Protein AF-A0A950XZN1-F1 (afdb_monomer)

Sequence (669 aa):
MFNRFGFISGFVAISMAGAAWADTTGNATIAAGSQFTFSSGKTSSSGGDILFNGNSITMQGSATNFNEGQIGQTGYNVLSQSTLSPLVALVFNQVPISGGSLVVGDVFAVSTNDGNLAKALITSLSSTSLGIEYTVFGASSGSGGSGGSGGSGGSGGPTITTVLNNYGLIPPGFPNSGIAQGSLFIIKGSGLADPNAQAVLQDSSKGLPTTLNGASVKIVDSSGKTVTPVLYYAIAAQLALVLPSNTATGPAQVTASYNSQNSNAFQVQVVQTAMGFDSYYGAGTGLAAATDNKSGALFNYSNSVPQGGEAVLWGSGEGADPQRDTTFVGAAFPINNLAHVYTGGVEATIEYQGASGYPGLNQVVIRLSPNAPTGCNVPLVGITASGMPTNFLTLPIGNGACTDSVFGISGNQLQALAGQTTVKTGVVALEHFIMPATTGGGTQVIDTAFADFQSETGASYGTSGAFFTPGSCIVDQFGTGSSAGTGTFTGLQAGTITMSSPSGSSPVTLQEPEVGSYSAQLSAGFVPVGGGIFPVHGAGGSNVGAFDTTVNFSDPPTWTNQATAANVNRAAGLPITWSFATPAPASALIFVTGTSSASGSQVEGSFTCIFQASALQGTVPGYVTAALPAGTGSLSLFEYSDLKTFSASGIDIGFSEAFWGDEINATYQ

Mean predicted aligned error: 13.11 Å

Radius of gyration: 27.1 Å; Cα contacts (8 Å, |Δi|>4): 1958; chains: 1; bounding box: 61×71×79 Å

Secondary structure (DSSP, 8-state):
-----SS--SS----PPP-PPPPEEEEEEEETTEEEETTTTEEESSS-SEEE-SSEEEE-TT-EEEEEES-HHHHHHH--HHHHGGGTTTT-B---EEGGGSSTT-EEEEE-TTS-EEEEEEEEE-SSEEEEEEEEES--------------------EEEEEEETTT-PPBTBTT-SEETT-EEEEEEESSS-TT---PPP-GGG---SEETTEEEEEE-TTS-EE--EEEEEETTEEEEE--TTPPSEEEEEEEEETTEEPPPEEEEEES---EE-BTTSSSSSBB-EE-TTT-PEEBTTBBBPTT-EEEEEEE-S---TTTSSS---S-EE---EEEEEETTEEEEEEEEEE-SSTT-EEEEEE--TTPPPEEEEEEEEEETTS-B---EEEEESSBS-EETTTTEEHHHHHHHHTSS-EEEEEEEEEEEEEE-SSSSSEEEEEEEEEEEEEE-HHHHHH--SS--TTEEEEEEEETT--S-SS--EE-----EEE--TTSPPPEEPEEEETTEEEEEPPTTSS-TT-EEEEEEE---SSS--EEEEEEE-PPEEESSHHHHTEE-TTS-EEEEEEESSPPPTT-EEEEEEEEE-TT-SEEEEEEEEEEGGGSEEEE-HHHHHHSPSEEEEEEEEEEEEEEEE--TT-SEEEEEEEEEEEEEEEE-

pLDDT: mean 83.68, std 17.34, range [20.95, 98.56]

Structure (mmCIF, N/CA/C/O backbone):
data_AF-A0A950XZN1-F1
#
_entry.id   AF-A0A950XZN1-F1
#
loop_
_atom_site.group_PDB
_atom_site.id
_atom_site.type_symbol
_atom_site.label_atom_id
_atom_site.label_alt_id
_atom_site.label_comp_id
_atom_site.label_asym_id
_atom_site.label_entity_id
_atom_site.label_seq_id
_atom_site.pdbx_PDB_ins_code
_atom_site.Cartn_x
_atom_site.Cartn_y
_atom_site.Cartn_z
_atom_site.occupancy
_atom_site.B_iso_or_equiv
_atom_site.auth_seq_id
_atom_site.auth_comp_id
_atom_site.auth_asym_id
_atom_site.auth_atom_id
_atom_site.pdbx_PDB_model_num
ATOM 1 N N . MET A 1 1 ? -18.160 -33.199 8.832 1.00 24.73 1 MET A N 1
ATOM 2 C CA . MET A 1 1 ? -16.700 -33.165 9.073 1.00 24.73 1 MET A CA 1
ATOM 3 C C . MET A 1 1 ? -16.324 -31.942 9.924 1.00 24.73 1 MET A C 1
ATOM 5 O O . MET A 1 1 ? -15.298 -31.326 9.700 1.00 24.73 1 MET A O 1
ATOM 9 N N . PHE A 1 2 ? -17.155 -31.602 10.918 1.00 25.42 2 PHE A N 1
ATOM 10 C CA . PHE A 1 2 ? -17.084 -30.362 11.696 1.00 25.42 2 PHE A CA 1
ATOM 11 C C . PHE A 1 2 ? -17.037 -30.724 13.182 1.00 25.42 2 PHE A C 1
ATOM 13 O O . PHE A 1 2 ? -18.089 -30.892 13.787 1.00 25.42 2 PHE A O 1
ATOM 20 N N . ASN A 1 3 ? -15.841 -30.964 13.737 1.00 21.00 3 ASN A N 1
ATOM 21 C CA . ASN A 1 3 ? -15.636 -30.971 15.194 1.00 21.00 3 ASN A CA 1
ATOM 22 C C . ASN A 1 3 ? -14.147 -30.938 15.608 1.00 21.00 3 ASN A C 1
ATOM 24 O O . ASN A 1 3 ? -13.684 -31.792 16.363 1.00 21.00 3 ASN A O 1
ATOM 28 N N . ARG A 1 4 ? -13.361 -29.984 15.088 1.00 23.53 4 ARG A N 1
ATOM 29 C CA . ARG A 1 4 ? -11.976 -29.741 15.542 1.00 23.53 4 ARG A CA 1
ATOM 30 C C . ARG A 1 4 ? -11.618 -28.248 15.512 1.00 23.53 4 ARG A C 1
ATOM 32 O O . ARG A 1 4 ? -10.733 -27.845 14.779 1.00 23.53 4 ARG A O 1
ATOM 39 N N . PHE A 1 5 ? -12.292 -27.443 16.332 1.00 25.56 5 PHE A N 1
ATOM 40 C CA . PHE A 1 5 ? -11.929 -26.035 16.593 1.00 25.56 5 PHE A CA 1
ATOM 41 C C . PHE A 1 5 ? -11.127 -25.846 17.902 1.00 25.56 5 PHE A C 1
ATOM 43 O O . PHE A 1 5 ? -10.958 -24.735 18.383 1.00 25.56 5 PHE A O 1
ATOM 50 N N . GLY A 1 6 ? -10.625 -26.931 18.507 1.00 22.78 6 GLY A N 1
ATOM 51 C CA . GLY A 1 6 ? -10.040 -26.911 19.856 1.00 22.78 6 GLY A CA 1
ATOM 52 C C . GLY A 1 6 ? -8.511 -26.859 19.962 1.00 22.78 6 GLY A C 1
ATOM 53 O O . GLY A 1 6 ? -8.013 -27.068 21.060 1.00 22.78 6 GLY A O 1
ATOM 54 N N . PHE A 1 7 ? -7.754 -26.659 18.873 1.00 20.95 7 PHE A N 1
ATOM 55 C CA . PHE A 1 7 ? -6.280 -26.775 18.908 1.00 20.95 7 PHE A CA 1
ATOM 56 C C . PHE A 1 7 ? -5.507 -25.769 18.028 1.00 20.95 7 PHE A C 1
ATOM 58 O O . PHE A 1 7 ? -4.383 -26.049 17.623 1.00 20.95 7 PHE A O 1
ATOM 65 N N . ILE A 1 8 ? -6.060 -24.579 17.766 1.00 25.78 8 ILE A N 1
ATOM 66 C CA . ILE A 1 8 ? -5.345 -23.481 17.077 1.00 25.78 8 ILE A CA 1
ATOM 67 C C . ILE A 1 8 ? -5.379 -22.225 17.964 1.00 25.78 8 ILE A C 1
ATOM 69 O O . ILE A 1 8 ? -5.940 -21.199 17.608 1.00 25.78 8 ILE A O 1
ATOM 73 N N . SER A 1 9 ? -4.833 -22.318 19.179 1.00 23.73 9 SER A N 1
ATOM 74 C CA . SER A 1 9 ? -4.845 -21.220 20.169 1.00 23.73 9 SER A CA 1
ATOM 75 C C . SER A 1 9 ? -3.468 -20.578 20.384 1.00 23.73 9 SER A C 1
ATOM 77 O O . SER A 1 9 ? -3.186 -20.101 21.476 1.00 23.73 9 SER A O 1
ATOM 79 N N . GLY A 1 10 ? -2.591 -20.580 19.373 1.00 23.14 10 GLY A N 1
ATOM 80 C CA . GLY A 1 10 ? -1.207 -20.109 19.542 1.00 23.14 10 GLY A CA 1
ATOM 81 C C . GLY A 1 10 ? -0.615 -19.213 18.453 1.00 23.14 10 GLY A C 1
ATOM 82 O O . GLY A 1 10 ? 0.482 -18.719 18.671 1.00 23.14 10 GLY A O 1
ATOM 83 N N . PHE A 1 11 ? -1.281 -18.995 17.310 1.00 26.17 11 PHE A N 1
ATOM 84 C CA . PHE A 1 11 ? -0.645 -18.312 16.164 1.00 26.17 11 PHE A CA 1
ATOM 85 C C . PHE A 1 11 ? -1.500 -17.285 15.403 1.00 26.17 11 PHE A C 1
ATOM 87 O O . PHE A 1 11 ? -0.996 -16.681 14.463 1.00 26.17 11 PHE A O 1
ATOM 94 N N . VAL A 1 12 ? -2.746 -17.011 15.806 1.00 29.47 12 VAL A N 1
ATOM 95 C CA . VAL A 1 12 ? -3.555 -15.957 15.162 1.00 29.47 12 VAL A CA 1
ATOM 96 C C . VAL A 1 12 ? -3.315 -14.644 15.903 1.00 29.47 12 VAL A C 1
ATOM 98 O O . VAL A 1 12 ? -4.045 -14.286 16.826 1.00 29.47 12 VAL A O 1
ATOM 101 N N . ALA A 1 13 ? -2.222 -13.962 15.560 1.00 30.08 13 ALA A N 1
ATOM 102 C CA . ALA A 1 13 ? -2.058 -12.569 15.942 1.00 30.08 13 ALA A CA 1
ATOM 103 C C . ALA A 1 13 ? -3.146 -11.771 15.217 1.00 30.08 13 ALA A C 1
ATOM 105 O O . ALA A 1 13 ? -3.254 -11.835 13.998 1.00 30.08 13 ALA A O 1
ATOM 106 N N . ILE A 1 14 ? -3.951 -11.016 15.961 1.00 38.25 14 ILE A N 1
ATOM 107 C CA . ILE A 1 14 ? -4.641 -9.867 15.381 1.00 38.25 14 ILE A CA 1
ATOM 108 C C . ILE A 1 14 ? -3.511 -8.915 14.970 1.00 38.25 14 ILE A C 1
ATOM 110 O O . ILE A 1 14 ? -2.983 -8.193 15.818 1.00 38.25 14 ILE A O 1
ATOM 114 N N . SER A 1 15 ? -3.063 -8.984 13.715 1.00 34.47 15 SER A N 1
ATOM 115 C CA . SER A 1 15 ? -2.077 -8.065 13.140 1.00 34.47 15 SER A CA 1
ATOM 116 C C . SER A 1 15 ? -2.721 -6.686 13.068 1.00 34.47 15 SER A C 1
ATOM 118 O O . SER A 1 15 ? -3.375 -6.320 12.105 1.00 34.47 15 SER A O 1
ATOM 120 N N . MET A 1 16 ? -2.640 -5.913 14.143 1.00 41.16 16 MET A N 1
ATOM 121 C CA . MET A 1 16 ? -3.031 -4.507 14.095 1.00 41.16 16 MET A CA 1
ATOM 122 C C . MET A 1 16 ? -1.878 -3.728 13.470 1.00 41.16 16 MET A C 1
ATOM 124 O O . MET A 1 16 ? -0.721 -3.989 13.809 1.00 41.16 16 MET A O 1
ATOM 128 N N . ALA A 1 17 ? -2.187 -2.810 12.546 1.00 37.56 17 ALA A N 1
ATOM 129 C CA . ALA A 1 17 ? -1.186 -1.985 11.875 1.00 37.56 17 ALA A CA 1
ATOM 130 C C . ALA A 1 17 ? -0.210 -1.409 12.914 1.00 37.56 17 ALA A C 1
ATOM 132 O O . ALA A 1 17 ? -0.635 -0.796 13.902 1.00 37.56 17 ALA A O 1
ATOM 133 N N . GLY A 1 18 ? 1.087 -1.674 12.717 1.00 31.34 18 GLY A N 1
ATOM 134 C CA . GLY A 1 18 ? 2.133 -1.376 13.692 1.00 31.34 18 GLY A CA 1
ATOM 135 C C . GLY A 1 18 ? 2.048 0.062 14.205 1.00 31.34 18 GLY A C 1
ATOM 136 O O . GLY A 1 18 ? 1.796 1.000 13.448 1.00 31.34 18 GLY A O 1
ATOM 137 N N . ALA A 1 19 ? 2.230 0.239 15.513 1.00 30.14 19 ALA A N 1
ATOM 138 C CA . ALA A 1 19 ? 2.309 1.556 16.124 1.00 30.14 19 ALA A CA 1
ATOM 139 C C . ALA A 1 19 ? 3.539 2.304 15.584 1.00 30.14 19 ALA A C 1
ATOM 141 O O . ALA A 1 19 ? 4.665 2.042 16.003 1.00 30.14 19 ALA A O 1
ATOM 142 N N . ALA A 1 20 ? 3.326 3.247 14.668 1.00 31.64 20 ALA A N 1
ATOM 143 C CA . ALA A 1 20 ? 4.289 4.313 14.440 1.00 31.64 20 ALA A CA 1
ATOM 144 C C . ALA A 1 20 ? 4.206 5.271 15.639 1.00 31.64 20 ALA A C 1
ATOM 146 O O . ALA A 1 20 ? 3.121 5.741 15.995 1.00 31.64 20 ALA A O 1
ATOM 147 N N . TRP A 1 21 ? 5.332 5.502 16.308 1.00 35.28 21 TRP A N 1
ATOM 148 C CA . TRP A 1 21 ? 5.419 6.422 17.440 1.00 35.28 21 TRP A CA 1
ATOM 149 C C . TRP A 1 21 ? 5.269 7.849 16.902 1.00 35.28 21 TRP A C 1
ATOM 151 O O . TRP A 1 21 ? 5.939 8.208 15.940 1.00 35.28 21 TRP A O 1
ATOM 161 N N . ALA A 1 22 ? 4.347 8.635 17.462 1.00 37.28 22 ALA A N 1
ATOM 162 C CA . ALA A 1 22 ? 4.048 9.971 16.953 1.00 37.28 22 ALA A CA 1
ATOM 163 C C . ALA A 1 22 ? 5.159 10.973 17.294 1.00 37.28 22 ALA A C 1
ATOM 165 O O . ALA A 1 22 ? 5.709 10.963 18.397 1.00 37.28 22 ALA A O 1
ATOM 166 N N . ASP A 1 23 ? 5.422 11.882 16.363 1.00 50.16 23 ASP A N 1
ATOM 167 C CA . ASP A 1 23 ? 6.332 13.001 16.565 1.00 50.16 23 ASP A CA 1
ATOM 168 C C . ASP A 1 23 ? 5.727 14.034 17.530 1.00 50.16 23 ASP A C 1
ATOM 170 O O . ASP A 1 23 ? 4.528 14.321 17.504 1.00 50.16 23 ASP A O 1
ATOM 174 N N . THR A 1 24 ? 6.557 14.628 18.386 1.00 58.25 24 THR A N 1
ATOM 175 C CA . THR A 1 24 ? 6.163 15.686 19.326 1.00 58.25 24 THR A CA 1
ATOM 176 C C . THR A 1 24 ? 6.693 17.032 18.849 1.00 58.25 24 THR A C 1
ATOM 178 O O . THR A 1 24 ? 7.901 17.240 18.832 1.00 58.25 24 THR A O 1
ATOM 181 N N . THR A 1 25 ? 5.812 17.968 18.495 1.00 71.81 25 THR A N 1
ATOM 182 C CA . THR A 1 25 ? 6.189 19.314 18.025 1.00 71.81 25 THR A CA 1
ATOM 183 C C . THR A 1 25 ? 5.943 20.391 19.082 1.00 71.81 25 THR A C 1
ATOM 185 O O . THR A 1 25 ? 4.955 20.314 19.813 1.00 71.81 25 THR A O 1
ATOM 188 N N . GLY A 1 26 ? 6.762 21.442 19.127 1.00 77.06 26 GLY A N 1
ATOM 189 C CA . GLY A 1 26 ? 6.552 22.572 20.032 1.00 77.06 26 GLY A CA 1
ATOM 190 C C . GLY A 1 26 ? 7.369 23.815 19.687 1.00 77.06 26 GLY A C 1
ATOM 191 O O . GLY A 1 26 ? 8.150 23.838 18.741 1.00 77.06 26 GLY A O 1
ATOM 192 N N . ASN A 1 27 ? 7.193 24.866 20.486 1.00 85.44 27 ASN A N 1
ATOM 193 C CA . ASN A 1 27 ? 7.953 26.112 20.401 1.00 85.44 27 ASN A CA 1
ATOM 194 C C . ASN A 1 27 ? 8.627 26.366 21.752 1.00 85.44 27 ASN A C 1
ATOM 196 O O . ASN A 1 27 ? 8.036 26.086 22.797 1.00 85.44 27 ASN A O 1
ATOM 200 N N . ALA A 1 28 ? 9.838 26.916 21.755 1.00 86.06 28 ALA A N 1
ATOM 201 C CA . ALA A 1 28 ? 10.539 27.259 22.987 1.00 86.06 28 ALA A CA 1
ATOM 202 C C . ALA A 1 28 ? 11.318 28.567 22.857 1.00 86.06 28 ALA A C 1
ATOM 204 O O . ALA A 1 28 ? 11.861 28.881 21.800 1.00 86.06 28 ALA A O 1
ATOM 205 N N . THR A 1 29 ? 11.411 29.294 23.971 1.00 92.62 29 THR A N 1
ATOM 206 C CA . THR A 1 29 ? 12.260 30.479 24.117 1.00 92.62 29 THR A CA 1
ATOM 207 C C . THR A 1 29 ? 13.305 30.195 25.187 1.00 92.62 29 THR A C 1
ATOM 209 O O . THR A 1 29 ? 12.977 30.042 26.362 1.00 92.62 29 THR A O 1
ATOM 212 N N . ILE A 1 30 ? 14.569 30.124 24.784 1.00 93.25 30 ILE A N 1
ATOM 213 C CA . ILE A 1 30 ? 15.706 29.754 25.625 1.00 93.25 30 ILE A CA 1
ATOM 214 C C . ILE A 1 30 ? 16.471 31.029 25.979 1.00 93.25 30 ILE A C 1
ATOM 216 O O . ILE A 1 30 ? 16.948 31.745 25.098 1.00 93.25 30 ILE A O 1
ATOM 220 N N . ALA A 1 31 ? 16.576 31.347 27.268 1.00 92.31 31 ALA A N 1
ATOM 221 C CA . ALA A 1 31 ? 17.383 32.473 27.730 1.00 92.31 31 ALA A CA 1
ATOM 222 C C . ALA A 1 31 ? 18.881 32.139 27.658 1.00 92.31 31 ALA A C 1
ATOM 224 O O . ALA A 1 31 ? 19.281 30.995 27.889 1.00 92.31 31 ALA A O 1
ATOM 225 N N . ALA A 1 32 ? 19.724 33.138 27.388 1.00 93.75 32 ALA A N 1
ATOM 226 C CA . ALA A 1 32 ? 21.173 32.961 27.422 1.00 93.75 32 ALA A CA 1
ATOM 227 C C . ALA A 1 32 ? 21.628 32.436 28.800 1.00 93.75 32 ALA A C 1
ATOM 229 O O . ALA A 1 32 ? 21.223 32.944 29.845 1.00 93.75 32 ALA A O 1
ATOM 230 N N . GLY A 1 33 ? 22.461 31.397 28.791 1.00 89.12 33 GLY A N 1
ATOM 231 C CA . GLY A 1 33 ? 22.901 30.653 29.970 1.00 89.12 33 GLY A CA 1
ATOM 232 C C . GLY A 1 33 ? 21.982 29.498 30.389 1.00 89.12 33 GLY A C 1
ATOM 233 O O . GLY A 1 33 ? 22.296 28.835 31.373 1.00 89.12 33 GLY A O 1
ATOM 234 N N . SER A 1 34 ? 20.879 29.237 29.674 1.00 90.12 34 SER A N 1
ATOM 235 C CA . SER A 1 34 ? 19.934 28.149 29.987 1.00 90.12 34 SER A CA 1
ATOM 236 C C . SER A 1 34 ? 20.083 26.958 29.043 1.00 90.12 34 SER A C 1
ATOM 238 O O . SER A 1 34 ? 20.331 27.127 27.845 1.00 90.12 34 SER A O 1
ATOM 240 N N . GLN A 1 35 ? 19.898 25.755 29.584 1.00 92.25 35 GLN A N 1
ATOM 241 C CA . GLN A 1 35 ? 19.829 24.518 28.813 1.00 92.25 35 GLN A CA 1
ATOM 242 C C . GLN A 1 35 ? 18.386 24.213 28.408 1.00 92.25 35 GLN A C 1
ATOM 244 O O . GLN A 1 35 ? 17.460 24.646 29.088 1.00 92.25 35 GLN A O 1
ATOM 249 N N . PHE A 1 36 ? 18.187 23.469 27.324 1.00 93.62 36 PHE A N 1
ATOM 250 C CA . PHE A 1 36 ? 16.884 23.038 26.826 1.00 93.62 36 PHE A CA 1
ATOM 251 C C . PHE A 1 36 ? 16.889 21.540 26.536 1.00 93.62 36 PHE A C 1
ATOM 253 O O . PHE A 1 36 ? 17.827 21.037 25.918 1.00 93.62 36 PHE A O 1
ATOM 260 N N . THR A 1 37 ? 15.841 20.845 26.973 1.00 88.12 37 THR A N 1
ATOM 261 C CA . THR A 1 37 ? 15.630 19.414 26.732 1.00 88.12 37 THR A CA 1
ATOM 262 C C . THR A 1 37 ? 14.489 19.233 25.736 1.00 88.12 37 THR A C 1
ATOM 264 O O . THR A 1 37 ? 13.353 19.611 26.028 1.00 88.12 37 THR A O 1
ATOM 267 N N . PHE A 1 38 ? 14.762 18.607 24.596 1.00 82.62 38 PHE A N 1
ATOM 268 C CA . PHE A 1 38 ? 13.787 18.389 23.527 1.00 82.62 38 PHE A CA 1
ATOM 269 C C . PHE A 1 38 ? 12.678 17.427 23.949 1.00 82.62 38 PHE A C 1
ATOM 271 O O . PHE A 1 38 ? 11.505 17.716 23.730 1.00 82.62 38 PHE A O 1
ATOM 278 N N . SER A 1 39 ? 13.028 16.328 24.624 1.00 67.06 39 SER A N 1
ATOM 279 C CA . SER A 1 39 ? 12.072 15.296 25.055 1.00 67.06 39 SER A CA 1
ATOM 280 C C . SER A 1 39 ? 11.018 15.810 26.047 1.00 67.06 39 SER A C 1
ATOM 282 O O . SER A 1 39 ? 9.912 15.275 26.105 1.00 67.06 39 SER A O 1
ATOM 284 N N . SER A 1 40 ? 11.326 16.869 26.807 1.00 72.44 40 SER A N 1
ATOM 285 C CA . SER A 1 40 ? 10.394 17.478 27.771 1.00 72.44 40 SER A CA 1
ATOM 286 C C . SER A 1 40 ? 9.898 18.873 27.383 1.00 72.44 40 SER A C 1
ATOM 288 O O . SER A 1 40 ? 8.975 19.382 28.022 1.00 72.44 40 SER A O 1
ATOM 290 N N . GLY A 1 41 ? 10.508 19.505 26.377 1.00 76.50 41 GLY A N 1
ATOM 291 C CA . GLY A 1 41 ? 10.194 20.864 25.943 1.00 76.50 41 GLY A CA 1
ATOM 292 C C . GLY A 1 41 ? 10.520 21.957 26.964 1.00 76.50 41 GLY A C 1
ATOM 293 O O . GLY A 1 41 ? 9.937 23.041 26.902 1.00 76.50 41 GLY A O 1
ATOM 294 N N . LYS A 1 42 ? 11.397 21.690 27.941 1.00 78.19 42 LYS A N 1
ATOM 295 C CA . LYS A 1 42 ? 11.668 22.592 29.074 1.00 78.19 42 LYS A CA 1
ATOM 296 C C . LYS A 1 42 ? 13.072 23.170 29.043 1.00 78.19 42 LYS A C 1
ATOM 298 O O . LYS A 1 42 ? 14.017 22.526 28.598 1.00 78.19 42 LYS A O 1
ATOM 303 N N . THR A 1 43 ? 13.203 24.366 29.617 1.00 83.31 43 THR A N 1
ATOM 304 C CA . THR A 1 43 ? 14.493 24.983 29.931 1.00 83.31 43 THR A CA 1
ATOM 305 C C . THR A 1 43 ? 14.889 24.740 31.386 1.00 83.31 43 THR A C 1
ATOM 307 O O . THR A 1 43 ? 14.063 24.909 32.286 1.00 83.31 43 THR A O 1
ATOM 310 N N . SER A 1 44 ? 16.152 24.412 31.635 1.00 78.62 44 SER A N 1
ATOM 311 C CA . SER A 1 44 ? 16.724 24.194 32.968 1.00 78.62 44 SER A CA 1
ATOM 312 C C . SER A 1 44 ? 18.120 24.820 33.079 1.00 78.62 44 SER A C 1
ATOM 314 O O . SER A 1 44 ? 18.687 25.310 32.103 1.00 78.62 44 SER A O 1
ATOM 316 N N . SER A 1 45 ? 18.699 24.818 34.282 1.00 75.50 45 SER A N 1
ATOM 317 C CA . SER A 1 45 ? 20.098 25.213 34.498 1.00 75.50 45 SER A CA 1
ATOM 318 C C . SER A 1 45 ? 21.102 24.072 34.264 1.00 75.50 45 SER A C 1
ATOM 320 O O . SER A 1 45 ? 22.303 24.331 34.213 1.00 75.50 45 SER A O 1
ATOM 322 N N . SER A 1 46 ? 20.638 22.824 34.129 1.00 77.50 46 SER A N 1
ATOM 323 C CA . SER A 1 46 ? 21.462 21.639 33.855 1.00 77.50 46 SER A CA 1
ATOM 324 C C . SER A 1 46 ? 20.629 20.458 33.332 1.00 77.50 46 SER A C 1
ATOM 326 O O . SER A 1 46 ? 19.420 20.388 33.569 1.00 77.50 46 SER A O 1
ATOM 328 N N . GLY A 1 47 ? 21.280 19.509 32.651 1.00 71.12 47 GLY A N 1
ATOM 329 C CA . GLY A 1 47 ? 20.660 18.267 32.169 1.00 71.12 47 GLY A CA 1
ATOM 330 C C . GLY A 1 47 ? 19.844 18.401 30.878 1.00 71.12 47 GLY A C 1
ATOM 331 O O . GLY A 1 47 ? 19.022 17.533 30.600 1.00 71.12 47 GLY A O 1
ATOM 332 N N . GLY A 1 48 ? 20.029 19.484 30.118 1.00 84.62 48 GLY A N 1
ATOM 333 C CA . GLY A 1 48 ? 19.428 19.652 28.794 1.00 84.62 48 GLY A CA 1
ATOM 334 C C . GLY A 1 48 ? 20.223 18.988 27.676 1.00 84.62 48 GLY A C 1
ATOM 335 O O . GLY A 1 48 ? 21.315 18.475 27.901 1.00 84.62 48 GLY A O 1
ATOM 336 N N . ASP A 1 49 ? 19.672 19.025 26.465 1.00 90.12 49 ASP A N 1
ATOM 337 C CA . ASP A 1 49 ? 20.317 18.572 25.226 1.00 90.12 49 ASP A CA 1
ATOM 338 C C . ASP A 1 49 ? 21.167 19.677 24.597 1.00 90.12 49 ASP A C 1
ATOM 340 O O . ASP A 1 49 ? 22.236 19.413 24.049 1.00 90.12 49 ASP A O 1
ATOM 344 N N . ILE A 1 50 ? 20.719 20.930 24.708 1.00 96.06 50 ILE A N 1
ATOM 345 C CA . ILE A 1 50 ? 21.429 22.102 24.184 1.00 96.06 50 ILE A CA 1
ATOM 346 C C . ILE A 1 50 ? 21.545 23.199 25.238 1.00 96.06 50 ILE A C 1
ATOM 348 O O . ILE A 1 50 ? 20.666 23.341 26.079 1.00 96.06 50 ILE A O 1
ATOM 352 N N . LEU A 1 51 ? 22.606 24.003 25.179 1.00 96.31 51 LEU A N 1
ATOM 353 C CA . LEU A 1 51 ? 22.809 25.228 25.956 1.00 96.31 51 LEU A CA 1
ATOM 354 C C . LEU A 1 51 ? 22.944 26.402 24.989 1.00 96.31 51 LEU A C 1
ATOM 356 O O . LEU A 1 51 ? 23.807 26.385 24.114 1.00 96.31 51 LEU A O 1
ATOM 360 N N . PHE A 1 52 ? 22.149 27.449 25.187 1.00 96.25 52 PHE A N 1
ATOM 361 C CA . PHE A 1 52 ? 22.337 28.711 24.475 1.00 96.25 52 PHE A CA 1
ATOM 362 C C . PHE A 1 52 ? 23.130 29.686 25.348 1.00 96.25 52 PHE A C 1
ATOM 364 O O . PHE A 1 52 ? 22.696 30.000 26.451 1.00 96.25 52 PHE A O 1
ATOM 371 N N . ASN A 1 53 ? 24.277 30.195 24.890 1.00 90.31 53 ASN A N 1
ATOM 372 C CA . ASN A 1 53 ? 25.134 31.109 25.673 1.00 90.31 53 ASN A CA 1
ATOM 373 C C . ASN A 1 53 ? 25.082 32.580 25.204 1.00 90.31 53 ASN A C 1
ATOM 375 O O . ASN A 1 53 ? 25.927 33.382 25.598 1.00 90.31 53 ASN A O 1
ATOM 379 N N . GLY A 1 54 ? 24.109 32.932 24.359 1.00 90.38 54 GLY A N 1
ATOM 380 C CA . GLY A 1 54 ? 23.948 34.275 23.793 1.00 90.38 54 GLY A CA 1
ATOM 381 C C . GLY A 1 54 ? 24.597 34.465 22.418 1.00 90.38 54 GLY A C 1
ATOM 382 O O . GLY A 1 54 ? 24.195 35.359 21.681 1.00 90.38 54 GLY A O 1
ATOM 383 N N . ASN A 1 55 ? 25.572 33.635 22.036 1.00 91.81 55 ASN A N 1
ATOM 384 C CA . ASN A 1 55 ? 26.219 33.708 20.715 1.00 91.81 55 ASN A CA 1
ATOM 385 C C . ASN A 1 55 ? 26.527 32.341 20.075 1.00 91.81 55 ASN A C 1
ATOM 387 O O . ASN A 1 55 ? 27.092 32.285 18.982 1.00 91.81 55 ASN A O 1
ATOM 391 N N . SER A 1 56 ? 26.157 31.248 20.740 1.00 95.25 56 SER A N 1
ATOM 392 C CA . SER A 1 56 ? 26.282 29.879 20.253 1.00 95.25 56 SER A CA 1
ATOM 393 C C . SER A 1 56 ? 25.262 28.951 20.916 1.00 95.25 56 SER A C 1
ATOM 395 O O . SER A 1 56 ? 24.808 29.206 22.038 1.00 95.25 56 SER A O 1
ATOM 397 N N . ILE A 1 57 ? 24.935 27.864 20.222 1.00 97.25 57 ILE A N 1
ATOM 398 C CA . ILE A 1 57 ? 24.242 26.696 20.766 1.00 97.25 57 ILE A CA 1
ATOM 399 C C . ILE A 1 57 ? 25.284 25.589 20.921 1.00 97.25 57 ILE A C 1
ATOM 401 O O . ILE A 1 57 ? 25.918 25.187 19.945 1.00 97.25 57 ILE A O 1
ATOM 405 N N . THR A 1 58 ? 25.478 25.098 22.141 1.00 96.12 58 THR A N 1
ATOM 406 C CA . THR A 1 58 ? 26.391 23.987 22.433 1.00 96.12 58 THR A CA 1
ATOM 407 C C . THR A 1 58 ? 25.606 22.757 22.863 1.00 96.12 58 THR A C 1
ATOM 409 O O . THR A 1 58 ? 24.678 22.856 23.666 1.00 96.12 58 THR A O 1
ATOM 412 N N . MET A 1 59 ? 25.984 21.586 22.352 1.00 96.00 59 MET A N 1
ATOM 413 C CA . MET A 1 59 ? 25.386 20.319 22.781 1.00 96.00 59 MET A CA 1
ATOM 414 C C . MET A 1 59 ? 25.814 19.980 24.211 1.00 96.00 59 MET A C 1
ATOM 416 O O . MET A 1 59 ? 26.931 20.296 24.624 1.00 96.00 59 MET A O 1
ATOM 420 N N . GLN A 1 60 ? 24.917 19.371 24.979 1.00 95.00 60 GLN A N 1
ATOM 421 C CA . GLN A 1 60 ? 25.106 19.032 26.388 1.00 95.00 60 GLN A CA 1
ATOM 422 C C . GLN A 1 60 ? 24.987 17.516 26.590 1.00 95.00 60 GLN A C 1
ATOM 424 O O . GLN A 1 60 ? 24.186 16.860 25.934 1.00 95.00 60 GLN A O 1
ATOM 429 N N . GLY A 1 61 ? 25.773 16.955 27.513 1.00 90.12 61 GLY A N 1
ATOM 430 C CA . GLY A 1 61 ? 25.762 15.514 27.788 1.00 90.12 61 GLY A CA 1
ATOM 431 C C . GLY A 1 61 ? 26.273 14.674 26.610 1.00 90.12 61 GLY A C 1
ATOM 432 O O . GLY A 1 61 ? 27.339 14.958 26.062 1.00 90.12 61 GLY A O 1
ATOM 433 N N . SER A 1 62 ? 25.531 13.624 26.255 1.00 84.94 62 SER A N 1
ATOM 434 C CA . SER A 1 62 ? 25.752 12.784 25.072 1.00 84.94 62 SER A CA 1
ATOM 435 C C . SER A 1 62 ? 25.037 13.303 23.824 1.00 84.94 62 SER A C 1
ATOM 437 O O . SER A 1 62 ? 25.181 12.693 22.763 1.00 84.94 62 SER A O 1
ATOM 439 N N . ALA A 1 63 ? 24.290 14.408 23.919 1.00 86.81 63 ALA A N 1
ATOM 440 C CA . ALA A 1 63 ? 23.616 14.972 22.764 1.00 86.81 63 ALA A CA 1
ATOM 441 C C . ALA A 1 63 ? 24.622 15.379 21.676 1.00 86.81 63 ALA A C 1
ATOM 443 O O . ALA A 1 63 ? 25.739 15.832 21.955 1.00 86.81 63 ALA A O 1
ATOM 444 N N . THR A 1 64 ? 24.218 15.210 20.422 1.00 88.56 64 THR A N 1
ATOM 445 C CA . THR A 1 64 ? 24.988 15.585 19.229 1.00 88.56 64 THR A CA 1
ATOM 446 C C . THR A 1 64 ? 24.069 16.269 18.225 1.00 88.56 64 THR A C 1
ATOM 448 O O . THR A 1 64 ? 22.851 16.122 18.300 1.00 88.56 64 THR A O 1
ATOM 451 N N . ASN A 1 65 ? 24.633 17.029 17.289 1.00 95.06 65 ASN A N 1
ATOM 452 C CA . ASN A 1 65 ? 23.876 17.754 16.277 1.00 95.06 65 ASN A CA 1
ATOM 453 C C . ASN A 1 65 ? 24.471 17.655 14.887 1.00 95.06 65 ASN A C 1
ATOM 455 O O . ASN A 1 65 ? 25.675 17.449 14.729 1.00 95.06 65 ASN A O 1
ATOM 459 N N . PHE A 1 66 ? 23.606 17.915 13.919 1.00 90.00 66 PHE A N 1
ATOM 460 C CA . PHE A 1 66 ? 23.946 18.220 12.544 1.00 90.00 66 PHE A CA 1
ATOM 461 C C . PHE A 1 66 ? 23.216 19.505 12.143 1.00 90.00 66 PHE A C 1
ATOM 463 O O . PHE A 1 66 ? 21.994 19.584 12.268 1.00 90.00 66 PHE A O 1
ATOM 470 N N . ASN A 1 67 ? 23.963 20.529 11.727 1.00 92.12 67 ASN A N 1
ATOM 471 C CA . ASN A 1 67 ? 23.386 21.786 11.262 1.00 92.12 67 ASN A CA 1
ATOM 472 C C . ASN A 1 67 ? 23.195 21.730 9.737 1.00 92.12 67 ASN A C 1
ATOM 474 O O . ASN A 1 67 ? 24.169 21.573 9.003 1.00 92.12 67 ASN A O 1
ATOM 478 N N . GLU A 1 68 ? 21.945 21.869 9.297 1.00 81.06 68 GLU A N 1
ATOM 479 C CA . GLU A 1 68 ? 21.509 21.813 7.895 1.00 81.06 68 GLU A CA 1
ATOM 480 C C . GLU A 1 68 ? 21.631 23.177 7.192 1.00 81.06 68 GLU A C 1
ATOM 482 O O . GLU A 1 68 ? 21.533 23.282 5.970 1.00 81.06 68 GLU A O 1
ATOM 487 N N . GLY A 1 69 ? 21.860 24.247 7.954 1.00 85.62 69 GLY A N 1
ATOM 488 C CA . GLY A 1 69 ? 21.977 25.608 7.461 1.00 85.62 69 GLY A CA 1
ATOM 489 C C . GLY A 1 69 ? 20.632 26.328 7.344 1.00 85.62 69 GLY A C 1
ATOM 490 O O . GLY A 1 69 ? 19.585 25.888 7.828 1.00 85.62 69 GLY A O 1
ATOM 491 N N . GLN A 1 70 ? 20.652 27.471 6.654 1.00 89.12 70 GLN A N 1
ATOM 492 C CA . GLN A 1 70 ? 19.507 28.375 6.511 1.00 89.12 70 GLN A CA 1
ATOM 493 C C . GLN A 1 70 ? 18.483 27.896 5.464 1.00 89.12 70 GLN A C 1
ATOM 495 O O . GLN A 1 70 ? 18.192 28.590 4.491 1.00 89.12 70 GLN A O 1
ATOM 500 N N . ILE A 1 71 ? 17.928 26.701 5.662 1.00 72.56 71 ILE A N 1
ATOM 501 C CA . ILE A 1 71 ? 16.931 26.083 4.769 1.00 72.56 71 ILE A CA 1
ATOM 502 C C . ILE A 1 71 ? 15.483 26.525 5.067 1.00 72.56 71 ILE A C 1
ATOM 504 O O . ILE A 1 71 ? 14.560 26.217 4.308 1.00 72.56 71 ILE A O 1
ATOM 508 N N . GLY A 1 72 ? 15.271 27.279 6.153 1.00 80.06 72 GLY A N 1
ATOM 509 C CA . GLY A 1 72 ? 13.991 27.892 6.508 1.00 80.06 72 GLY A CA 1
ATOM 510 C C . GLY A 1 72 ? 12.865 26.896 6.807 1.00 80.06 72 GLY A C 1
ATOM 511 O O . GLY A 1 72 ? 13.084 25.699 6.981 1.00 80.06 72 GLY A O 1
ATOM 512 N N . GLN A 1 73 ? 11.625 27.397 6.862 1.00 73.50 73 GLN A N 1
ATOM 513 C CA . GLN A 1 73 ? 10.448 26.585 7.210 1.00 73.50 73 GLN A CA 1
ATOM 514 C C . GLN A 1 73 ? 10.198 25.444 6.213 1.00 73.50 73 GLN A C 1
ATOM 516 O O . GLN A 1 73 ? 9.822 24.350 6.617 1.00 73.50 73 GLN A O 1
ATOM 521 N N . THR A 1 74 ? 10.411 25.679 4.914 1.00 56.31 74 THR A N 1
ATOM 522 C CA . THR A 1 74 ? 10.214 24.651 3.882 1.00 56.31 74 THR A CA 1
ATOM 523 C C . THR A 1 74 ? 11.180 23.488 4.084 1.00 56.31 74 THR A C 1
ATOM 525 O O . THR A 1 74 ? 10.738 22.344 4.112 1.00 56.31 74 THR A O 1
ATOM 528 N N . GLY A 1 75 ? 12.467 23.779 4.311 1.00 52.47 75 GLY A N 1
ATOM 529 C CA . GLY A 1 75 ? 13.472 22.771 4.642 1.00 52.47 75 GLY A CA 1
ATOM 530 C C . GLY A 1 75 ? 13.174 22.058 5.963 1.00 52.47 75 GLY A C 1
ATOM 531 O O . GLY A 1 75 ? 13.198 20.834 6.039 1.00 52.47 75 GLY A O 1
ATOM 532 N N . TYR A 1 76 ? 12.782 22.809 6.994 1.00 62.22 76 TYR A N 1
ATOM 533 C CA . TYR A 1 76 ? 12.357 22.239 8.272 1.00 62.22 76 TYR A CA 1
ATOM 534 C C . TYR A 1 76 ? 11.182 21.262 8.120 1.00 62.22 76 TYR A C 1
ATOM 536 O O . TYR A 1 76 ? 11.186 20.204 8.747 1.00 62.22 76 TYR A O 1
ATOM 544 N N . ASN A 1 77 ? 10.188 21.572 7.285 1.00 60.94 77 ASN A N 1
ATOM 545 C CA . ASN A 1 77 ? 9.003 20.731 7.102 1.00 60.94 77 ASN A CA 1
ATOM 546 C C . ASN A 1 77 ? 9.319 19.398 6.406 1.00 60.94 77 ASN A C 1
ATOM 548 O O . ASN A 1 77 ? 8.678 18.403 6.734 1.00 60.94 77 ASN A O 1
ATOM 552 N N . VAL A 1 78 ? 10.304 19.364 5.500 1.00 52.50 78 VAL A N 1
ATOM 553 C CA . VAL A 1 78 ? 10.677 18.143 4.760 1.00 52.50 78 VAL A CA 1
ATOM 554 C C . VAL A 1 78 ? 11.630 17.222 5.530 1.00 52.50 78 VAL A C 1
ATOM 556 O O . VAL A 1 78 ? 11.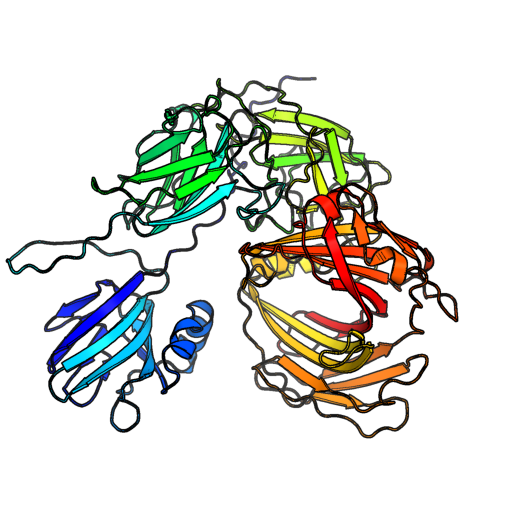694 16.033 5.233 1.00 52.50 78 VAL A O 1
ATOM 559 N N . LEU A 1 79 ? 12.336 17.725 6.552 1.00 49.22 79 LEU A N 1
ATOM 560 C CA . LEU A 1 79 ? 13.173 16.884 7.414 1.00 49.22 79 LEU A CA 1
ATOM 561 C C . LEU A 1 79 ? 12.317 15.936 8.258 1.00 49.22 79 LEU A C 1
ATOM 563 O O . LEU A 1 79 ? 11.441 16.369 9.011 1.00 49.22 79 LEU A O 1
ATOM 567 N N . SER A 1 80 ? 12.616 14.644 8.193 1.00 60.78 80 SER A N 1
ATOM 568 C CA . SER A 1 80 ? 11.912 13.595 8.934 1.00 60.78 80 SER A CA 1
ATOM 569 C C . SER A 1 80 ? 12.886 12.735 9.745 1.00 60.78 80 SER A C 1
ATOM 571 O O . SER A 1 80 ? 14.099 12.776 9.518 1.00 60.78 80 SER A O 1
ATOM 573 N N . GLN A 1 81 ? 12.371 11.922 10.678 1.00 53.22 81 GLN A N 1
ATOM 574 C CA . GLN A 1 81 ? 13.198 10.969 11.431 1.00 53.22 81 GLN A CA 1
ATOM 575 C C . GLN A 1 81 ? 14.010 10.076 10.502 1.00 53.22 81 GLN A C 1
ATOM 577 O O . GLN A 1 81 ? 15.169 9.772 10.768 1.00 53.22 81 GLN A O 1
ATOM 582 N N . SER A 1 82 ? 13.382 9.641 9.419 1.00 40.28 82 SER A N 1
ATOM 583 C CA . SER A 1 82 ? 13.951 8.677 8.501 1.00 40.28 82 SER A CA 1
ATOM 584 C C . SER A 1 82 ? 15.003 9.303 7.583 1.00 40.28 82 SER A C 1
ATOM 586 O O . SER A 1 82 ? 15.946 8.616 7.206 1.00 40.28 82 SER A O 1
ATOM 588 N N . THR A 1 83 ? 14.937 10.616 7.336 1.00 47.31 83 THR A N 1
ATOM 589 C CA . THR A 1 83 ? 16.025 11.381 6.702 1.00 47.31 83 THR A CA 1
ATOM 590 C C . THR A 1 83 ? 17.215 11.579 7.651 1.00 47.31 83 THR A C 1
ATOM 592 O O . THR A 1 83 ? 18.366 11.499 7.235 1.00 47.31 83 THR A O 1
ATOM 595 N N . LEU A 1 84 ? 16.956 11.819 8.942 1.00 49.59 84 LEU A N 1
ATOM 596 C CA . LEU A 1 84 ? 17.992 12.190 9.917 1.00 49.59 84 LEU A CA 1
ATOM 597 C C . LEU A 1 84 ? 18.670 10.992 10.597 1.00 49.59 84 LEU A C 1
ATOM 599 O O . LEU A 1 84 ? 19.839 11.074 10.966 1.00 49.59 84 LEU A O 1
ATOM 603 N N . SER A 1 85 ? 17.975 9.865 10.763 1.00 48.16 85 SER A N 1
ATOM 604 C CA . SER A 1 85 ? 18.499 8.699 11.486 1.00 48.16 85 SER A CA 1
ATOM 605 C C . SER A 1 85 ? 19.750 8.068 10.868 1.00 48.16 85 SER A C 1
ATOM 607 O O . SER A 1 85 ? 20.647 7.710 11.636 1.00 48.16 85 SER A O 1
ATOM 609 N N . PRO A 1 86 ? 19.876 7.935 9.533 1.00 41.97 86 PRO A N 1
ATOM 610 C CA . PRO A 1 86 ? 21.100 7.419 8.918 1.00 41.97 86 PRO A CA 1
ATOM 611 C C . PRO A 1 86 ? 22.306 8.349 9.119 1.00 41.97 86 PRO A C 1
ATOM 613 O O . PRO A 1 86 ? 23.451 7.901 9.144 1.00 41.97 86 PRO A O 1
ATOM 616 N N . LEU A 1 87 ? 22.051 9.648 9.295 1.00 49.62 87 LEU A N 1
ATOM 617 C CA . LEU A 1 87 ? 23.073 10.686 9.404 1.00 49.62 87 LEU A CA 1
ATOM 618 C C . LEU A 1 87 ? 23.720 10.748 10.794 1.00 49.62 87 LEU A C 1
ATOM 620 O O . LEU A 1 87 ? 24.834 11.258 10.929 1.00 49.62 87 LEU A O 1
ATOM 624 N N . VAL A 1 88 ? 23.078 10.184 11.822 1.00 54.69 88 VAL A N 1
ATOM 625 C CA . VAL A 1 88 ? 23.547 10.248 13.218 1.00 54.69 88 VAL A CA 1
ATOM 626 C C . VAL A 1 88 ? 24.962 9.699 13.378 1.00 54.69 88 VAL A C 1
ATOM 628 O O . VAL A 1 88 ? 25.811 10.335 13.990 1.00 54.69 88 VAL A O 1
ATOM 631 N N . ALA A 1 89 ? 25.256 8.541 12.790 1.00 53.59 89 ALA A N 1
ATOM 632 C CA . ALA A 1 89 ? 26.583 7.937 12.898 1.00 53.59 89 ALA A CA 1
ATOM 633 C C . ALA A 1 89 ? 27.639 8.603 11.994 1.00 53.59 89 ALA A C 1
ATOM 635 O O . ALA A 1 89 ? 28.829 8.332 12.152 1.00 53.59 89 ALA A O 1
ATOM 636 N N . LEU A 1 90 ? 27.217 9.434 11.033 1.00 45.62 90 LEU A N 1
ATOM 637 C CA . LEU A 1 90 ? 28.070 9.957 9.964 1.00 45.62 90 LEU A CA 1
ATOM 638 C C . LEU A 1 90 ? 28.474 11.414 10.184 1.00 45.62 90 LEU A C 1
ATOM 640 O O . LEU A 1 90 ? 29.636 11.765 9.986 1.00 45.62 90 LEU A O 1
ATOM 644 N N . VAL A 1 91 ? 27.515 12.263 10.559 1.00 65.62 91 VAL A N 1
ATOM 645 C CA . VAL A 1 91 ? 27.697 13.723 10.568 1.00 65.62 91 VAL A CA 1
ATOM 646 C C . VAL A 1 91 ? 27.316 14.381 11.890 1.00 65.62 91 VAL A C 1
ATOM 648 O O . VAL A 1 91 ? 27.770 15.500 12.140 1.00 65.62 91 VAL A O 1
ATOM 651 N N . PHE A 1 92 ? 26.557 13.712 12.767 1.00 83.19 92 PHE A N 1
ATOM 652 C CA . PHE A 1 92 ? 26.209 14.297 14.061 1.00 83.19 92 PHE A CA 1
ATOM 653 C C . PHE A 1 92 ? 27.433 14.355 14.975 1.00 83.19 92 PHE A C 1
ATOM 655 O O . PHE A 1 92 ? 28.176 13.389 15.139 1.00 83.19 92 PHE A O 1
ATOM 662 N N . ASN A 1 93 ? 27.652 15.512 15.589 1.00 86.81 93 ASN A N 1
ATOM 663 C CA . ASN A 1 93 ? 28.801 15.759 16.452 1.00 86.81 93 ASN A CA 1
ATOM 664 C C . ASN A 1 93 ? 28.478 16.826 17.518 1.00 86.81 93 ASN A C 1
ATOM 666 O O . ASN A 1 93 ? 27.366 17.345 17.591 1.00 86.81 93 ASN A O 1
ATOM 670 N N . GLN A 1 94 ? 29.433 17.152 18.389 1.00 93.00 94 GLN A N 1
ATOM 671 C CA . GLN A 1 94 ? 29.250 18.167 19.442 1.00 93.00 94 GLN A CA 1
ATOM 672 C C . GLN A 1 94 ? 29.783 19.558 19.059 1.00 93.00 94 GLN A C 1
ATOM 674 O O . GLN A 1 94 ? 29.970 20.405 19.934 1.00 93.00 94 GLN A O 1
ATOM 679 N N . VAL A 1 95 ? 30.053 19.814 17.772 1.00 89.44 95 VAL A N 1
ATOM 680 C CA . VAL A 1 95 ? 30.531 21.125 17.313 1.00 89.44 95 VAL A CA 1
ATOM 681 C C . VAL A 1 95 ? 29.446 22.178 17.586 1.00 89.44 95 VAL A C 1
ATOM 683 O O . VAL A 1 95 ? 28.290 21.968 17.210 1.00 89.44 95 VAL A O 1
ATOM 686 N N . PRO A 1 96 ? 29.787 23.302 18.247 1.00 93.88 96 PRO A N 1
ATOM 687 C CA . PRO A 1 96 ? 28.836 24.375 18.517 1.00 93.88 96 PRO A CA 1
ATOM 688 C C . PRO A 1 96 ? 28.301 25.044 17.249 1.00 93.88 96 PRO A C 1
ATOM 690 O O . PRO A 1 96 ? 29.073 25.400 16.357 1.00 93.88 96 PRO A O 1
ATOM 693 N N . ILE A 1 97 ? 27.004 25.345 17.232 1.00 94.56 97 ILE A N 1
ATOM 694 C CA . ILE A 1 97 ? 26.392 26.203 16.212 1.00 94.56 97 ILE A CA 1
ATOM 695 C C . ILE A 1 97 ? 26.638 27.658 16.620 1.00 94.56 97 ILE A C 1
ATOM 697 O O . ILE A 1 97 ? 26.150 28.104 17.657 1.00 94.56 97 ILE A O 1
ATOM 701 N N . SER A 1 98 ? 27.438 28.398 15.851 1.00 93.31 98 SER A N 1
ATOM 702 C CA . SER A 1 98 ? 27.847 29.772 16.179 1.00 93.31 98 SER A CA 1
ATOM 703 C C . SER A 1 98 ? 28.176 30.586 14.923 1.00 93.31 98 SER A C 1
ATOM 705 O O . SER A 1 98 ? 28.284 30.041 13.824 1.00 93.31 98 SER A O 1
ATOM 707 N N . GLY A 1 99 ? 28.353 31.901 15.074 1.00 86.44 99 GLY A N 1
ATOM 708 C CA . GLY A 1 99 ? 28.758 32.774 13.969 1.00 86.44 99 GLY A CA 1
ATOM 709 C C . GLY A 1 99 ? 27.732 32.803 12.831 1.00 86.44 99 GLY A C 1
ATOM 710 O O . GLY A 1 99 ? 26.549 33.015 13.074 1.00 86.44 99 GLY A O 1
ATOM 711 N N . GLY A 1 100 ? 28.187 32.601 11.589 1.00 77.06 100 GLY A N 1
ATOM 712 C CA . GLY A 1 100 ? 27.329 32.639 10.395 1.00 77.06 100 GLY A CA 1
ATOM 713 C C . GLY A 1 100 ? 26.286 31.520 10.314 1.00 77.06 100 GLY A C 1
ATOM 714 O O . GLY A 1 100 ? 25.328 31.661 9.565 1.00 77.06 100 GLY A O 1
ATOM 715 N N . SER A 1 101 ? 26.446 30.456 11.105 1.00 78.56 101 SER A N 1
ATOM 716 C CA . SER A 1 101 ? 25.492 29.346 11.190 1.00 78.56 101 SER A CA 1
ATOM 717 C C . SER A 1 101 ? 24.486 29.511 12.330 1.00 78.56 101 SER A C 1
ATOM 719 O O . SER A 1 101 ? 23.708 28.610 12.574 1.00 78.56 101 SER A O 1
ATOM 721 N N . LEU A 1 102 ? 24.504 30.618 13.080 1.00 92.44 102 LEU A N 1
ATOM 722 C CA . LEU A 1 102 ? 23.508 30.900 14.114 1.00 92.44 102 LEU A CA 1
ATOM 723 C C . LEU A 1 102 ? 22.684 32.116 13.687 1.00 92.44 102 LEU A C 1
ATOM 725 O O . LEU A 1 102 ? 22.974 33.247 14.077 1.00 92.44 102 LEU A O 1
ATOM 729 N N . VAL A 1 103 ? 21.675 31.883 12.850 1.00 92.44 103 VAL A N 1
ATOM 730 C CA . VAL A 1 103 ? 20.824 32.931 12.267 1.00 92.44 103 VAL A CA 1
ATOM 731 C C . VAL A 1 103 ? 19.358 32.497 12.232 1.00 92.44 103 VAL A C 1
ATOM 733 O O . VAL A 1 103 ? 19.041 31.316 12.305 1.00 92.44 103 VAL A O 1
ATOM 736 N N . VAL A 1 104 ? 18.433 33.454 12.121 1.00 94.38 104 VAL A N 1
ATOM 737 C CA . VAL A 1 104 ? 17.006 33.135 11.942 1.00 94.38 104 VAL A CA 1
ATOM 738 C C . VAL A 1 104 ? 16.794 32.441 10.593 1.00 94.38 104 VAL A C 1
ATOM 740 O O . VAL A 1 104 ? 17.301 32.902 9.568 1.00 94.38 104 VAL A O 1
ATOM 743 N N . GLY A 1 105 ? 16.032 31.347 10.594 1.00 85.19 105 GLY A N 1
ATOM 744 C CA . GLY A 1 105 ? 15.838 30.480 9.430 1.00 85.19 105 GLY A CA 1
ATOM 745 C C . GLY A 1 105 ? 16.814 29.302 9.348 1.00 85.19 105 GLY A C 1
ATOM 746 O O . GLY A 1 105 ? 16.664 28.479 8.449 1.00 85.19 105 GLY A O 1
ATOM 747 N N . ASP A 1 106 ? 17.791 29.224 10.254 1.00 91.94 106 ASP A N 1
ATOM 748 C CA . ASP A 1 106 ? 18.696 28.080 10.381 1.00 91.94 106 ASP A CA 1
ATOM 749 C C . ASP A 1 106 ? 17.972 26.868 10.974 1.00 91.94 106 ASP A C 1
ATOM 751 O O . ASP A 1 106 ? 17.174 27.014 11.908 1.00 91.94 106 ASP A O 1
ATOM 755 N N . VAL A 1 107 ? 18.238 25.685 10.423 1.00 91.94 107 VAL A N 1
ATOM 756 C CA . VAL A 1 107 ? 17.655 24.420 10.872 1.00 91.94 107 VAL A CA 1
ATOM 757 C C . VAL A 1 107 ? 18.762 23.472 11.290 1.00 91.94 107 VAL A C 1
ATOM 759 O O . VAL A 1 107 ? 19.736 23.270 10.573 1.00 91.94 107 VAL A O 1
ATOM 762 N N . PHE A 1 108 ? 18.597 22.844 12.447 1.00 93.56 108 PHE A N 1
ATOM 763 C CA . PHE A 1 108 ? 19.532 21.841 12.931 1.00 93.56 108 PHE A CA 1
ATOM 764 C C . PHE A 1 108 ? 18.795 20.644 13.515 1.00 93.56 108 PHE A C 1
ATOM 766 O O . PHE A 1 108 ? 17.722 20.768 14.111 1.00 93.56 108 PHE A O 1
ATOM 773 N N . ALA A 1 109 ? 19.389 19.471 13.352 1.00 91.25 109 ALA A N 1
ATOM 774 C CA . ALA A 1 109 ? 18.929 18.235 13.948 1.00 91.25 109 ALA A CA 1
ATOM 775 C C . ALA A 1 109 ? 19.745 17.896 15.196 1.00 91.25 109 ALA A C 1
ATOM 777 O O . ALA A 1 109 ? 20.929 18.218 15.288 1.00 91.25 109 ALA A O 1
ATOM 778 N N . VAL A 1 110 ? 19.110 17.237 16.163 1.00 92.69 110 VAL A N 1
ATOM 779 C CA . VAL A 1 110 ? 19.701 16.859 17.448 1.00 92.69 110 VAL A CA 1
ATOM 780 C C . VAL A 1 110 ? 19.412 15.390 17.725 1.00 92.69 110 VAL A C 1
ATOM 782 O O . VAL A 1 110 ? 18.261 14.967 17.721 1.00 92.69 110 VAL A O 1
ATOM 785 N N . SER A 1 111 ? 20.454 14.611 18.000 1.00 86.06 111 SER A N 1
ATOM 786 C CA . SER A 1 111 ? 20.316 13.333 18.694 1.00 86.06 111 SER A CA 1
ATOM 787 C C . SER A 1 111 ? 20.370 13.654 20.178 1.00 86.06 111 SER A C 1
ATOM 789 O O . SER A 1 111 ? 21.407 14.090 20.677 1.00 86.06 111 SER A O 1
ATOM 791 N N . THR A 1 112 ? 19.240 13.507 20.859 1.00 84.81 112 THR A N 1
ATOM 792 C CA . THR A 1 112 ? 19.060 13.897 22.265 1.00 84.81 112 THR A CA 1
ATOM 793 C C . THR A 1 112 ? 19.807 12.962 23.214 1.00 84.81 112 THR A C 1
ATOM 795 O O . THR A 1 112 ? 20.192 11.850 22.840 1.00 84.81 112 THR A O 1
ATOM 798 N N . ASN A 1 113 ? 19.989 13.387 24.466 1.00 72.75 113 ASN A N 1
ATOM 799 C CA . ASN A 1 113 ? 20.596 12.549 25.506 1.00 72.75 113 ASN A CA 1
ATOM 800 C C . ASN A 1 113 ? 19.825 11.240 25.740 1.00 72.75 113 ASN A C 1
ATOM 802 O O . ASN A 1 113 ? 20.429 10.221 26.069 1.00 72.75 113 ASN A O 1
ATOM 806 N N . ASP A 1 114 ? 18.510 11.268 25.517 1.00 64.38 114 ASP A N 1
ATOM 807 C CA . ASP A 1 114 ? 17.603 10.133 25.704 1.00 64.38 114 ASP A CA 1
ATOM 808 C C . ASP A 1 114 ? 17.527 9.216 24.464 1.00 64.38 114 ASP A C 1
ATOM 810 O O . ASP A 1 114 ? 16.727 8.284 24.431 1.00 64.38 114 ASP A O 1
ATOM 814 N N . GLY A 1 115 ? 18.335 9.476 23.428 1.00 61.03 115 GLY A N 1
ATOM 815 C CA . GLY A 1 115 ? 18.411 8.657 22.212 1.00 61.03 115 GLY A CA 1
ATOM 816 C C . GLY A 1 115 ? 17.328 8.935 21.164 1.00 61.03 115 GLY A C 1
ATOM 817 O O . GLY A 1 115 ? 17.303 8.270 20.131 1.00 61.03 115 GLY A O 1
ATOM 818 N N . ASN A 1 116 ? 16.461 9.926 21.390 1.00 68.56 116 ASN A N 1
ATOM 819 C CA . ASN A 1 116 ? 15.485 10.379 20.395 1.00 68.56 116 ASN A CA 1
ATOM 820 C C . ASN A 1 116 ? 16.130 11.345 19.398 1.00 68.56 116 ASN A C 1
ATOM 822 O O . ASN A 1 116 ? 17.032 12.105 19.767 1.00 68.56 116 ASN A O 1
ATOM 826 N N . LEU A 1 117 ? 15.612 11.380 18.172 1.00 76.69 117 LEU A N 1
ATOM 827 C CA . LEU A 1 117 ? 15.975 12.404 17.195 1.00 76.69 117 LEU A CA 1
ATOM 828 C C . LEU A 1 117 ? 15.041 13.595 17.292 1.00 76.69 117 LEU A C 1
ATOM 830 O O . LEU A 1 117 ? 13.849 13.438 17.517 1.00 76.69 117 LEU A O 1
ATOM 834 N N . ALA A 1 118 ? 15.570 14.787 17.071 1.00 86.88 118 ALA A N 1
ATOM 835 C CA . ALA A 1 118 ? 14.797 16.008 16.979 1.00 86.88 118 ALA A CA 1
ATOM 836 C C . ALA A 1 118 ? 15.297 16.891 15.832 1.00 86.88 118 ALA A C 1
ATOM 838 O O . ALA A 1 118 ? 16.456 16.806 15.437 1.00 86.88 118 ALA A O 1
ATOM 839 N N . LYS A 1 119 ? 14.431 17.767 15.326 1.00 87.62 119 LYS A N 1
ATOM 840 C CA . LYS A 1 119 ? 14.781 18.905 14.465 1.00 87.62 119 LYS A CA 1
ATOM 841 C C . LYS A 1 119 ? 14.350 20.203 15.135 1.00 87.62 119 LYS A C 1
ATOM 843 O O . LYS A 1 119 ? 13.335 20.221 15.830 1.00 87.62 119 LYS A O 1
ATOM 848 N N . ALA A 1 120 ? 15.092 21.278 14.907 1.00 94.50 120 ALA A N 1
ATOM 849 C CA . ALA A 1 120 ? 14.782 22.618 15.382 1.00 94.50 120 ALA A CA 1
ATOM 850 C C . ALA A 1 120 ? 15.016 23.662 14.289 1.00 94.50 120 ALA A C 1
ATOM 852 O O . ALA A 1 120 ? 16.042 23.635 13.619 1.00 94.50 120 ALA A O 1
ATOM 853 N N . LEU A 1 121 ? 14.087 24.603 14.160 1.00 95.06 121 LEU A N 1
ATOM 854 C CA . LEU A 1 121 ? 14.192 25.807 13.344 1.00 95.06 121 LEU A CA 1
ATOM 855 C C . LEU A 1 121 ? 14.374 27.019 14.257 1.00 95.06 121 LEU A C 1
ATOM 857 O O . LEU A 1 121 ? 13.567 27.243 15.161 1.00 95.06 121 LEU A O 1
ATOM 861 N N . ILE A 1 122 ? 15.387 27.843 13.994 1.00 96.88 122 ILE A N 1
ATOM 862 C CA . ILE A 1 122 ? 15.586 29.113 14.696 1.00 96.88 122 ILE A CA 1
ATOM 863 C C . ILE A 1 122 ? 14.583 30.146 14.175 1.00 96.88 122 ILE A C 1
ATOM 865 O O . ILE A 1 122 ? 14.672 30.611 13.038 1.00 96.88 122 ILE A O 1
ATOM 869 N N . THR A 1 123 ? 13.653 30.555 15.035 1.00 94.25 123 THR A N 1
ATOM 870 C CA . THR A 1 123 ? 12.578 31.507 14.708 1.00 94.25 123 THR A CA 1
ATOM 871 C C . THR A 1 123 ? 12.869 32.926 15.197 1.00 94.25 123 THR A C 1
ATOM 873 O O . THR A 1 123 ? 12.338 33.892 14.650 1.00 94.25 123 THR A O 1
ATOM 876 N N . SER A 1 124 ? 13.736 33.088 16.202 1.00 92.69 124 SER A N 1
ATOM 877 C CA . SER A 1 124 ? 14.233 34.394 16.659 1.00 92.69 124 SER A CA 1
ATOM 878 C C . SER A 1 124 ? 15.583 34.264 17.367 1.00 92.69 124 SER A C 1
ATOM 880 O O . SER A 1 124 ? 15.869 33.236 17.978 1.00 92.69 124 SER A O 1
ATOM 882 N N . LEU A 1 125 ? 16.421 35.302 17.298 1.00 95.38 125 LEU A N 1
ATOM 883 C CA . LEU A 1 125 ? 17.754 35.298 17.905 1.00 95.38 125 LEU A CA 1
ATOM 884 C C . LEU A 1 125 ? 18.158 36.696 18.397 1.00 95.38 125 LEU A C 1
ATOM 886 O O . LEU A 1 125 ? 18.086 37.673 17.653 1.00 95.38 125 LEU A O 1
ATOM 890 N N . SER A 1 126 ? 18.634 36.778 19.639 1.00 94.12 126 SER A N 1
ATOM 891 C CA . SER A 1 126 ? 19.311 37.937 20.228 1.00 94.12 126 SER A CA 1
ATOM 892 C C . SER A 1 126 ? 20.448 37.476 21.147 1.00 94.12 126 SER A C 1
ATOM 894 O O . SER A 1 126 ? 20.575 36.290 21.439 1.00 94.12 126 SER A O 1
ATOM 896 N N . SER A 1 127 ? 21.255 38.404 21.674 1.00 90.81 127 SER A N 1
ATOM 897 C CA . SER A 1 127 ? 22.318 38.052 22.629 1.00 90.81 127 SER A CA 1
ATOM 898 C C . SER A 1 127 ? 21.809 37.515 23.974 1.00 90.81 127 SER A C 1
ATOM 900 O O . SER A 1 127 ? 22.596 36.997 24.764 1.00 90.81 127 SER A O 1
ATOM 902 N N . THR A 1 128 ? 20.510 37.638 24.258 1.00 91.00 128 THR A N 1
ATOM 903 C CA . THR A 1 128 ? 19.897 37.233 25.531 1.00 91.00 128 THR A CA 1
ATOM 904 C C . THR A 1 128 ? 18.848 36.136 25.380 1.00 91.00 128 THR A C 1
ATOM 906 O O . THR A 1 128 ? 18.456 35.548 26.389 1.00 91.00 128 THR A O 1
ATOM 909 N N . SER A 1 129 ? 18.390 35.835 24.159 1.00 93.69 129 SER A N 1
ATOM 910 C CA . SER A 1 129 ? 17.319 34.867 23.919 1.00 93.69 129 SER A CA 1
ATOM 911 C C . SER A 1 129 ? 17.396 34.210 22.537 1.00 93.69 129 SER A C 1
ATOM 913 O O . SER A 1 129 ? 17.718 34.863 21.546 1.00 93.69 129 SER A O 1
ATOM 915 N N . LEU A 1 130 ? 17.053 32.925 22.486 1.00 96.31 130 LEU A N 1
ATOM 916 C CA . LEU A 1 130 ? 16.908 32.113 21.282 1.00 96.31 130 LEU A CA 1
ATOM 917 C C . LEU A 1 130 ? 15.487 31.539 21.232 1.00 96.31 130 LEU A C 1
ATOM 919 O O . LEU A 1 130 ? 15.080 30.843 22.160 1.00 96.31 130 LEU A O 1
ATOM 923 N N . GLY A 1 131 ? 14.743 31.806 20.162 1.00 94.88 131 GLY A N 1
ATOM 924 C CA . GLY A 1 131 ? 13.457 31.163 19.893 1.00 94.88 131 GLY A CA 1
ATOM 925 C C . GLY A 1 131 ? 13.607 30.034 18.879 1.00 94.88 131 GLY A C 1
ATOM 926 O O . GLY A 1 131 ? 14.231 30.232 17.835 1.00 94.88 131 GLY A O 1
ATOM 927 N N . ILE A 1 132 ? 13.012 28.878 19.174 1.00 95.75 132 ILE A N 1
ATOM 928 C CA . ILE A 1 132 ? 12.988 27.712 18.287 1.00 95.75 132 ILE A CA 1
ATOM 929 C C . ILE A 1 132 ? 11.572 27.162 18.103 1.00 95.75 132 ILE A C 1
ATOM 931 O O . ILE A 1 132 ? 10.761 27.169 19.029 1.00 95.75 132 ILE A O 1
ATOM 935 N N . GLU A 1 133 ? 11.293 26.657 16.908 1.00 91.69 133 GLU A N 1
ATOM 936 C CA . GLU A 1 133 ? 10.274 25.632 16.666 1.00 91.69 133 GLU A CA 1
ATOM 937 C C . GLU A 1 133 ? 10.987 24.279 16.614 1.00 91.69 133 GLU A C 1
ATOM 939 O O . GLU A 1 133 ? 12.076 24.205 16.052 1.00 91.69 133 GLU A O 1
ATOM 944 N N . TYR A 1 134 ? 10.436 23.224 17.212 1.00 91.88 134 TYR A N 1
ATOM 945 C CA . TYR A 1 134 ? 11.073 21.910 17.219 1.00 91.88 134 TYR A CA 1
ATOM 946 C C . TYR A 1 134 ? 10.091 20.756 17.039 1.00 91.88 134 TYR A C 1
ATOM 948 O O . TYR A 1 134 ? 8.909 20.871 17.352 1.00 91.88 134 TYR A O 1
ATOM 956 N N . THR A 1 135 ? 10.612 19.629 16.556 1.00 79.94 135 THR A N 1
ATOM 957 C CA . THR A 1 135 ? 9.931 18.332 16.454 1.00 79.94 135 THR A CA 1
ATOM 958 C C . THR A 1 135 ? 10.843 17.260 17.028 1.00 79.94 135 THR A C 1
ATOM 960 O O . THR A 1 135 ? 12.008 17.215 16.649 1.00 79.94 135 THR A O 1
ATOM 963 N N . VAL A 1 136 ? 10.341 16.398 17.909 1.00 77.25 136 VAL A N 1
ATOM 964 C CA . VAL A 1 136 ? 11.036 15.211 18.419 1.00 77.25 136 VAL A CA 1
ATOM 965 C C . VAL A 1 136 ? 10.376 13.981 17.835 1.00 77.25 136 VAL A C 1
ATOM 967 O O . VAL A 1 136 ? 9.186 13.756 18.038 1.00 77.25 136 VAL A O 1
ATOM 970 N N . PHE A 1 137 ? 11.155 13.187 17.129 1.00 65.88 137 PHE A N 1
ATOM 971 C CA . PHE A 1 137 ? 10.700 11.993 16.458 1.00 65.88 137 PHE A CA 1
ATOM 972 C C . PHE A 1 137 ? 10.634 10.807 17.423 1.00 65.88 137 PHE A C 1
ATOM 974 O O . PHE A 1 137 ? 11.598 10.529 18.140 1.00 65.88 137 PHE A O 1
ATOM 981 N N . GLY A 1 138 ? 9.493 10.119 17.446 1.00 55.34 138 GLY A N 1
ATOM 982 C CA . GLY A 1 138 ? 9.310 8.855 18.166 1.00 55.34 138 GLY A CA 1
ATOM 983 C C . GLY A 1 138 ? 9.378 8.888 19.705 1.00 55.34 138 GLY A C 1
ATOM 984 O O . GLY A 1 138 ? 9.427 7.823 20.319 1.00 55.34 138 GLY A O 1
ATOM 985 N N . ALA A 1 139 ? 9.369 10.057 20.354 1.00 40.03 139 ALA A N 1
ATOM 986 C CA . ALA A 1 139 ? 9.520 10.152 21.811 1.00 40.03 139 ALA A CA 1
ATOM 987 C C . ALA A 1 139 ? 8.205 9.923 22.591 1.00 40.03 139 ALA A C 1
ATOM 989 O O . ALA A 1 139 ? 7.187 10.565 22.333 1.00 40.03 139 ALA A O 1
ATOM 990 N N . SER A 1 140 ? 8.251 9.078 23.631 1.00 34.38 140 SER A N 1
ATOM 991 C CA . SER A 1 140 ? 7.258 9.055 24.717 1.00 34.38 140 SER A CA 1
ATOM 992 C C . SER A 1 140 ? 7.445 10.280 25.614 1.00 34.38 140 SER A C 1
ATOM 994 O O . SER A 1 140 ? 8.554 10.515 26.100 1.00 34.38 140 SER A O 1
ATOM 996 N N . SER A 1 141 ? 6.388 11.042 25.899 1.00 33.44 141 SER A N 1
ATOM 997 C CA . SER A 1 141 ? 6.478 12.154 26.851 1.00 33.44 141 SER A CA 1
ATOM 998 C C . SER A 1 141 ? 6.706 11.634 28.279 1.00 33.44 141 SER A C 1
ATOM 1000 O O . SER A 1 141 ? 5.788 11.197 28.972 1.00 33.44 141 SER A O 1
ATOM 1002 N N . GLY A 1 142 ? 7.963 11.676 28.727 1.00 30.61 142 GLY A N 1
ATOM 1003 C CA . GLY A 1 142 ? 8.366 11.324 30.087 1.00 30.61 142 GLY A CA 1
ATOM 1004 C C . GLY A 1 142 ? 7.771 12.281 31.128 1.00 30.61 142 GLY A C 1
ATOM 1005 O O . GLY A 1 142 ? 7.894 13.503 31.037 1.00 30.61 142 GLY A O 1
ATOM 1006 N N . SER A 1 143 ? 7.104 11.716 32.134 1.00 32.44 143 SER A N 1
ATOM 1007 C CA . SER A 1 143 ? 6.344 12.418 33.174 1.00 32.44 143 SER A CA 1
ATOM 1008 C C . SER A 1 143 ? 7.121 12.684 34.480 1.00 32.44 143 SER A C 1
ATOM 1010 O O . SER A 1 143 ? 7.828 11.799 34.952 1.00 32.44 143 SER A O 1
ATOM 1012 N N . GLY A 1 144 ? 6.824 13.816 35.148 1.00 32.47 144 GLY A N 1
ATOM 1013 C CA . GLY A 1 144 ? 6.879 14.008 36.623 1.00 32.47 144 GLY A CA 1
ATOM 1014 C C . GLY A 1 144 ? 7.939 15.006 37.140 1.00 32.47 144 GLY A C 1
ATOM 1015 O O . GLY A 1 144 ? 9.066 14.985 36.679 1.00 32.47 144 GLY A O 1
ATOM 1016 N N . GLY A 1 145 ? 7.710 15.928 38.090 1.00 27.72 145 GLY A N 1
ATOM 1017 C CA . GLY A 1 145 ? 6.536 16.308 38.882 1.00 27.72 145 GLY A CA 1
ATOM 1018 C C . GLY A 1 145 ? 6.824 17.538 39.787 1.00 27.72 145 GLY A C 1
ATOM 1019 O O . GLY A 1 145 ? 7.960 17.780 40.167 1.00 27.72 145 GLY A O 1
ATOM 1020 N N . SER A 1 146 ? 5.756 18.286 40.104 1.00 34.09 146 SER A N 1
ATOM 1021 C CA . SER A 1 146 ? 5.508 19.214 41.236 1.00 34.09 146 SER A CA 1
ATOM 1022 C C . SER A 1 146 ? 6.497 20.339 41.626 1.00 34.09 146 SER A C 1
ATOM 1024 O O . SER A 1 146 ? 7.505 20.098 42.281 1.00 34.09 146 SER A O 1
ATOM 1026 N N . GLY A 1 147 ? 6.039 21.595 41.460 1.00 28.33 147 GLY A N 1
ATOM 1027 C CA . GLY A 1 147 ? 6.319 22.701 42.395 1.00 28.33 147 GLY A CA 1
ATOM 1028 C C . GLY A 1 147 ? 6.497 24.096 41.771 1.00 28.33 147 GLY A C 1
ATOM 1029 O O . GLY A 1 147 ? 7.579 24.403 41.295 1.00 28.33 147 GLY A O 1
ATOM 1030 N N . GLY A 1 148 ? 5.483 24.974 41.874 1.00 28.28 148 GLY A N 1
ATOM 1031 C CA . GLY A 1 148 ? 5.687 26.439 41.901 1.00 28.28 148 GLY A CA 1
ATOM 1032 C C . GLY A 1 148 ? 5.228 27.283 40.697 1.00 28.28 148 GLY A C 1
ATOM 1033 O O . GLY A 1 148 ? 6.030 27.648 39.855 1.00 28.28 148 GLY A O 1
ATOM 1034 N N . SER A 1 149 ? 3.937 27.642 40.696 1.00 35.72 149 SER A N 1
ATOM 1035 C CA . SER A 1 149 ? 3.287 28.889 40.222 1.00 35.72 149 SER A CA 1
ATOM 1036 C C . SER A 1 149 ? 3.945 29.785 39.147 1.00 35.72 149 SER A C 1
ATOM 1038 O O . SER A 1 149 ? 4.917 30.483 39.418 1.00 35.72 149 SER A O 1
ATOM 1040 N N . GLY A 1 150 ? 3.233 29.964 38.025 1.00 29.47 150 GLY A N 1
ATOM 1041 C CA . GLY A 1 150 ? 3.347 31.132 37.135 1.00 29.47 150 GLY A CA 1
ATOM 1042 C C . GLY A 1 150 ? 2.738 30.870 35.754 1.00 29.47 150 GLY A C 1
ATOM 1043 O O . GLY A 1 150 ? 3.407 30.328 34.886 1.00 29.47 150 GLY A O 1
ATOM 1044 N N . GLY A 1 151 ? 1.452 31.178 35.568 1.00 31.02 151 GLY A N 1
ATOM 1045 C CA . GLY A 1 151 ? 0.673 30.761 34.397 1.00 31.02 151 GLY A CA 1
ATOM 1046 C C . GLY A 1 151 ? 0.992 31.475 33.077 1.00 31.02 151 GLY A C 1
ATOM 1047 O O . GLY A 1 151 ? 1.171 32.688 33.046 1.00 31.02 151 GLY A O 1
ATOM 1048 N N . SER A 1 152 ? 0.932 30.710 31.983 1.00 31.92 152 SER A N 1
ATOM 1049 C CA . SER A 1 152 ? 0.296 31.089 30.712 1.00 31.92 152 SER A CA 1
ATOM 1050 C C . SER A 1 152 ? -0.067 29.808 29.940 1.00 31.92 152 SER A C 1
ATOM 1052 O O . SER A 1 152 ? 0.707 28.854 29.931 1.00 31.92 152 SER A O 1
ATOM 1054 N N . GLY A 1 153 ? -1.293 29.735 29.418 1.00 31.70 153 GLY A N 1
ATOM 1055 C CA . GLY A 1 153 ? -1.983 28.505 29.020 1.00 31.70 153 GLY A CA 1
ATOM 1056 C C . GLY A 1 153 ? -1.676 27.969 27.618 1.00 31.70 153 GLY A C 1
ATOM 1057 O O . GLY A 1 153 ? -1.438 28.727 26.684 1.00 31.70 153 GLY A O 1
ATOM 1058 N N . GLY A 1 154 ? -1.772 26.640 27.501 1.00 32.22 154 GLY A N 1
ATOM 1059 C CA . GLY A 1 154 ? -1.697 25.877 26.252 1.00 32.22 154 GLY A CA 1
ATOM 1060 C C . GLY A 1 154 ? -1.711 24.356 26.468 1.00 32.22 154 GLY A C 1
ATOM 1061 O O . GLY A 1 154 ? -0.867 23.655 25.934 1.00 32.22 154 GLY A O 1
ATOM 1062 N N . SER A 1 155 ? -2.627 23.833 27.293 1.00 37.44 155 SER A N 1
ATOM 1063 C CA . SER A 1 155 ? -2.898 22.389 27.409 1.00 37.44 155 SER A CA 1
ATOM 1064 C C . SER A 1 155 ? -3.834 21.979 26.267 1.00 37.44 155 SER A C 1
ATOM 1066 O O . SER A 1 155 ? -5.054 22.057 26.423 1.00 37.44 155 SER A O 1
ATOM 1068 N N . GLY A 1 156 ? -3.294 21.588 25.114 1.00 56.69 156 GLY A N 1
ATOM 1069 C CA . GLY A 1 156 ? -4.103 20.952 24.071 1.00 56.69 156 GLY A CA 1
ATOM 1070 C C . GLY A 1 156 ? -4.581 19.580 24.552 1.00 56.69 156 GLY A C 1
ATOM 1071 O O . GLY A 1 156 ? -3.769 18.783 25.013 1.00 56.69 156 GLY A O 1
ATOM 1072 N N . GLY A 1 157 ? -5.890 19.315 24.498 1.00 73.25 157 GLY A N 1
ATOM 1073 C CA . GLY A 1 157 ? -6.434 17.963 24.677 1.00 73.25 157 GLY A CA 1
ATOM 1074 C C . GLY A 1 157 ? -5.930 16.989 23.597 1.00 73.25 157 GLY A C 1
ATOM 1075 O O . GLY A 1 157 ? -5.181 17.404 22.710 1.00 73.25 157 GLY A O 1
ATOM 1076 N N . PRO A 1 158 ? -6.331 15.704 23.641 1.00 89.38 158 PRO A N 1
ATOM 1077 C CA . PRO A 1 158 ? -5.972 14.738 22.599 1.00 89.38 158 PRO A CA 1
ATOM 1078 C C . PRO A 1 158 ? -6.282 15.282 21.198 1.00 89.38 158 PRO A C 1
ATOM 1080 O O . PRO A 1 158 ? -7.283 15.970 21.003 1.00 89.38 158 PRO A O 1
ATOM 1083 N N . THR A 1 159 ? -5.469 14.949 20.199 1.00 89.19 159 THR A N 1
ATOM 1084 C CA . THR A 1 159 ? -5.741 15.308 18.799 1.00 89.19 159 THR A CA 1
ATOM 1085 C C . THR A 1 159 ? -5.933 14.052 17.966 1.00 89.19 159 THR A C 1
ATOM 1087 O O . THR A 1 159 ? -5.225 13.070 18.159 1.00 89.19 159 THR A O 1
ATOM 1090 N N . ILE A 1 160 ? -6.910 14.072 17.058 1.00 87.12 160 ILE A N 1
ATOM 1091 C CA . ILE A 1 160 ? -7.145 12.999 16.087 1.00 87.12 160 ILE A CA 1
ATOM 1092 C C . ILE A 1 160 ? -6.673 13.505 14.729 1.00 87.12 160 ILE A C 1
ATOM 1094 O O . ILE A 1 160 ? -7.137 14.550 14.274 1.00 87.12 160 ILE A O 1
ATOM 1098 N N . THR A 1 161 ? -5.780 12.761 14.083 1.00 83.75 161 THR A N 1
ATOM 1099 C CA . THR A 1 161 ? -5.312 13.052 12.722 1.00 83.75 161 THR A CA 1
ATOM 1100 C C . THR A 1 161 ? -6.020 12.192 11.688 1.00 83.75 161 THR A C 1
ATOM 1102 O O . THR A 1 161 ? -6.208 12.625 10.554 1.00 83.75 161 THR A O 1
ATOM 1105 N N . THR A 1 162 ? -6.419 10.972 12.050 1.00 84.94 162 THR A N 1
ATOM 1106 C CA . THR A 1 162 ? -6.996 10.016 11.104 1.00 84.94 162 THR A CA 1
ATOM 1107 C C . THR A 1 162 ? -7.791 8.925 11.815 1.00 84.94 162 THR A C 1
ATOM 1109 O O . THR A 1 162 ? -7.430 8.487 12.908 1.00 84.94 162 THR A O 1
ATOM 1112 N N . VAL A 1 163 ? -8.862 8.463 11.164 1.00 92.06 163 VAL A N 1
ATOM 1113 C CA . VAL A 1 163 ? -9.666 7.308 11.579 1.00 92.06 163 VAL A CA 1
ATOM 1114 C C . VAL A 1 163 ? -9.877 6.402 10.367 1.00 92.06 163 VAL A C 1
ATOM 1116 O O . VAL A 1 163 ? -10.372 6.874 9.346 1.00 92.06 163 VAL A O 1
ATOM 1119 N N . LEU A 1 164 ? -9.492 5.126 10.463 1.00 89.38 164 LEU A N 1
ATOM 1120 C CA . LEU A 1 164 ? -9.475 4.184 9.331 1.00 89.38 164 LEU A CA 1
ATOM 1121 C C . LEU A 1 164 ? -9.999 2.808 9.734 1.00 89.38 164 LEU A C 1
ATOM 1123 O O . LEU A 1 164 ? -9.875 2.409 10.894 1.00 89.38 164 LEU A O 1
ATOM 1127 N N . ASN A 1 165 ? -10.493 2.049 8.754 1.00 92.44 16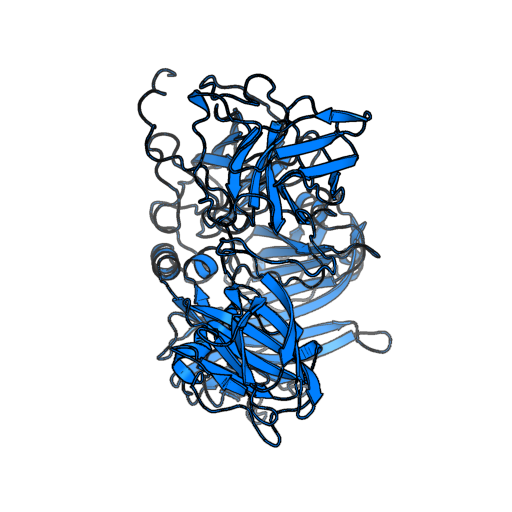5 ASN A N 1
ATOM 1128 C CA . ASN A 1 165 ? -10.571 0.594 8.876 1.00 92.44 165 ASN A CA 1
ATOM 1129 C C . ASN A 1 165 ? -9.172 0.052 9.225 1.00 92.44 165 ASN A C 1
ATOM 1131 O O . ASN A 1 165 ? -8.202 0.417 8.563 1.00 92.44 165 ASN A O 1
ATOM 1135 N N . ASN A 1 166 ? -9.071 -0.802 10.251 1.00 86.38 166 ASN A N 1
ATOM 1136 C CA . ASN A 1 166 ? -7.788 -1.276 10.791 1.00 86.38 166 ASN A CA 1
ATOM 1137 C C . ASN A 1 166 ? -6.896 -1.988 9.759 1.00 86.38 166 ASN A C 1
ATOM 1139 O O . ASN A 1 166 ? -5.678 -1.944 9.894 1.00 86.38 166 ASN A O 1
ATOM 1143 N N . TYR A 1 167 ? -7.496 -2.649 8.770 1.00 86.12 167 TYR A N 1
ATOM 1144 C CA . TYR A 1 167 ? -6.772 -3.467 7.800 1.00 86.12 167 TYR A CA 1
ATOM 1145 C C . TYR A 1 167 ? -6.681 -2.804 6.436 1.00 86.12 167 TYR A C 1
ATOM 1147 O O . TYR A 1 167 ? -5.593 -2.667 5.894 1.00 86.12 167 TYR A O 1
ATOM 1155 N N . GLY A 1 168 ? -7.814 -2.342 5.900 1.00 86.50 168 GLY A N 1
ATOM 1156 C CA . GLY A 1 168 ? -7.830 -1.764 4.557 1.00 86.50 168 GLY A CA 1
ATOM 1157 C C . GLY A 1 168 ? -7.039 -0.460 4.458 1.00 86.50 168 GLY A C 1
ATOM 1158 O O . GLY A 1 168 ? -6.498 -0.167 3.402 1.00 86.50 168 GLY A O 1
ATOM 1159 N N . LEU A 1 169 ? -6.987 0.324 5.546 1.00 86.75 169 LEU A N 1
ATOM 1160 C CA . LEU A 1 169 ? -6.290 1.617 5.641 1.00 86.75 169 LEU A CA 1
ATOM 1161 C C . LEU A 1 169 ? -6.645 2.646 4.547 1.00 86.75 169 LEU A C 1
ATOM 1163 O O . LEU A 1 169 ? -5.965 3.661 4.419 1.00 86.75 169 LEU A O 1
ATOM 1167 N N . ILE A 1 170 ? -7.745 2.434 3.819 1.00 88.81 170 ILE A N 1
ATOM 1168 C CA . ILE A 1 170 ? -8.208 3.316 2.745 1.00 88.81 170 ILE A CA 1
ATOM 1169 C C . ILE A 1 170 ? -8.632 4.667 3.345 1.00 88.81 170 ILE A C 1
ATOM 1171 O O . ILE A 1 170 ? -9.555 4.695 4.173 1.00 88.81 170 ILE A O 1
ATOM 1175 N N . PRO A 1 171 ? -8.005 5.789 2.940 1.00 85.25 171 PRO A N 1
ATOM 1176 C CA . PRO A 1 171 ? -8.330 7.108 3.469 1.00 85.25 171 PRO A CA 1
ATOM 1177 C C . PRO A 1 171 ? -9.787 7.527 3.212 1.00 85.25 171 PRO A C 1
ATOM 1179 O O . PRO A 1 171 ? -10.399 7.105 2.228 1.00 85.25 171 PRO A O 1
ATOM 1182 N N . PRO A 1 172 ? -10.372 8.402 4.047 1.00 85.06 172 PRO A N 1
ATOM 1183 C CA . PRO A 1 172 ? -11.667 9.005 3.748 1.00 85.06 172 PRO A CA 1
ATOM 1184 C C . PRO A 1 172 ? -11.638 9.764 2.415 1.00 85.06 172 PRO A C 1
ATOM 1186 O O . PRO A 1 172 ? -10.707 10.517 2.150 1.00 85.06 172 PRO A O 1
ATOM 1189 N N . GLY A 1 173 ? -12.687 9.612 1.605 1.00 85.25 173 GLY A N 1
ATOM 1190 C CA . GLY A 1 173 ? -12.817 10.283 0.303 1.00 85.25 173 GLY A CA 1
ATOM 1191 C C . GLY A 1 173 ? -12.879 9.318 -0.880 1.00 85.25 173 GLY A C 1
ATOM 1192 O O . GLY A 1 173 ? -13.327 9.710 -1.957 1.00 85.25 173 GLY A O 1
ATOM 1193 N N . PHE A 1 174 ? -12.520 8.050 -0.668 1.00 89.88 174 PHE A N 1
ATOM 1194 C CA . PHE A 1 174 ? -12.723 6.997 -1.658 1.00 89.88 174 PHE A CA 1
ATOM 1195 C C . PHE A 1 174 ? -14.099 6.331 -1.524 1.00 89.88 174 PHE A C 1
ATOM 1197 O O . PHE A 1 174 ? -14.615 6.207 -0.407 1.00 89.88 174 PHE A O 1
ATOM 1204 N N . PRO A 1 175 ? -14.686 5.842 -2.631 1.00 88.31 175 PRO A N 1
ATOM 1205 C CA . PRO A 1 175 ? -15.973 5.145 -2.614 1.00 88.31 175 PRO A CA 1
ATOM 1206 C C . PRO A 1 175 ? -16.037 3.924 -1.678 1.00 88.31 175 PRO A C 1
ATOM 1208 O O . PRO A 1 175 ? -17.096 3.620 -1.136 1.00 88.31 175 PRO A O 1
ATOM 1211 N N . ASN A 1 176 ? -14.919 3.217 -1.499 1.00 92.38 176 ASN A N 1
ATOM 1212 C CA . ASN A 1 176 ? -14.766 2.024 -0.657 1.00 92.38 176 ASN A CA 1
ATOM 1213 C C . ASN A 1 176 ? -14.146 2.327 0.727 1.00 92.38 176 ASN A C 1
ATOM 1215 O O . ASN A 1 176 ? -13.722 1.411 1.428 1.00 92.38 176 ASN A O 1
ATOM 1219 N N . SER A 1 177 ? -14.103 3.603 1.130 1.00 92.06 177 SER A N 1
ATOM 1220 C CA . SER A 1 177 ? -13.668 4.034 2.467 1.00 92.06 177 SER A CA 1
ATOM 1221 C C . SER A 1 177 ? -14.818 4.044 3.488 1.00 92.06 177 SER A C 1
ATOM 1223 O O . SER A 1 177 ? -15.991 3.878 3.148 1.00 92.06 177 SER A O 1
ATOM 1225 N N . GLY A 1 178 ? -14.486 4.274 4.761 1.00 93.25 178 GLY A N 1
ATOM 1226 C CA . GLY A 1 178 ? -15.448 4.396 5.861 1.00 93.25 178 GLY A CA 1
ATOM 1227 C C . GLY A 1 178 ? -15.231 3.364 6.965 1.00 93.25 178 GLY A C 1
ATOM 1228 O O . GLY A 1 178 ? -14.384 2.478 6.859 1.00 93.25 178 GLY A O 1
ATOM 1229 N N . ILE A 1 179 ? -15.995 3.497 8.052 1.00 97.56 179 ILE A N 1
ATOM 1230 C CA . ILE A 1 179 ? -15.950 2.571 9.188 1.00 97.56 179 ILE A CA 1
ATOM 1231 C C . ILE A 1 179 ? -17.219 1.728 9.184 1.00 97.56 179 ILE A C 1
ATOM 1233 O O . ILE A 1 179 ? -18.324 2.244 9.364 1.00 97.56 179 ILE A O 1
ATOM 1237 N N . ALA A 1 180 ? -17.071 0.429 8.947 1.00 97.12 180 ALA A N 1
ATOM 1238 C CA . ALA A 1 180 ? -18.207 -0.475 8.872 1.00 97.12 180 ALA A CA 1
ATOM 1239 C C . ALA A 1 180 ? -18.778 -0.790 10.261 1.00 97.12 180 ALA A C 1
ATOM 1241 O O . ALA A 1 180 ? -18.047 -0.868 11.252 1.00 97.12 180 ALA A O 1
ATOM 1242 N N . GLN A 1 181 ? -20.089 -1.002 10.345 1.00 97.50 181 GLN A N 1
ATOM 1243 C CA . GLN A 1 181 ? -20.728 -1.516 11.559 1.00 97.50 181 GLN A CA 1
ATOM 1244 C C . GLN A 1 181 ? -20.056 -2.816 12.019 1.00 97.50 181 GLN A C 1
ATOM 1246 O O . GLN A 1 181 ? -19.772 -3.685 11.197 1.00 97.50 181 GLN A O 1
ATOM 1251 N N . GLY A 1 182 ? -19.806 -2.947 13.323 1.00 96.31 182 GLY A N 1
ATOM 1252 C CA . GLY A 1 182 ? -19.180 -4.139 13.896 1.00 96.31 182 GLY A CA 1
ATOM 1253 C C . GLY A 1 182 ? -17.685 -4.267 13.606 1.00 96.31 182 GLY A C 1
ATOM 1254 O O . GLY A 1 182 ? -17.096 -5.253 14.018 1.00 96.31 182 GLY A O 1
ATOM 1255 N N . SER A 1 183 ? -17.055 -3.322 12.900 1.00 97.12 183 SER A N 1
ATOM 1256 C CA . SER A 1 183 ? -15.673 -3.465 12.424 1.00 97.12 183 SER A CA 1
ATOM 1257 C C . SER A 1 183 ? -14.617 -3.012 13.433 1.00 97.12 183 SER A C 1
ATOM 1259 O O . SER A 1 183 ? -14.845 -2.121 14.256 1.00 97.12 183 SER A O 1
ATOM 1261 N N . LEU A 1 184 ? -13.425 -3.596 13.319 1.00 95.94 184 LEU A N 1
ATOM 1262 C CA . LEU A 1 184 ? -12.187 -3.008 13.817 1.00 95.94 184 LEU A CA 1
ATOM 1263 C C . LEU A 1 184 ? -11.837 -1.727 13.061 1.00 95.94 184 LEU A C 1
ATOM 1265 O O . LEU A 1 184 ? -11.745 -1.717 11.829 1.00 95.94 184 LEU A O 1
ATOM 1269 N N . PHE A 1 185 ? -11.532 -0.685 13.822 1.00 96.12 185 PHE A N 1
ATOM 1270 C CA . PHE A 1 185 ? -11.012 0.571 13.310 1.00 96.12 185 PHE A CA 1
ATOM 1271 C C . PHE A 1 185 ? -9.923 1.128 14.220 1.00 96.12 185 PHE A C 1
ATOM 1273 O O . PHE A 1 185 ? -9.857 0.813 15.412 1.00 96.12 185 PHE A O 1
ATOM 1280 N N . ILE A 1 186 ? -9.073 1.972 13.646 1.00 90.31 186 ILE A N 1
ATOM 1281 C CA . ILE A 1 186 ? -8.009 2.660 14.371 1.00 90.31 186 ILE A CA 1
ATOM 1282 C C . ILE A 1 186 ? -8.237 4.163 14.380 1.00 90.31 186 ILE A C 1
ATOM 1284 O O . ILE A 1 186 ? -8.755 4.733 13.421 1.00 90.31 186 ILE A O 1
ATOM 1288 N N . ILE A 1 187 ? -7.812 4.802 15.466 1.00 91.44 187 ILE A N 1
ATOM 1289 C CA . ILE A 1 187 ? -7.705 6.257 15.592 1.00 91.44 187 ILE A CA 1
ATOM 1290 C C . ILE A 1 187 ? -6.225 6.574 15.761 1.00 91.44 187 ILE A C 1
ATOM 1292 O O . ILE A 1 187 ? -5.625 6.111 16.728 1.00 91.44 187 ILE A O 1
ATOM 1296 N N . LYS A 1 188 ? -5.654 7.360 14.847 1.00 85.19 188 LYS A N 1
ATOM 1297 C CA . LYS A 1 188 ? -4.289 7.897 14.937 1.00 85.19 188 LYS A CA 1
ATOM 1298 C C . LYS A 1 188 ? -4.324 9.359 15.370 1.00 85.19 188 LYS A C 1
ATOM 1300 O O . LYS A 1 188 ? -5.274 10.085 15.059 1.00 85.19 188 LYS A O 1
ATOM 1305 N N . GLY A 1 189 ? -3.297 9.787 16.095 1.00 79.31 189 GLY A N 1
ATOM 1306 C CA . GLY A 1 189 ? -3.236 11.139 16.632 1.00 79.31 189 GLY A CA 1
ATOM 1307 C C . GLY A 1 189 ? -2.135 11.337 17.664 1.00 79.31 189 GLY A C 1
ATOM 1308 O O . GLY A 1 189 ? -1.147 10.607 17.668 1.00 79.31 189 GLY A O 1
ATOM 1309 N N . SER A 1 190 ? -2.310 12.316 18.549 1.00 81.38 190 SER A N 1
ATOM 1310 C CA . SER A 1 190 ? -1.387 12.573 19.658 1.00 81.38 190 SER A CA 1
ATOM 1311 C C . SER A 1 190 ? -2.128 12.763 20.980 1.00 81.38 190 SER A C 1
ATOM 1313 O O . SER A 1 190 ? -3.265 13.240 21.020 1.00 81.38 190 SER A O 1
ATOM 1315 N N . GLY A 1 191 ? -1.482 12.359 22.078 1.00 80.38 191 GLY A N 1
ATOM 1316 C CA . GLY A 1 191 ? -2.041 12.478 23.426 1.00 80.38 191 GLY A CA 1
ATOM 1317 C C . GLY A 1 191 ? -3.316 11.658 23.653 1.00 80.38 191 GLY A C 1
ATOM 1318 O O . GLY A 1 191 ? -4.123 12.034 24.496 1.00 80.38 191 GLY A O 1
ATOM 1319 N N . LEU A 1 192 ? -3.523 10.570 22.898 1.00 82.75 192 LEU A N 1
ATOM 1320 C CA . LEU A 1 192 ? -4.760 9.776 22.915 1.00 82.75 192 LEU A CA 1
ATOM 1321 C C . LEU A 1 192 ? -4.921 8.893 24.164 1.00 82.75 192 LEU A C 1
ATOM 1323 O O . LEU A 1 192 ? -6.044 8.524 24.500 1.00 82.75 192 LEU A O 1
ATOM 1327 N N . ALA A 1 193 ? -3.821 8.539 24.829 1.00 84.94 193 ALA A N 1
ATOM 1328 C CA . ALA A 1 193 ? -3.759 7.673 26.007 1.00 84.94 193 ALA A CA 1
ATOM 1329 C C . ALA A 1 193 ? -2.496 7.987 26.835 1.00 84.94 193 ALA A C 1
ATOM 1331 O O . ALA A 1 193 ? -1.748 8.910 26.499 1.00 84.94 193 ALA A O 1
ATOM 1332 N N . ASP A 1 194 ? -2.234 7.199 27.884 1.00 79.50 194 ASP A N 1
ATOM 1333 C CA . ASP A 1 194 ? -0.988 7.260 28.662 1.00 79.50 194 ASP A CA 1
ATOM 1334 C C . ASP A 1 194 ? 0.254 7.221 27.743 1.00 79.50 194 ASP A C 1
ATOM 1336 O O . ASP A 1 194 ? 0.383 6.293 26.936 1.00 79.50 194 ASP A O 1
ATOM 1340 N N . PRO A 1 195 ? 1.175 8.202 27.836 1.00 73.06 195 PRO A N 1
ATOM 1341 C CA . PRO A 1 195 ? 2.391 8.243 27.020 1.00 73.06 195 PRO A CA 1
ATOM 1342 C C . PRO A 1 195 ? 3.352 7.073 27.241 1.00 73.06 195 PRO A C 1
ATOM 1344 O O . PRO A 1 195 ? 4.200 6.832 26.387 1.00 73.06 195 PRO A O 1
ATOM 1347 N N . ASN A 1 196 ? 3.210 6.331 28.341 1.00 71.44 196 ASN A N 1
ATOM 1348 C CA . ASN A 1 196 ? 4.013 5.146 28.638 1.00 71.44 196 ASN A CA 1
ATOM 1349 C C . ASN A 1 196 ? 3.289 3.835 28.291 1.00 71.44 196 ASN A C 1
ATOM 1351 O O . ASN A 1 196 ? 3.862 2.751 28.447 1.00 71.44 196 ASN A O 1
ATOM 1355 N N . ALA A 1 197 ? 2.029 3.907 27.845 1.00 69.75 197 ALA A N 1
ATOM 1356 C CA . ALA A 1 197 ? 1.261 2.725 27.491 1.00 69.75 197 ALA A CA 1
ATOM 1357 C C . ALA A 1 197 ? 1.910 1.964 26.333 1.00 69.75 197 ALA A C 1
ATOM 1359 O O . ALA A 1 197 ? 2.264 2.533 25.303 1.00 69.75 197 ALA A O 1
ATOM 1360 N N . GLN A 1 198 ? 1.996 0.648 26.498 1.00 67.88 198 GLN A N 1
ATOM 1361 C CA . GLN A 1 198 ? 2.406 -0.271 25.446 1.00 67.88 198 GLN A CA 1
ATOM 1362 C C . GLN A 1 198 ? 1.173 -0.800 24.708 1.00 67.88 198 GLN A C 1
ATOM 1364 O O . GLN A 1 198 ? 0.095 -0.932 25.298 1.00 67.88 198 GLN A O 1
ATOM 1369 N N . ALA A 1 199 ? 1.332 -1.134 23.427 1.00 68.94 199 ALA A N 1
ATOM 1370 C CA . ALA A 1 199 ? 0.268 -1.694 22.596 1.00 68.94 199 ALA A CA 1
ATOM 1371 C C . ALA A 1 199 ? 0.000 -3.165 22.965 1.00 68.94 199 ALA A C 1
ATOM 1373 O O . ALA A 1 199 ? 0.364 -4.090 22.244 1.00 68.94 199 ALA A O 1
ATOM 1374 N N . VAL A 1 200 ? -0.608 -3.384 24.131 1.00 73.94 200 VAL A N 1
ATOM 1375 C CA . VAL A 1 200 ? -0.961 -4.715 24.637 1.00 73.94 200 VAL A CA 1
ATOM 1376 C C . VAL A 1 200 ? -2.413 -5.020 24.294 1.00 73.94 200 VAL A C 1
ATOM 1378 O O . VAL A 1 200 ? -3.327 -4.347 24.781 1.00 73.94 200 VAL A O 1
ATOM 1381 N N . LEU A 1 201 ? -2.612 -6.063 23.486 1.00 74.81 201 LEU A N 1
ATOM 1382 C CA . LEU A 1 201 ? -3.938 -6.555 23.121 1.00 74.81 201 LEU A CA 1
ATOM 1383 C C . LEU A 1 201 ? -4.715 -7.025 24.356 1.00 74.81 201 LEU A C 1
ATOM 1385 O O . LEU A 1 201 ? -4.219 -7.811 25.165 1.00 74.81 201 LEU A O 1
ATOM 1389 N N . GLN A 1 202 ? -5.952 -6.551 24.482 1.00 83.81 202 GLN A N 1
ATOM 1390 C CA . GLN A 1 202 ? -6.875 -6.968 25.527 1.00 83.81 202 GLN A CA 1
ATOM 1391 C C . GLN A 1 202 ? -7.494 -8.339 25.230 1.00 83.81 202 GLN A C 1
ATOM 1393 O O . GLN A 1 202 ? -7.790 -8.696 24.089 1.00 83.81 202 GLN A O 1
ATOM 1398 N N . ASP A 1 203 ? -7.723 -9.099 26.298 1.00 84.31 203 ASP A N 1
ATOM 1399 C CA . ASP A 1 203 ? -8.319 -10.433 26.258 1.00 84.31 203 ASP A CA 1
ATOM 1400 C C . ASP A 1 203 ? -9.844 -10.344 26.097 1.00 84.31 203 ASP A C 1
ATOM 1402 O O . ASP A 1 203 ? -10.593 -10.187 27.064 1.00 84.31 203 ASP A O 1
ATOM 1406 N N . SER A 1 204 ? -10.312 -10.466 24.855 1.00 86.12 204 SER A N 1
ATOM 1407 C CA . SER A 1 204 ? -11.736 -10.396 24.506 1.00 86.12 204 SER A CA 1
ATOM 1408 C C . SER A 1 204 ? -12.587 -11.517 25.114 1.00 86.12 204 SER A C 1
ATOM 1410 O O . SER A 1 204 ? -13.810 -11.378 25.164 1.00 86.12 204 SER A O 1
ATOM 1412 N N . SER A 1 205 ? -11.996 -12.594 25.648 1.00 86.94 205 SER A N 1
ATOM 1413 C CA . SER A 1 205 ? -12.758 -13.611 26.391 1.00 86.94 205 SER A CA 1
ATOM 1414 C C . SER A 1 205 ? -13.314 -13.083 27.721 1.00 86.94 205 SER A C 1
ATOM 1416 O O . SER A 1 205 ? -14.286 -13.623 28.247 1.00 86.94 205 SER A O 1
ATOM 1418 N N . LYS A 1 206 ? -12.735 -11.994 28.245 1.00 91.50 206 LYS A N 1
ATOM 1419 C CA . LYS A 1 206 ? -13.171 -11.311 29.475 1.00 91.50 206 LYS A CA 1
ATOM 1420 C C . LYS A 1 206 ? -14.080 -10.111 29.211 1.00 91.50 206 LYS A C 1
ATOM 1422 O O . LYS A 1 206 ? -14.542 -9.482 30.160 1.00 91.50 206 LYS A O 1
ATOM 1427 N N . GLY A 1 207 ? -14.343 -9.812 27.941 1.00 93.00 207 GLY A N 1
ATOM 1428 C CA . GLY A 1 207 ? -14.975 -8.572 27.512 1.00 93.00 207 GLY A CA 1
ATOM 1429 C C . GLY A 1 207 ? -13.961 -7.448 27.343 1.00 93.00 207 GLY A C 1
ATOM 1430 O O . GLY A 1 207 ? -13.118 -7.207 28.206 1.00 93.00 207 GLY A O 1
ATOM 1431 N N . LEU A 1 208 ? -14.047 -6.760 26.208 1.00 94.00 208 LEU A N 1
ATOM 1432 C CA . LEU A 1 208 ? -13.202 -5.615 25.903 1.00 94.00 208 LEU A CA 1
ATOM 1433 C C . LEU A 1 208 ? -13.664 -4.373 26.688 1.00 94.00 208 LEU A C 1
ATOM 1435 O O . LEU A 1 208 ? -14.869 -4.125 26.799 1.00 94.00 208 LEU A O 1
ATOM 1439 N N . PRO A 1 209 ? -12.731 -3.574 27.233 1.00 97.50 209 PRO A N 1
ATOM 1440 C CA . PRO A 1 209 ? -13.067 -2.395 28.022 1.00 97.50 209 PRO A CA 1
ATOM 1441 C C . PRO A 1 209 ? -13.485 -1.209 27.143 1.00 97.50 209 PRO A C 1
ATOM 1443 O O . PRO A 1 209 ? -13.030 -1.066 26.013 1.00 97.50 209 PRO A O 1
ATOM 1446 N N . THR A 1 210 ? -14.291 -0.294 27.687 1.00 97.56 210 THR A N 1
ATOM 1447 C CA . THR A 1 210 ? -14.612 1.011 27.062 1.00 97.56 210 THR A CA 1
ATOM 1448 C C . THR A 1 210 ? -13.648 2.133 27.466 1.00 97.56 210 THR A C 1
ATOM 1450 O O . THR A 1 210 ? -13.715 3.236 26.925 1.00 97.56 210 THR A O 1
ATOM 1453 N N . THR A 1 211 ? -12.764 1.860 28.431 1.00 97.19 211 THR A N 1
ATOM 1454 C CA . THR A 1 211 ? -11.7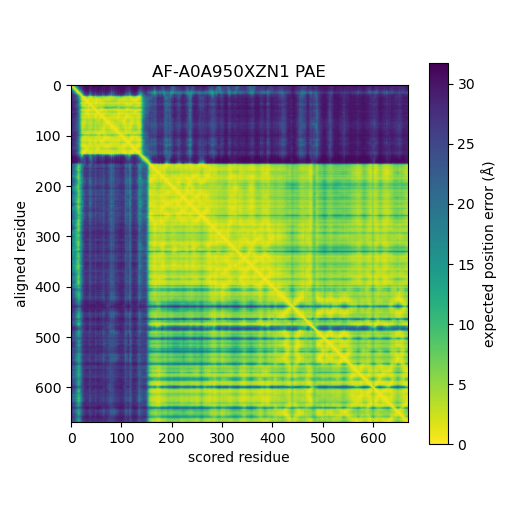04 2.765 28.884 1.00 97.19 211 THR A CA 1
ATOM 1455 C C . THR A 1 211 ? -10.427 1.962 29.099 1.00 97.19 211 THR A C 1
ATOM 1457 O O . THR A 1 211 ? -10.450 0.968 29.821 1.00 97.19 211 THR A O 1
ATOM 1460 N N . LEU A 1 212 ? -9.311 2.387 28.511 1.00 94.06 212 LEU A N 1
ATOM 1461 C CA . LEU A 1 212 ? -8.026 1.692 28.622 1.00 94.06 212 LEU A CA 1
ATOM 1462 C C . LEU A 1 212 ? -6.881 2.703 28.615 1.00 94.06 212 LEU A C 1
ATOM 1464 O O . LEU A 1 212 ? -6.884 3.617 27.799 1.00 94.06 212 LEU A O 1
ATOM 1468 N N . ASN A 1 213 ? -5.916 2.565 29.529 1.00 90.12 213 ASN A N 1
ATOM 1469 C CA . ASN A 1 213 ? -4.771 3.483 29.658 1.00 90.12 213 ASN A CA 1
ATOM 1470 C C . ASN A 1 213 ? -5.185 4.970 29.721 1.00 90.12 213 ASN A C 1
ATOM 1472 O O . ASN A 1 213 ? -4.546 5.845 29.143 1.00 90.12 213 ASN A O 1
ATOM 1476 N N . GLY A 1 214 ? -6.316 5.243 30.385 1.00 92.75 214 GLY A N 1
ATOM 1477 C CA . GLY A 1 214 ? -6.925 6.572 30.496 1.00 92.75 214 GLY A CA 1
ATOM 1478 C C . GLY A 1 214 ? -7.683 7.058 29.254 1.00 92.75 214 GLY A C 1
ATOM 1479 O O . GLY A 1 214 ? -8.370 8.073 29.347 1.00 92.75 214 GLY A O 1
ATOM 1480 N N . ALA A 1 215 ? -7.588 6.358 28.121 1.00 96.31 215 ALA A N 1
ATOM 1481 C CA . ALA A 1 215 ? -8.295 6.684 26.890 1.00 96.31 215 ALA A CA 1
ATOM 1482 C C . ALA A 1 215 ? -9.741 6.183 26.927 1.00 96.31 215 ALA A C 1
ATOM 1484 O O . ALA A 1 215 ? -10.012 5.068 27.374 1.00 96.31 215 ALA A O 1
ATOM 1485 N N . SER A 1 216 ? -10.663 6.978 26.396 1.00 97.88 216 SER A N 1
ATOM 1486 C CA . SER A 1 216 ? -12.026 6.560 26.055 1.00 97.88 216 SER A CA 1
ATOM 1487 C C . SER A 1 216 ? -12.468 7.256 24.772 1.00 97.88 216 SER A C 1
ATOM 1489 O O . SER A 1 216 ? -11.921 8.296 24.405 1.00 97.88 216 SER A O 1
ATOM 1491 N N . VAL A 1 217 ? -13.436 6.674 24.068 1.00 98.44 217 VAL A N 1
ATOM 1492 C CA . VAL A 1 217 ? -13.930 7.215 22.799 1.00 98.44 217 VAL A CA 1
ATOM 1493 C C . VAL A 1 217 ? -15.445 7.291 22.836 1.00 98.44 217 VAL A C 1
ATOM 1495 O O . VAL A 1 217 ? -16.123 6.397 23.339 1.00 98.44 217 VAL A O 1
ATOM 1498 N N . LYS A 1 218 ? -15.974 8.372 22.276 1.00 97.88 218 LYS A N 1
ATOM 1499 C CA . LYS A 1 218 ? -17.395 8.583 22.041 1.00 97.88 218 LYS A CA 1
ATOM 1500 C C . LYS A 1 218 ? -17.626 8.799 20.552 1.00 97.88 218 LYS A C 1
ATOM 1502 O O . LYS A 1 218 ? -16.895 9.559 19.922 1.00 97.88 218 LYS A O 1
ATOM 1507 N N . ILE A 1 219 ? -18.677 8.184 20.018 1.00 98.44 219 ILE A N 1
ATOM 1508 C CA . ILE A 1 219 ? -19.142 8.425 18.653 1.00 98.44 219 ILE A CA 1
ATOM 1509 C C . ILE A 1 219 ? -20.581 8.930 18.713 1.00 98.44 219 ILE A C 1
ATOM 1511 O O . ILE A 1 219 ? -21.427 8.327 19.369 1.00 98.44 219 ILE A O 1
ATOM 1515 N N . VAL A 1 220 ? -20.857 10.057 18.063 1.00 98.56 220 VAL A N 1
ATOM 1516 C CA . VAL A 1 220 ? -22.224 10.528 17.810 1.00 98.56 220 VAL A CA 1
ATOM 1517 C C . VAL A 1 220 ? -22.577 10.137 16.386 1.00 98.56 220 VAL A C 1
ATOM 1519 O O . VAL A 1 220 ? -21.963 10.646 15.451 1.00 98.56 220 VAL A O 1
ATOM 1522 N N . ASP A 1 221 ? -23.513 9.206 16.233 1.00 98.00 221 ASP A N 1
ATOM 1523 C CA . ASP A 1 221 ? -23.910 8.685 14.926 1.00 98.00 221 ASP A CA 1
ATOM 1524 C C . ASP A 1 221 ? -24.874 9.624 14.182 1.00 98.00 221 ASP A C 1
ATOM 1526 O O . ASP A 1 221 ? -25.295 10.666 14.698 1.00 98.00 221 ASP A O 1
ATOM 1530 N N . SER A 1 222 ? -25.247 9.240 12.962 1.00 97.50 222 SER A N 1
ATOM 1531 C CA . SER A 1 222 ? -26.119 10.028 12.084 1.00 97.50 222 SER A CA 1
ATOM 1532 C C . SER A 1 222 ? -27.535 10.236 12.636 1.00 97.50 222 SER A C 1
ATOM 1534 O O . SER A 1 222 ? -28.233 11.155 12.207 1.00 97.50 222 SER A O 1
ATOM 1536 N N . SER A 1 223 ? -27.960 9.421 13.608 1.00 96.56 223 SER A N 1
ATOM 1537 C CA . SER A 1 223 ? -29.238 9.567 14.313 1.00 96.56 223 SER A CA 1
ATOM 1538 C C . SER A 1 223 ? -29.154 10.504 15.526 1.00 96.56 223 SER A C 1
ATOM 1540 O O . SER A 1 223 ? -30.157 10.748 16.197 1.00 96.56 223 SER A O 1
ATOM 1542 N N . GLY A 1 224 ? -27.961 11.031 15.827 1.00 96.00 224 GLY A N 1
ATOM 1543 C CA . GLY A 1 224 ? -27.672 11.823 17.022 1.00 96.00 224 GLY A CA 1
ATOM 1544 C C . GLY A 1 224 ? -27.454 10.978 18.280 1.00 96.00 224 GLY A C 1
ATOM 1545 O O . GLY A 1 224 ? -27.285 11.528 19.374 1.00 96.00 224 GLY A O 1
ATOM 1546 N N . LYS A 1 225 ? -27.442 9.644 18.161 1.00 97.56 225 LYS A N 1
ATOM 1547 C CA . LYS A 1 225 ? -27.225 8.737 19.286 1.00 97.56 225 LYS A CA 1
ATOM 1548 C C . LYS A 1 225 ? -25.739 8.670 19.611 1.00 97.56 225 LYS A C 1
ATOM 1550 O O . LYS A 1 225 ? -24.879 8.579 18.743 1.00 97.56 225 LYS A O 1
ATOM 1555 N N . THR A 1 226 ? -25.440 8.693 20.906 1.00 97.69 226 THR A N 1
ATOM 1556 C CA . THR A 1 226 ? -24.094 8.418 21.405 1.00 97.69 226 THR A CA 1
ATOM 1557 C C . THR A 1 226 ? -23.878 6.911 21.518 1.00 97.69 226 THR A C 1
ATOM 1559 O O . THR A 1 226 ? -24.632 6.238 22.223 1.00 97.69 226 THR A O 1
ATOM 1562 N N . VAL A 1 227 ? -22.837 6.401 20.866 1.00 97.06 227 VAL A N 1
ATOM 1563 C CA . VAL A 1 227 ? -22.349 5.025 20.999 1.00 97.06 227 VAL A CA 1
ATOM 1564 C C . VAL A 1 227 ? -20.916 5.024 21.537 1.00 97.06 227 VAL A C 1
ATOM 1566 O O . VAL A 1 227 ? -20.139 5.952 21.288 1.00 97.06 227 VAL A O 1
ATOM 1569 N N . THR A 1 228 ? -20.580 3.982 22.295 1.00 97.56 228 THR A N 1
ATOM 1570 C CA . THR A 1 228 ? -19.276 3.829 22.950 1.00 97.56 228 THR A CA 1
ATOM 1571 C C . THR A 1 228 ? -18.595 2.573 22.410 1.00 97.56 228 THR A C 1
ATOM 1573 O O . THR A 1 228 ? -19.074 1.475 22.700 1.00 97.56 228 THR A O 1
ATOM 1576 N N . PRO A 1 229 ? -17.523 2.703 21.614 1.00 98.00 229 PRO A N 1
ATOM 1577 C CA . PRO A 1 229 ? -16.733 1.562 21.171 1.00 98.00 229 PRO A CA 1
ATOM 1578 C C . PRO A 1 229 ? -15.915 0.953 22.321 1.00 98.00 229 PRO A C 1
ATOM 1580 O O . PRO A 1 229 ? -15.645 1.603 23.335 1.00 98.00 229 PRO A O 1
ATOM 1583 N N . VAL A 1 230 ? -15.500 -0.300 22.143 1.00 98.06 230 VAL A N 1
ATOM 1584 C CA . VAL A 1 230 ? -14.589 -1.011 23.058 1.00 98.06 230 VAL A CA 1
ATOM 1585 C C . VAL A 1 230 ? -13.175 -1.063 22.484 1.00 98.06 230 VAL A C 1
ATOM 1587 O O . VAL A 1 230 ? -13.012 -1.005 21.268 1.00 98.06 230 VAL A O 1
ATOM 1590 N N . LEU A 1 231 ? -12.154 -1.159 23.339 1.00 95.88 231 LEU A N 1
ATOM 1591 C CA . LEU A 1 231 ? -10.742 -1.041 22.966 1.00 95.88 231 LEU A CA 1
ATOM 1592 C C . LEU A 1 231 ? -10.013 -2.389 23.008 1.00 95.88 231 LEU A C 1
ATOM 1594 O O . LEU A 1 231 ? -10.045 -3.089 24.020 1.00 95.88 231 LEU A O 1
ATOM 1598 N N . TYR A 1 232 ? -9.274 -2.696 21.942 1.00 89.94 232 TYR A N 1
ATOM 1599 C CA . TYR A 1 232 ? -8.277 -3.770 21.916 1.00 89.94 232 TYR A CA 1
ATOM 1600 C C . TYR A 1 232 ? -6.928 -3.323 22.469 1.00 89.94 232 TYR A C 1
ATOM 1602 O O . TYR A 1 232 ? -6.279 -4.098 23.161 1.00 89.94 232 TYR A O 1
ATOM 1610 N N . TYR A 1 233 ? -6.505 -2.090 22.194 1.00 85.62 233 TYR A N 1
ATOM 1611 C CA . TYR A 1 233 ? -5.405 -1.434 22.901 1.00 85.62 233 TYR A CA 1
ATOM 1612 C C . TYR A 1 233 ? -5.565 0.087 22.836 1.00 85.62 233 TYR A C 1
ATOM 1614 O O . TYR A 1 233 ? -6.310 0.626 22.011 1.00 85.62 233 TYR A O 1
ATOM 1622 N N . ALA A 1 234 ? -4.825 0.781 23.698 1.00 86.81 234 ALA A N 1
ATOM 1623 C CA . ALA A 1 234 ? -4.746 2.233 23.719 1.00 86.81 234 ALA A CA 1
ATOM 1624 C C . ALA A 1 234 ? -3.315 2.676 24.025 1.00 86.81 234 ALA A C 1
ATOM 1626 O O . ALA A 1 234 ? -2.797 2.367 25.097 1.00 86.81 234 ALA A O 1
ATOM 1627 N N . ILE A 1 235 ? -2.695 3.402 23.102 1.00 81.81 235 ILE A N 1
ATOM 1628 C CA . ILE A 1 235 ? -1.396 4.055 23.288 1.00 81.81 235 ILE A CA 1
ATOM 1629 C C . ILE A 1 235 ? -1.502 5.525 22.878 1.00 81.81 235 ILE A C 1
ATOM 1631 O O . ILE A 1 235 ? -2.455 5.920 22.207 1.00 81.81 235 ILE A O 1
ATOM 1635 N N . ALA A 1 236 ? -0.531 6.351 23.268 1.00 77.69 236 ALA A N 1
ATOM 1636 C CA . ALA A 1 236 ? -0.617 7.798 23.058 1.00 77.69 236 ALA A CA 1
ATOM 1637 C C . ALA A 1 236 ? -0.775 8.231 21.590 1.00 77.69 236 ALA A C 1
ATOM 1639 O O . ALA A 1 236 ? -1.383 9.273 21.339 1.00 77.69 236 ALA A O 1
ATOM 1640 N N . ALA A 1 237 ? -0.266 7.435 20.645 1.00 76.50 237 ALA A N 1
ATOM 1641 C CA . ALA A 1 237 ? -0.325 7.716 19.210 1.00 76.50 237 ALA A CA 1
ATOM 1642 C C . ALA A 1 237 ? -1.486 7.019 18.476 1.00 76.50 237 ALA A C 1
ATOM 1644 O O . ALA A 1 237 ? -1.830 7.400 17.356 1.00 76.50 237 ALA A O 1
ATOM 1645 N N . GLN A 1 238 ? -2.079 5.979 19.076 1.00 84.75 238 GLN A N 1
ATOM 1646 C CA . GLN A 1 238 ? -3.030 5.115 18.384 1.00 84.75 238 GLN A CA 1
ATOM 1647 C C . GLN A 1 238 ? -3.972 4.385 19.342 1.00 84.75 238 GLN A C 1
ATOM 1649 O O . GLN A 1 238 ? -3.559 3.821 20.355 1.00 84.75 238 GLN A O 1
ATOM 1654 N N . LEU A 1 239 ? -5.241 4.306 18.962 1.00 88.94 239 LEU A N 1
ATOM 1655 C CA . LEU A 1 239 ? -6.240 3.449 19.593 1.00 88.94 239 LEU A CA 1
ATOM 1656 C C . LEU A 1 239 ? -6.720 2.421 18.566 1.00 88.94 239 LEU A C 1
ATOM 1658 O O . LEU A 1 239 ? -6.909 2.785 17.406 1.00 88.94 239 LEU A O 1
ATOM 1662 N N . ALA A 1 240 ? -6.958 1.179 18.983 1.00 87.44 240 ALA A N 1
ATOM 1663 C CA . ALA A 1 240 ? -7.645 0.178 18.167 1.00 87.44 240 ALA A CA 1
ATOM 1664 C C . ALA A 1 240 ? -8.927 -0.264 18.861 1.00 87.44 240 ALA A C 1
ATOM 1666 O O . ALA A 1 240 ? -8.906 -0.643 20.037 1.00 87.44 240 ALA A O 1
ATOM 1667 N N . LEU A 1 241 ? -10.045 -0.179 18.146 1.00 96.69 241 LEU A N 1
ATOM 1668 C CA . LEU A 1 241 ? -11.374 -0.303 18.722 1.00 96.69 241 LEU A CA 1
ATOM 1669 C C . LEU A 1 241 ? -12.317 -1.117 17.837 1.00 96.69 241 LEU A C 1
ATOM 1671 O O . LEU A 1 241 ? -12.071 -1.286 16.647 1.00 96.69 241 LEU A O 1
ATOM 1675 N N . VAL A 1 242 ? -13.430 -1.559 18.422 1.00 97.62 242 VAL A N 1
ATOM 1676 C CA . VAL A 1 242 ? -14.563 -2.165 17.709 1.00 97.62 242 VAL A CA 1
ATOM 1677 C C . VAL A 1 242 ? -15.703 -1.156 17.647 1.00 97.62 242 VAL A C 1
ATOM 1679 O O . VAL A 1 242 ? -16.146 -0.655 18.687 1.00 97.62 242 VAL A O 1
ATOM 1682 N N . LEU A 1 243 ? -16.192 -0.851 16.444 1.00 98.38 243 LEU A N 1
ATOM 1683 C CA . LEU A 1 243 ? -17.391 -0.037 16.274 1.00 98.38 243 LEU A CA 1
ATOM 1684 C C . LEU A 1 243 ? -18.628 -0.881 16.619 1.00 98.38 243 LEU A C 1
ATOM 1686 O O . LEU A 1 243 ? -18.822 -1.915 15.986 1.00 98.38 243 LEU A O 1
ATOM 1690 N N . PRO A 1 244 ? -19.513 -0.448 17.537 1.00 97.88 244 PRO A N 1
ATOM 1691 C CA . PRO A 1 244 ? -20.729 -1.195 17.835 1.00 97.88 244 PRO A CA 1
ATOM 1692 C C . PRO A 1 244 ? -21.592 -1.416 16.588 1.00 97.88 244 PRO A C 1
ATOM 1694 O O . PRO A 1 244 ? -21.850 -0.487 15.815 1.00 97.88 244 PRO A O 1
ATOM 1697 N N . SER A 1 245 ? -22.102 -2.630 16.419 1.00 97.31 245 SER A N 1
ATOM 1698 C CA . SER A 1 245 ? -22.905 -3.051 15.268 1.00 97.31 245 SER A CA 1
ATOM 1699 C C . SER A 1 245 ? -24.230 -2.294 15.127 1.00 97.31 245 SER A C 1
ATOM 1701 O O . SER A 1 245 ? -24.818 -2.254 14.051 1.00 97.31 245 SER A O 1
ATOM 1703 N N . ASN A 1 246 ? -24.708 -1.666 16.204 1.00 95.50 246 ASN A N 1
ATOM 1704 C CA . ASN A 1 246 ? -25.932 -0.862 16.219 1.00 95.50 246 ASN A CA 1
ATOM 1705 C C . ASN A 1 246 ? -25.710 0.639 15.944 1.00 95.50 246 ASN A C 1
ATOM 1707 O O . ASN A 1 246 ? -26.639 1.425 16.147 1.00 95.50 246 ASN A O 1
ATOM 1711 N N . THR A 1 247 ? -24.504 1.041 15.535 1.00 98.00 247 THR A N 1
ATOM 1712 C CA . THR A 1 247 ? -24.196 2.424 15.141 1.00 98.00 247 THR A CA 1
ATOM 1713 C C . THR A 1 247 ? -24.930 2.761 13.846 1.00 98.00 247 THR A C 1
ATOM 1715 O O . THR A 1 247 ? -24.816 2.014 12.876 1.00 98.00 247 THR A O 1
ATOM 1718 N N . ALA A 1 248 ? -25.683 3.863 13.794 1.00 98.12 248 ALA A N 1
ATOM 1719 C CA . ALA A 1 248 ? -26.399 4.236 12.574 1.00 98.12 248 ALA A CA 1
ATOM 1720 C C . ALA A 1 248 ? -25.430 4.553 11.417 1.00 98.12 248 ALA A C 1
ATOM 1722 O O . ALA A 1 248 ? -24.446 5.271 11.598 1.00 98.12 248 ALA A O 1
ATOM 1723 N N . THR A 1 249 ? -25.723 4.044 10.216 1.00 97.88 249 THR A N 1
ATOM 1724 C CA . THR A 1 249 ? -24.980 4.391 8.995 1.00 97.88 249 THR A CA 1
ATOM 1725 C C . THR A 1 249 ? -25.198 5.856 8.635 1.00 97.88 249 THR A C 1
ATOM 1727 O O . THR A 1 249 ? -26.307 6.377 8.780 1.00 97.88 249 THR A O 1
ATOM 1730 N N . GLY A 1 250 ? -24.174 6.524 8.118 1.00 97.88 250 GLY A N 1
ATOM 1731 C CA . GLY A 1 250 ? -24.212 7.953 7.822 1.00 97.88 250 GLY A CA 1
ATOM 1732 C C . GLY A 1 250 ? -23.010 8.703 8.402 1.00 97.88 250 GLY A C 1
ATOM 1733 O O . GLY A 1 250 ? -22.115 8.084 8.984 1.00 97.88 250 GLY A O 1
ATOM 1734 N N . PRO A 1 251 ? -22.996 10.037 8.261 1.00 97.69 251 PRO A N 1
ATOM 1735 C CA . PRO A 1 251 ? -22.003 10.886 8.904 1.00 97.69 251 PRO A CA 1
ATOM 1736 C C . PRO A 1 251 ? -22.023 10.694 10.422 1.00 97.69 251 PRO A C 1
ATOM 1738 O O . PRO A 1 251 ? -23.094 10.671 11.031 1.00 97.69 251 PRO A O 1
ATOM 1741 N N . ALA A 1 252 ? -20.848 10.577 11.032 1.00 98.00 252 ALA A N 1
ATOM 1742 C CA . ALA A 1 252 ? -20.687 10.439 12.472 1.00 98.00 252 ALA A CA 1
ATOM 1743 C C . ALA A 1 252 ? -19.499 11.266 12.975 1.00 98.00 252 ALA A C 1
ATOM 1745 O O . ALA A 1 252 ? -18.565 11.574 12.235 1.00 98.00 252 ALA A O 1
ATOM 1746 N N . GLN A 1 253 ? -19.531 11.605 14.261 1.00 98.00 253 GLN A N 1
ATOM 1747 C CA . GLN A 1 253 ? -18.498 12.399 14.919 1.00 98.00 253 GLN A CA 1
ATOM 1748 C C . GLN A 1 253 ? -17.791 11.577 15.985 1.00 98.00 253 GLN A C 1
ATOM 1750 O O . GLN A 1 253 ? -18.420 11.151 16.953 1.00 98.00 253 GLN A O 1
ATOM 1755 N N . VAL A 1 254 ? -16.484 11.393 15.823 1.00 98.25 254 VAL A N 1
ATOM 1756 C CA . VAL A 1 254 ? -15.612 10.698 16.770 1.00 98.25 254 VAL A CA 1
ATOM 1757 C C . VAL A 1 254 ? -14.966 11.717 17.702 1.00 98.25 254 VAL A C 1
ATOM 1759 O O . VAL A 1 254 ? -14.470 12.756 17.271 1.00 98.25 254 VAL A O 1
ATOM 1762 N N . THR A 1 255 ? -14.958 11.431 18.997 1.00 98.31 255 THR A N 1
ATOM 1763 C CA . THR A 1 255 ? -14.245 12.218 20.006 1.00 98.31 255 THR A CA 1
ATOM 1764 C C . THR A 1 255 ? -13.451 11.271 20.887 1.00 98.31 255 THR A C 1
ATOM 1766 O O . THR A 1 255 ? -14.027 10.363 21.489 1.00 98.31 255 THR A O 1
ATOM 1769 N N . ALA A 1 256 ? -12.139 11.481 20.955 1.00 97.12 256 ALA A N 1
ATOM 1770 C CA . ALA A 1 256 ? -11.266 10.786 21.889 1.00 97.12 256 ALA A CA 1
ATOM 1771 C C . ALA A 1 256 ? -11.101 11.629 23.155 1.00 97.12 256 ALA A C 1
ATOM 1773 O O . ALA A 1 256 ? -11.048 12.859 23.094 1.00 97.12 256 ALA A O 1
ATOM 1774 N N . SER A 1 257 ? -11.009 10.962 24.298 1.00 97.31 257 SER A N 1
ATOM 1775 C CA . SER A 1 257 ? -10.867 11.596 25.601 1.00 97.31 257 SER A CA 1
ATOM 1776 C C . SER A 1 257 ? -9.729 10.951 26.377 1.00 97.31 257 SER A C 1
ATOM 1778 O O . SER A 1 257 ? -9.700 9.731 26.529 1.00 97.31 257 SER A O 1
ATOM 1780 N N . TYR A 1 258 ? -8.836 11.776 26.915 1.00 94.06 258 TYR A N 1
ATOM 1781 C CA . TYR A 1 258 ? -7.733 11.371 27.784 1.00 94.06 258 TYR A CA 1
ATOM 1782 C C . TYR A 1 258 ? -7.497 12.458 28.839 1.00 94.06 258 TYR A C 1
ATOM 1784 O O . TYR A 1 258 ? -7.607 13.647 28.544 1.00 94.06 258 TYR A O 1
ATOM 1792 N N . ASN A 1 259 ? -7.225 12.074 30.092 1.00 88.19 259 ASN A N 1
ATOM 1793 C CA . ASN A 1 259 ? -7.033 13.010 31.215 1.00 88.19 259 ASN A CA 1
ATOM 1794 C C . ASN A 1 259 ? -8.155 14.059 31.382 1.00 88.19 259 ASN A C 1
ATOM 1796 O O . ASN A 1 259 ? -7.909 15.220 31.704 1.00 88.19 259 ASN A O 1
ATOM 1800 N N . SER A 1 260 ? -9.413 13.645 31.192 1.00 86.19 260 SER A N 1
ATOM 1801 C CA . SER A 1 260 ? -10.600 14.525 31.236 1.00 86.19 260 SER A CA 1
ATOM 1802 C C . SER A 1 260 ? -10.600 15.664 30.203 1.00 86.19 260 SER A C 1
ATOM 1804 O O . SER A 1 260 ? -11.401 16.590 30.313 1.00 86.19 260 SER A O 1
ATOM 1806 N N . GLN A 1 261 ? -9.724 15.596 29.199 1.00 91.69 261 GLN A N 1
ATOM 1807 C CA . GLN A 1 261 ? -9.715 16.476 28.037 1.00 91.69 261 GLN A CA 1
ATOM 1808 C C . GLN A 1 261 ? -10.262 15.722 26.830 1.00 91.69 261 GLN A C 1
ATOM 1810 O O . GLN A 1 261 ? -10.019 14.526 26.676 1.00 91.69 261 GLN A O 1
ATOM 1815 N N . ASN A 1 262 ? -10.976 16.436 25.966 1.00 94.38 262 ASN A N 1
ATOM 1816 C CA . ASN A 1 262 ? -11.534 15.890 24.735 1.00 94.38 262 ASN A CA 1
ATOM 1817 C C . ASN A 1 262 ? -10.773 16.422 23.529 1.00 94.38 262 ASN A C 1
ATOM 1819 O O . ASN A 1 262 ? -10.297 17.559 23.539 1.00 94.38 262 ASN A O 1
ATOM 1823 N N . SER A 1 263 ? -10.730 15.618 22.474 1.00 95.25 263 SER A N 1
ATOM 1824 C CA . SER A 1 263 ? -10.327 16.081 21.160 1.00 95.25 263 SER A CA 1
ATOM 1825 C C . SER A 1 263 ? -11.404 16.965 20.549 1.00 95.25 263 SER A C 1
ATOM 1827 O O . SER A 1 263 ? -12.575 16.928 20.942 1.00 95.25 263 SER A O 1
ATOM 1829 N N . ASN A 1 264 ? -11.030 17.705 19.507 1.00 93.06 264 ASN A N 1
ATOM 1830 C CA . ASN A 1 264 ? -12.026 18.181 18.555 1.00 93.06 264 ASN A CA 1
ATOM 1831 C C . ASN A 1 264 ? -12.768 16.980 17.942 1.00 93.06 264 ASN A C 1
ATOM 1833 O O . ASN A 1 264 ? -12.214 15.879 17.840 1.00 93.06 264 ASN A O 1
ATOM 1837 N N . ALA A 1 265 ? -14.022 17.192 17.544 1.00 93.88 265 ALA A N 1
ATOM 1838 C CA . ALA A 1 265 ? -14.798 16.173 16.851 1.00 93.88 265 ALA A CA 1
ATOM 1839 C C . ALA A 1 265 ? -14.189 15.895 15.469 1.00 93.88 265 ALA A C 1
ATOM 1841 O O . ALA A 1 265 ? -14.018 16.814 14.667 1.00 93.88 265 ALA A O 1
ATOM 1842 N N . PHE A 1 266 ? -13.887 14.628 15.193 1.00 94.69 266 PHE A N 1
ATOM 1843 C CA . PHE A 1 266 ? -13.392 14.166 13.902 1.00 94.69 266 PHE A CA 1
ATOM 1844 C C . PHE A 1 266 ? -14.543 13.547 13.102 1.00 94.69 266 PHE A C 1
ATOM 1846 O O . PHE A 1 266 ? -15.271 12.698 13.621 1.00 94.69 266 PHE A O 1
ATOM 1853 N N . GLN A 1 267 ? -14.730 13.984 11.857 1.00 94.38 267 GLN A N 1
ATOM 1854 C CA . GLN A 1 267 ? -15.816 13.498 11.000 1.00 94.38 267 GLN A CA 1
ATOM 1855 C C . GLN A 1 267 ? -15.432 12.166 10.357 1.00 94.38 267 GLN A C 1
ATOM 1857 O O . GLN A 1 267 ? -14.349 12.034 9.791 1.00 94.38 267 GLN A O 1
ATOM 1862 N N . VAL A 1 268 ? -16.341 11.198 10.404 1.00 95.00 268 VAL A N 1
ATOM 1863 C CA . VAL A 1 268 ? -16.210 9.915 9.705 1.00 95.00 268 VAL A CA 1
ATOM 1864 C C . VAL A 1 268 ? -17.520 9.550 9.022 1.00 95.00 268 VAL A C 1
ATOM 1866 O O . VAL A 1 268 ? -18.583 10.071 9.357 1.00 95.00 268 VAL A O 1
ATOM 1869 N N . GLN A 1 269 ? -17.448 8.607 8.090 1.00 96.75 269 GLN A N 1
ATOM 1870 C CA . GLN A 1 269 ? -18.616 7.988 7.483 1.00 96.75 269 GLN A CA 1
ATOM 1871 C C . GLN A 1 269 ? -18.770 6.566 8.032 1.00 96.75 269 GLN A C 1
ATOM 1873 O O . GLN A 1 269 ? -17.892 5.724 7.834 1.00 96.75 269 GLN A O 1
ATOM 1878 N N . VAL A 1 270 ? -19.888 6.294 8.709 1.00 98.25 270 VAL A N 1
ATOM 1879 C CA . VAL A 1 270 ? -20.267 4.932 9.104 1.00 98.25 270 VAL A CA 1
ATOM 1880 C C . VAL A 1 270 ? -21.009 4.277 7.947 1.00 98.25 270 VAL A C 1
ATOM 1882 O O . VAL A 1 270 ? -21.958 4.848 7.398 1.00 98.25 270 VAL A O 1
ATOM 1885 N N . VAL A 1 271 ? -20.589 3.071 7.582 1.00 97.06 271 VAL A N 1
ATOM 1886 C CA . VAL A 1 271 ? -21.137 2.304 6.456 1.00 97.06 271 VAL A CA 1
ATOM 1887 C C . VAL A 1 271 ? -21.598 0.923 6.910 1.00 97.06 271 VAL A C 1
ATOM 1889 O O . VAL A 1 271 ? -21.245 0.454 7.990 1.00 97.06 271 VAL A O 1
ATOM 1892 N N . GLN A 1 272 ? -22.420 0.264 6.096 1.00 95.56 272 GLN A N 1
ATOM 1893 C CA . GLN A 1 272 ? -22.861 -1.099 6.392 1.00 95.56 272 GLN A CA 1
ATOM 1894 C C . GLN A 1 272 ? -21.710 -2.104 6.238 1.00 95.56 272 GLN A C 1
ATOM 1896 O O . GLN A 1 272 ? -21.554 -2.996 7.064 1.00 95.56 272 GLN A O 1
ATOM 1901 N N . THR A 1 273 ? -20.899 -1.936 5.192 1.00 95.50 273 THR A N 1
ATOM 1902 C CA . THR A 1 273 ? -19.716 -2.749 4.906 1.00 95.50 273 THR A CA 1
ATOM 1903 C C . THR A 1 273 ? -18.648 -1.890 4.233 1.00 95.50 273 THR A C 1
ATOM 1905 O O . THR A 1 273 ? -18.964 -0.998 3.447 1.00 95.50 273 THR A O 1
ATOM 1908 N N . ALA A 1 274 ? -17.397 -2.154 4.587 1.00 95.00 274 ALA A N 1
ATOM 1909 C CA . ALA A 1 274 ? -16.175 -1.629 3.988 1.00 95.00 274 ALA A CA 1
ATOM 1910 C C . ALA A 1 274 ? -15.068 -2.604 4.388 1.00 95.00 274 ALA A C 1
ATOM 1912 O O . ALA A 1 274 ? -14.257 -2.320 5.270 1.00 95.00 274 ALA A O 1
ATOM 1913 N N . MET A 1 275 ? -15.150 -3.817 3.837 1.00 96.12 275 MET A N 1
ATOM 1914 C CA . MET A 1 275 ? -14.235 -4.899 4.174 1.00 96.12 275 MET A CA 1
ATOM 1915 C C . MET A 1 275 ? -12.812 -4.526 3.747 1.00 96.12 275 MET A C 1
ATOM 1917 O O . MET A 1 275 ? -12.561 -4.231 2.581 1.00 96.12 275 MET A O 1
ATOM 1921 N N . GLY A 1 276 ? -11.890 -4.556 4.701 1.00 95.06 276 GLY A N 1
ATOM 1922 C CA . GLY A 1 276 ? -10.456 -4.499 4.459 1.00 95.06 276 GLY A CA 1
ATOM 1923 C C . GLY A 1 276 ? -9.844 -5.850 4.791 1.00 95.06 276 GLY A C 1
ATOM 1924 O O . GLY A 1 276 ? -10.027 -6.334 5.910 1.00 95.06 276 GLY A O 1
ATOM 1925 N N . PHE A 1 277 ? -9.148 -6.458 3.836 1.00 95.38 277 PHE A N 1
ATOM 1926 C CA . PHE A 1 277 ? -8.314 -7.623 4.087 1.00 95.38 277 PHE A CA 1
ATOM 1927 C C . PHE A 1 277 ? -7.006 -7.205 4.749 1.00 95.38 277 PHE A C 1
ATOM 1929 O O . PHE A 1 277 ? -6.433 -6.161 4.438 1.00 95.38 277 PHE A O 1
ATOM 1936 N N . ASP A 1 278 ? -6.550 -8.034 5.675 1.00 85.62 278 ASP A N 1
ATOM 1937 C CA . ASP A 1 278 ? -5.306 -7.849 6.397 1.00 85.62 278 ASP A CA 1
ATOM 1938 C C . ASP A 1 278 ? -4.107 -8.129 5.488 1.00 85.62 278 ASP A C 1
ATOM 1940 O O . ASP A 1 278 ? -4.089 -9.113 4.739 1.00 85.62 278 ASP A O 1
ATOM 1944 N N . SER A 1 279 ? -3.099 -7.265 5.567 1.00 81.62 279 SER A N 1
ATOM 1945 C CA . SER A 1 279 ? -1.837 -7.449 4.863 1.00 81.62 279 SER A CA 1
ATOM 1946 C C . SER A 1 279 ? -0.751 -7.854 5.848 1.00 81.62 279 SER A C 1
ATOM 1948 O O . SER A 1 279 ? -0.667 -7.348 6.962 1.00 81.62 279 SER A O 1
ATOM 1950 N N . TYR A 1 280 ? 0.103 -8.787 5.441 1.00 79.12 280 TYR A N 1
ATOM 1951 C CA . TYR A 1 280 ? 1.074 -9.437 6.314 1.00 79.12 280 TYR A CA 1
ATOM 1952 C C . TYR A 1 280 ? 2.044 -8.449 6.983 1.00 79.12 280 TYR A C 1
ATOM 1954 O O . TYR A 1 280 ? 2.451 -8.652 8.126 1.00 79.12 280 TYR A O 1
ATOM 1962 N N . TYR A 1 281 ? 2.372 -7.352 6.296 1.00 70.12 281 TYR A N 1
ATOM 1963 C CA . TYR A 1 281 ? 3.229 -6.281 6.813 1.00 70.12 281 TYR A CA 1
ATOM 1964 C C . TYR A 1 281 ? 2.446 -5.093 7.408 1.00 70.12 281 TYR A C 1
ATOM 1966 O O . TYR A 1 281 ? 3.050 -4.112 7.836 1.00 70.12 281 TYR A O 1
ATOM 1974 N N . GLY A 1 282 ? 1.111 -5.167 7.467 1.00 71.88 282 GLY A N 1
ATOM 1975 C CA . GLY A 1 282 ? 0.248 -4.175 8.119 1.00 71.88 282 GLY A CA 1
ATOM 1976 C C . GLY A 1 282 ? 0.103 -2.846 7.371 1.00 71.88 282 GLY A C 1
ATOM 1977 O O . GLY A 1 282 ? -0.313 -1.853 7.968 1.00 71.88 282 GLY A O 1
ATOM 1978 N N . ALA A 1 283 ? 0.463 -2.815 6.087 1.00 71.62 283 ALA A N 1
ATOM 1979 C CA . ALA A 1 283 ? 0.424 -1.622 5.242 1.00 71.62 283 ALA A CA 1
ATOM 1980 C C . ALA A 1 283 ? -0.915 -1.424 4.506 1.00 71.62 283 ALA A C 1
ATOM 1982 O O . ALA A 1 283 ? -1.094 -0.413 3.835 1.00 71.62 283 ALA A O 1
ATOM 1983 N N . GLY A 1 284 ? -1.842 -2.387 4.584 1.00 79.62 284 GLY A N 1
ATOM 1984 C CA . GLY A 1 284 ? -3.098 -2.372 3.821 1.00 79.62 284 GLY A CA 1
ATOM 1985 C C . GLY A 1 284 ? -2.931 -2.663 2.322 1.00 79.62 284 GLY A C 1
ATOM 1986 O O . GLY A 1 284 ? -3.923 -2.774 1.610 1.00 79.62 284 GLY A O 1
ATOM 1987 N N . THR A 1 285 ? -1.695 -2.856 1.862 1.00 82.56 285 THR A N 1
ATOM 1988 C CA . THR A 1 285 ? -1.306 -3.289 0.512 1.00 82.56 285 THR A CA 1
ATOM 1989 C C . THR A 1 285 ? -0.260 -4.412 0.606 1.00 82.56 285 THR A C 1
ATOM 1991 O O . THR A 1 285 ? 0.186 -4.763 1.709 1.00 82.56 285 THR A O 1
ATOM 1994 N N . GLY A 1 286 ? 0.122 -4.978 -0.539 1.00 82.12 286 GLY A N 1
ATOM 1995 C CA . GLY A 1 286 ? 1.118 -6.042 -0.657 1.00 82.12 286 GLY A CA 1
ATOM 1996 C C . GLY A 1 286 ? 0.589 -7.412 -0.233 1.00 82.12 286 GLY A C 1
ATOM 1997 O O . GLY A 1 286 ? -0.600 -7.705 -0.366 1.00 82.12 286 GLY A O 1
ATOM 1998 N N . LEU A 1 287 ? 1.481 -8.265 0.275 1.00 83.00 287 LEU A N 1
ATOM 1999 C CA . LEU A 1 287 ? 1.169 -9.649 0.631 1.00 83.00 287 LEU A CA 1
ATOM 2000 C C . LEU A 1 287 ? 0.005 -9.742 1.629 1.00 83.00 287 LEU A C 1
ATOM 2002 O O . LEU A 1 287 ? 0.050 -9.145 2.703 1.00 83.00 287 LEU A O 1
ATOM 2006 N N . ALA A 1 288 ? -1.012 -10.539 1.312 1.00 89.19 288 ALA A N 1
ATOM 2007 C CA . ALA A 1 288 ? -2.130 -10.802 2.206 1.00 89.19 288 ALA A CA 1
ATOM 2008 C C . ALA A 1 288 ? -1.710 -11.641 3.418 1.00 89.19 288 ALA A C 1
ATOM 2010 O O . ALA A 1 288 ? -0.950 -12.603 3.296 1.00 89.19 288 ALA A O 1
ATOM 2011 N N . ALA A 1 289 ? -2.270 -11.331 4.587 1.00 85.62 289 ALA A N 1
ATOM 2012 C CA . ALA A 1 289 ? -2.222 -12.228 5.732 1.00 85.62 289 ALA A CA 1
ATOM 2013 C C . ALA A 1 289 ? -3.177 -13.404 5.467 1.00 85.62 289 ALA A C 1
ATOM 2015 O O . ALA A 1 289 ? -4.359 -13.372 5.812 1.00 85.62 289 ALA A O 1
ATOM 2016 N N . ALA A 1 290 ? -2.664 -14.431 4.791 1.00 87.94 290 ALA A N 1
ATOM 2017 C CA . ALA A 1 290 ? -3.412 -15.621 4.411 1.00 87.94 290 ALA A CA 1
ATOM 2018 C C . ALA A 1 290 ? -2.839 -16.866 5.094 1.00 87.94 290 ALA A C 1
ATOM 2020 O O . ALA A 1 290 ? -1.624 -17.034 5.172 1.00 87.94 290 ALA A O 1
ATOM 2021 N N . THR A 1 291 ? -3.700 -17.767 5.564 1.00 87.06 291 THR A N 1
ATOM 2022 C CA . THR A 1 291 ? -3.273 -18.987 6.269 1.00 87.06 291 THR A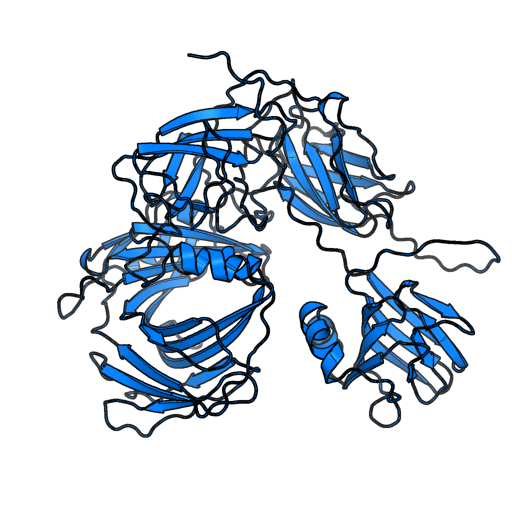 CA 1
ATOM 2023 C C . THR A 1 291 ? -3.908 -20.247 5.703 1.00 87.06 291 THR A C 1
ATOM 2025 O O . THR A 1 291 ? -5.048 -20.229 5.238 1.00 87.06 291 THR A O 1
ATOM 2028 N N . ASP A 1 292 ? -3.198 -21.367 5.801 1.00 85.12 292 ASP A N 1
ATOM 2029 C CA . ASP A 1 292 ? -3.738 -22.688 5.5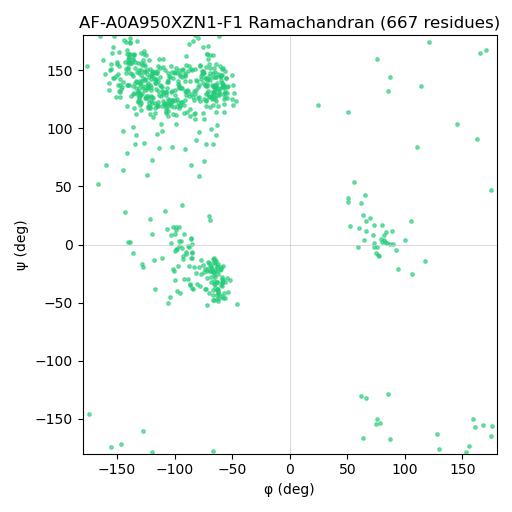01 1.00 85.12 292 ASP A CA 1
ATOM 2030 C C . ASP A 1 292 ? -4.808 -23.068 6.533 1.00 85.12 292 ASP A C 1
ATOM 2032 O O . ASP A 1 292 ? -4.565 -23.085 7.741 1.00 85.12 292 ASP A O 1
ATOM 2036 N N . ASN A 1 293 ? -6.000 -23.415 6.049 1.00 83.38 293 ASN A N 1
ATOM 2037 C CA . ASN A 1 293 ? -7.178 -23.680 6.878 1.00 83.38 293 ASN A CA 1
ATOM 2038 C C . ASN A 1 293 ? -7.004 -24.884 7.831 1.00 83.38 293 ASN A C 1
ATOM 2040 O O . ASN A 1 293 ? -7.693 -24.995 8.843 1.00 83.38 293 ASN A O 1
ATOM 2044 N N . LYS A 1 294 ? -6.091 -25.818 7.521 1.00 82.75 294 LYS A N 1
ATOM 2045 C CA . LYS A 1 294 ? -5.895 -27.051 8.304 1.00 82.75 294 LYS A CA 1
ATOM 2046 C C . LYS A 1 294 ? -4.785 -26.921 9.338 1.00 82.75 294 LYS A C 1
ATOM 2048 O O . LYS A 1 294 ? -4.915 -27.446 10.441 1.00 82.75 294 LYS A O 1
ATOM 2053 N N . SER A 1 295 ? -3.679 -26.297 8.956 1.00 83.12 295 SER A N 1
ATOM 2054 C CA . SER A 1 295 ? -2.454 -26.198 9.752 1.00 83.12 295 SER A CA 1
ATOM 2055 C C . SER A 1 295 ? -2.295 -24.848 10.448 1.00 83.12 295 SER A C 1
ATOM 2057 O O . SER A 1 295 ? -1.554 -24.766 11.425 1.00 83.12 295 SER A O 1
ATOM 2059 N N . GLY A 1 296 ? -2.971 -23.801 9.967 1.00 77.62 296 GLY A N 1
ATOM 2060 C CA . GLY A 1 296 ? -2.774 -22.423 10.414 1.00 77.62 296 GLY A CA 1
ATOM 2061 C C . GLY A 1 296 ? -1.453 -21.808 9.944 1.00 77.62 296 GLY A C 1
ATOM 2062 O O . GLY A 1 296 ? -1.097 -20.726 10.404 1.00 77.62 296 GLY A O 1
ATOM 2063 N N . ALA A 1 297 ? -0.704 -22.482 9.064 1.00 79.56 297 ALA A N 1
ATOM 2064 C CA . ALA A 1 297 ? 0.548 -21.958 8.535 1.00 79.56 297 ALA A CA 1
ATOM 2065 C C . ALA A 1 297 ? 0.289 -20.741 7.639 1.00 79.56 297 ALA A C 1
ATOM 2067 O O . ALA A 1 297 ? -0.619 -20.765 6.810 1.00 79.56 297 ALA A O 1
ATOM 2068 N N . LEU A 1 298 ? 1.107 -19.699 7.786 1.00 82.50 298 LEU A N 1
ATOM 2069 C CA . LEU A 1 298 ? 1.075 -18.529 6.915 1.00 82.50 298 LEU A CA 1
ATOM 2070 C C . LEU A 1 298 ? 1.485 -18.911 5.486 1.00 82.50 298 LEU A C 1
ATOM 2072 O O . LEU A 1 298 ? 2.496 -19.592 5.282 1.00 82.50 298 LEU A O 1
ATOM 2076 N N . PHE A 1 299 ? 0.734 -18.414 4.510 1.00 85.50 299 PHE A N 1
ATOM 2077 C CA . PHE A 1 299 ? 1.161 -18.383 3.122 1.00 85.50 299 PHE A CA 1
ATOM 2078 C C . PHE A 1 299 ? 2.030 -17.151 2.861 1.00 85.50 299 PHE A C 1
ATOM 2080 O O . PHE A 1 299 ? 1.656 -16.024 3.173 1.00 85.50 299 PHE A O 1
ATOM 2087 N N . ASN A 1 300 ? 3.211 -17.378 2.299 1.00 87.62 300 ASN A N 1
ATOM 2088 C CA . ASN A 1 300 ? 4.203 -16.357 1.984 1.00 87.62 300 ASN A CA 1
ATOM 2089 C C . ASN A 1 300 ? 4.973 -16.753 0.714 1.00 87.62 300 ASN A C 1
ATOM 2091 O O . ASN A 1 300 ? 4.624 -17.721 0.035 1.00 87.62 300 ASN A O 1
ATOM 2095 N N . TYR A 1 301 ? 6.033 -16.026 0.375 1.00 89.44 301 TYR A N 1
ATOM 2096 C CA . TYR A 1 301 ? 6.747 -16.269 -0.876 1.00 89.44 301 TYR A CA 1
ATOM 2097 C C . TYR A 1 301 ? 7.438 -17.648 -0.938 1.00 89.44 301 TYR A C 1
ATOM 2099 O O . TYR A 1 301 ? 7.571 -18.218 -2.022 1.00 89.44 301 TYR A O 1
ATOM 2107 N N . SER A 1 302 ? 7.837 -18.238 0.195 1.00 90.19 302 SER A N 1
ATOM 2108 C CA . SER A 1 302 ? 8.429 -19.589 0.240 1.00 90.19 302 SER A CA 1
ATOM 2109 C C . SER A 1 302 ? 7.409 -20.711 0.496 1.00 90.19 302 SER A C 1
ATOM 2111 O O . SER A 1 302 ? 7.724 -21.884 0.286 1.00 90.19 302 SER A O 1
ATOM 2113 N N . ASN A 1 303 ? 6.185 -20.362 0.897 1.00 89.81 303 ASN A N 1
ATOM 2114 C CA . ASN A 1 303 ? 5.063 -21.266 1.131 1.00 89.81 303 ASN A CA 1
ATOM 2115 C C . ASN A 1 303 ? 3.787 -20.694 0.492 1.00 89.81 303 ASN A C 1
ATOM 2117 O O . ASN A 1 303 ? 3.027 -19.984 1.141 1.00 89.81 303 ASN A O 1
ATOM 2121 N N . SER A 1 304 ? 3.568 -20.981 -0.787 1.00 95.25 304 SER A N 1
ATOM 2122 C CA . SER A 1 304 ? 2.456 -20.462 -1.592 1.00 95.25 304 SER A CA 1
ATOM 2123 C C . SER A 1 304 ? 1.205 -21.346 -1.547 1.00 95.25 304 SER A C 1
ATOM 2125 O O . SER A 1 304 ? 1.268 -22.525 -1.191 1.00 95.25 304 SER A O 1
ATOM 2127 N N . VAL A 1 305 ? 0.059 -20.779 -1.935 1.00 96.44 305 VAL A N 1
ATOM 2128 C CA . VAL A 1 305 ? -1.215 -21.502 -2.034 1.00 96.44 305 VAL A CA 1
ATOM 2129 C C . VAL A 1 305 ? -1.248 -22.331 -3.326 1.00 96.44 305 VAL A C 1
ATOM 2131 O O . VAL A 1 305 ? -1.073 -21.770 -4.410 1.00 96.44 305 VAL A O 1
ATOM 2134 N N . PRO A 1 306 ? -1.527 -23.645 -3.272 1.00 96.06 306 PRO A N 1
ATOM 2135 C CA . PRO A 1 306 ? -1.748 -24.444 -4.475 1.00 96.06 306 PRO A CA 1
ATOM 2136 C C . PRO A 1 306 ? -2.980 -24.006 -5.269 1.00 96.06 306 PRO A C 1
ATOM 2138 O O . PRO A 1 306 ? -4.018 -23.688 -4.687 1.00 96.06 306 PRO A O 1
ATOM 2141 N N . GLN A 1 307 ? -2.917 -24.077 -6.603 1.00 96.25 307 GLN A N 1
ATOM 2142 C CA . GLN A 1 307 ? -4.113 -23.977 -7.453 1.00 96.25 307 GLN A CA 1
ATOM 2143 C C . GLN A 1 307 ? -5.153 -25.029 -7.022 1.00 96.25 307 GLN A C 1
ATOM 2145 O O . GLN A 1 307 ? -4.807 -26.180 -6.746 1.00 96.25 307 GLN A O 1
ATOM 2150 N N . GLY A 1 308 ? -6.431 -24.648 -6.929 1.00 96.50 308 GLY A N 1
ATOM 2151 C CA . GLY A 1 308 ? -7.478 -25.514 -6.358 1.00 96.50 308 GLY A CA 1
ATOM 2152 C C . GLY A 1 308 ? -7.453 -25.650 -4.824 1.00 96.50 308 GLY A C 1
ATOM 2153 O O . GLY A 1 308 ? -8.357 -26.265 -4.245 1.00 96.50 308 GLY A O 1
ATOM 2154 N N . GLY A 1 309 ? -6.423 -25.108 -4.166 1.00 96.12 309 GLY A N 1
ATOM 2155 C CA . GLY A 1 309 ? -6.239 -25.110 -2.719 1.00 96.12 309 GLY A CA 1
ATOM 2156 C C . GLY A 1 309 ? -7.140 -24.114 -1.990 1.00 96.12 309 GLY A C 1
ATOM 2157 O O . GLY A 1 309 ? -7.807 -23.282 -2.605 1.00 96.12 309 GLY A O 1
ATOM 2158 N N . GLU A 1 310 ? -7.163 -24.228 -0.663 1.00 96.75 310 GLU A N 1
ATOM 2159 C CA . GLU A 1 310 ? -7.896 -23.329 0.234 1.00 96.75 310 GLU A CA 1
ATOM 2160 C C . GLU A 1 310 ? -6.948 -22.315 0.878 1.00 96.75 310 GLU A C 1
ATOM 2162 O O . GLU A 1 310 ? -5.835 -22.667 1.271 1.00 96.75 310 GLU A O 1
ATOM 2167 N N . ALA A 1 311 ? -7.429 -21.089 1.062 1.00 96.25 311 ALA A N 1
ATOM 2168 C CA . ALA A 1 311 ? -6.780 -20.074 1.879 1.00 96.25 311 ALA A CA 1
ATOM 2169 C C . ALA A 1 311 ? -7.805 -19.399 2.794 1.00 96.25 311 ALA A C 1
ATOM 2171 O O . ALA A 1 311 ? -8.936 -19.128 2.388 1.00 96.25 311 ALA A O 1
ATOM 2172 N N . VAL A 1 312 ? -7.400 -19.123 4.031 1.00 94.62 312 VAL A N 1
ATOM 2173 C CA . VAL A 1 312 ? -8.156 -18.288 4.967 1.00 94.62 312 VAL A CA 1
ATOM 2174 C C . VAL A 1 312 ? -7.580 -16.884 4.915 1.00 94.62 312 VAL A C 1
ATOM 2176 O O . VAL A 1 312 ? -6.403 -16.695 5.212 1.00 94.62 312 VAL A O 1
ATOM 2179 N N . LEU A 1 313 ? -8.411 -15.923 4.536 1.00 96.00 313 LEU A N 1
ATOM 2180 C CA . LEU A 1 313 ? -8.125 -14.497 4.554 1.00 96.00 313 LEU A CA 1
ATOM 2181 C C . LEU A 1 313 ? -8.705 -13.883 5.826 1.00 96.00 313 LEU A C 1
ATOM 2183 O O . LEU A 1 313 ? -9.819 -14.221 6.235 1.00 96.00 313 LEU A O 1
ATOM 2187 N N . TRP A 1 314 ? -7.971 -12.950 6.416 1.00 89.88 314 TRP A N 1
ATOM 2188 C CA . TRP A 1 314 ? -8.383 -12.224 7.614 1.00 89.88 314 TRP A CA 1
ATOM 2189 C C . TRP A 1 314 ? -8.679 -10.771 7.270 1.00 89.88 314 TRP A C 1
ATOM 2191 O O . TRP A 1 314 ? -8.156 -10.239 6.293 1.00 89.88 314 TRP A O 1
ATOM 2201 N N . GLY A 1 315 ? -9.549 -10.124 8.038 1.00 93.31 315 GLY A N 1
ATOM 2202 C CA . GLY A 1 315 ? -9.871 -8.726 7.798 1.00 93.31 315 GLY A CA 1
ATOM 2203 C C . GLY A 1 315 ? -10.972 -8.195 8.701 1.00 93.31 315 GLY A C 1
ATOM 2204 O O . GLY A 1 315 ? -11.313 -8.796 9.713 1.00 93.31 315 GLY A O 1
ATOM 2205 N N . SER A 1 316 ? -11.532 -7.045 8.353 1.00 95.75 316 SER A N 1
ATOM 2206 C CA . SER A 1 316 ? -12.557 -6.371 9.153 1.00 95.75 316 SER A CA 1
ATOM 2207 C C . SER A 1 316 ? -13.449 -5.515 8.272 1.00 95.75 316 SER A C 1
ATOM 2209 O O . SER A 1 316 ? -12.969 -4.853 7.353 1.00 95.75 316 SER A O 1
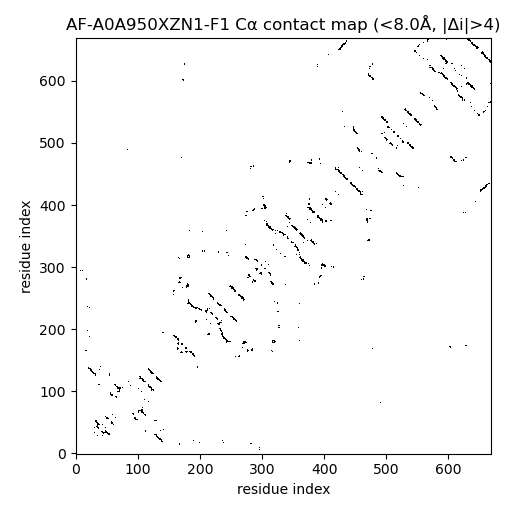ATOM 2211 N N . GLY A 1 317 ? -14.735 -5.463 8.605 1.00 96.25 317 GLY A N 1
ATOM 2212 C CA . GLY A 1 317 ? -15.715 -4.600 7.954 1.00 96.25 317 GLY A CA 1
ATOM 2213 C C . GLY A 1 317 ? -16.665 -5.321 7.011 1.00 96.25 317 GLY A C 1
ATOM 2214 O O . GLY A 1 317 ? -17.295 -4.679 6.169 1.00 96.25 317 GLY A O 1
ATOM 2215 N N . GLU A 1 318 ? -16.812 -6.636 7.168 1.00 95.19 318 GLU A N 1
ATOM 2216 C CA . GLU A 1 318 ? -17.807 -7.405 6.427 1.00 95.19 318 GLU A CA 1
ATOM 2217 C C . GLU A 1 318 ? -19.230 -6.980 6.811 1.00 95.19 318 GLU A C 1
ATOM 2219 O O . GLU A 1 318 ? -20.074 -6.859 5.934 1.00 95.19 318 GLU A O 1
ATOM 2224 N N . GLY A 1 319 ? -19.498 -6.662 8.081 1.00 94.38 319 GLY A N 1
ATOM 2225 C CA . GLY A 1 319 ? -20.770 -6.080 8.515 1.00 94.38 319 GLY A CA 1
ATOM 2226 C C . GLY A 1 319 ? -21.099 -6.324 9.986 1.00 94.38 319 GLY A C 1
ATOM 2227 O O . GLY A 1 319 ? -20.295 -6.868 10.741 1.00 94.38 319 GLY A O 1
ATOM 2228 N N . ALA A 1 320 ? -22.309 -5.918 10.373 1.00 95.88 320 ALA A N 1
ATOM 2229 C CA . ALA A 1 320 ? -22.800 -5.964 11.747 1.00 95.88 320 ALA A CA 1
ATOM 2230 C C . ALA A 1 320 ? -22.861 -7.390 12.336 1.00 95.88 320 ALA A C 1
ATOM 2232 O O . ALA A 1 320 ? -23.472 -8.293 11.764 1.00 95.88 320 ALA A O 1
ATOM 2233 N N . ASP A 1 321 ? -22.330 -7.541 13.549 1.00 94.12 321 ASP A N 1
ATOM 2234 C CA . ASP A 1 321 ? -22.427 -8.727 14.401 1.00 94.12 321 ASP A CA 1
ATOM 2235 C C . ASP A 1 321 ? -22.606 -8.331 15.887 1.00 94.12 321 ASP A C 1
ATOM 2237 O O . ASP A 1 321 ? -21.670 -8.394 16.692 1.00 94.12 321 ASP A O 1
ATOM 2241 N N . PRO A 1 322 ? -23.830 -7.943 16.301 1.00 93.50 322 PRO A N 1
ATOM 2242 C CA . PRO A 1 322 ? -24.073 -7.426 17.649 1.00 93.50 322 PRO A CA 1
ATOM 2243 C C . PRO A 1 322 ? -23.739 -8.402 18.783 1.00 93.50 322 PRO A C 1
ATOM 2245 O O . PRO A 1 322 ? -23.550 -7.978 19.922 1.00 93.50 322 PRO A O 1
ATOM 2248 N N . GLN A 1 323 ? -23.703 -9.712 18.511 1.00 91.00 323 GLN A N 1
ATOM 2249 C CA . GLN A 1 323 ? -23.423 -10.720 19.538 1.00 91.00 323 GLN A CA 1
ATOM 2250 C C . GLN A 1 323 ? -21.949 -10.746 19.948 1.00 91.00 323 GLN A C 1
ATOM 2252 O O . GLN A 1 323 ? -21.640 -11.229 21.037 1.00 91.00 323 GLN A O 1
ATOM 2257 N N . ARG A 1 324 ? -21.055 -10.233 19.096 1.00 91.12 324 ARG A N 1
ATOM 2258 C CA . ARG A 1 324 ? -19.601 -10.292 19.286 1.00 91.12 324 ARG A CA 1
ATOM 2259 C C . ARG A 1 324 ? -18.956 -8.918 19.369 1.00 91.12 324 ARG A C 1
ATOM 2261 O O . ARG A 1 324 ? -17.742 -8.851 19.420 1.00 91.12 324 ARG A O 1
ATOM 2268 N N . ASP A 1 325 ? -19.722 -7.830 19.458 1.00 93.69 325 ASP A N 1
ATOM 2269 C CA . ASP A 1 325 ? -19.177 -6.461 19.543 1.00 93.69 325 ASP A CA 1
ATOM 2270 C C . ASP A 1 325 ? -18.168 -6.273 20.693 1.00 93.69 325 ASP A C 1
ATOM 2272 O O . ASP A 1 325 ? -17.282 -5.425 20.612 1.00 93.69 325 ASP A O 1
ATOM 2276 N N . THR A 1 326 ? -18.301 -7.036 21.784 1.00 94.81 326 THR A N 1
ATOM 2277 C CA . THR A 1 326 ? -17.519 -6.817 23.012 1.00 94.81 326 THR A CA 1
ATOM 2278 C C . THR A 1 326 ? -16.794 -8.045 23.541 1.00 94.81 326 THR A C 1
ATOM 2280 O O . THR A 1 326 ? -15.868 -7.894 24.335 1.00 94.81 326 THR A O 1
ATOM 2283 N N . THR A 1 327 ? -17.190 -9.255 23.143 1.00 93.06 327 THR A N 1
ATOM 2284 C CA . THR A 1 327 ? -16.673 -10.511 23.706 1.00 93.06 327 THR A CA 1
ATOM 2285 C C . THR A 1 327 ? -16.425 -11.549 22.623 1.00 93.06 327 THR A C 1
ATOM 2287 O O . THR A 1 327 ? -17.139 -11.600 21.624 1.00 93.06 327 THR A O 1
ATOM 2290 N N . PHE A 1 328 ? -15.411 -12.392 22.831 1.00 89.06 328 PHE A N 1
ATOM 2291 C CA . PHE A 1 328 ? -15.154 -13.527 21.950 1.00 89.06 328 PHE A CA 1
ATOM 2292 C C . PHE A 1 328 ? -16.286 -14.560 22.031 1.00 89.06 328 PHE A C 1
ATOM 2294 O O . PHE A 1 328 ? -16.636 -15.029 23.115 1.00 89.06 328 PHE A O 1
ATOM 2301 N N . VAL A 1 329 ? -16.799 -14.977 20.871 1.00 89.12 329 VAL A N 1
ATOM 2302 C CA . VAL A 1 329 ? -17.785 -16.056 20.737 1.00 89.12 329 VAL A CA 1
ATOM 2303 C C . VAL A 1 329 ? -17.392 -16.957 19.568 1.00 89.12 329 VAL A C 1
ATOM 2305 O O . VAL A 1 329 ? -17.680 -16.651 18.413 1.00 89.12 329 VAL A O 1
ATOM 2308 N N . GLY A 1 330 ? -16.790 -18.112 19.864 1.00 83.12 330 GLY A N 1
ATOM 2309 C CA . GLY A 1 330 ? -16.254 -19.065 18.874 1.00 83.12 330 GLY A CA 1
ATOM 2310 C C . GLY A 1 330 ? -17.283 -19.819 18.013 1.00 83.12 330 GLY A C 1
ATOM 2311 O O . GLY A 1 330 ? -16.982 -20.895 17.502 1.00 83.12 330 GLY A O 1
ATOM 2312 N N . ALA A 1 331 ? -18.506 -19.306 17.879 1.00 79.56 331 ALA A N 1
ATOM 2313 C CA . ALA A 1 331 ? -19.513 -19.851 16.976 1.00 79.56 331 ALA A CA 1
ATOM 2314 C C . ALA A 1 331 ? -19.399 -19.181 15.602 1.00 79.56 331 ALA A C 1
ATOM 2316 O O . ALA A 1 331 ? -19.401 -17.951 15.529 1.00 79.56 331 ALA A O 1
ATOM 2317 N N . ALA A 1 332 ? -19.369 -19.979 14.531 1.00 81.44 332 ALA A N 1
ATOM 2318 C CA . ALA A 1 332 ? -19.427 -19.471 13.163 1.00 81.44 332 ALA A CA 1
ATOM 2319 C C . ALA A 1 332 ? -20.693 -18.627 12.952 1.00 81.44 332 ALA A C 1
ATOM 2321 O O . ALA A 1 332 ? -21.783 -18.999 13.396 1.00 81.44 332 ALA A O 1
ATOM 2322 N N . PHE A 1 333 ? -20.545 -17.500 12.266 1.00 92.50 333 PHE A N 1
ATOM 2323 C CA . PHE A 1 333 ? -21.641 -16.594 11.951 1.00 92.50 333 PHE A CA 1
ATOM 2324 C C . PHE A 1 333 ? -21.405 -15.974 10.578 1.00 92.50 333 PHE A C 1
ATOM 2326 O O . PHE A 1 333 ? -20.621 -15.029 10.464 1.00 92.50 333 PHE A O 1
ATOM 2333 N N . PRO A 1 334 ? -22.047 -16.533 9.539 1.00 94.94 334 PRO A N 1
ATOM 2334 C CA . PRO A 1 334 ? -21.944 -16.002 8.192 1.00 94.94 334 PRO A CA 1
ATOM 2335 C C . PRO A 1 334 ? -22.590 -14.618 8.097 1.00 94.94 334 PRO A C 1
ATOM 2337 O O . PRO A 1 334 ? -23.755 -14.465 8.469 1.00 94.94 334 PRO A O 1
ATOM 2340 N N . ILE A 1 335 ? -21.849 -13.637 7.579 1.00 95.62 335 ILE A N 1
ATOM 2341 C CA . ILE A 1 335 ? -22.365 -12.284 7.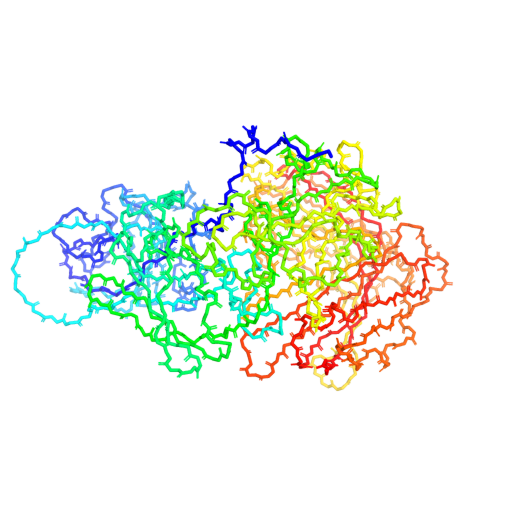306 1.00 95.62 335 ILE A CA 1
ATOM 2342 C C . ILE A 1 335 ? -22.736 -12.168 5.823 1.00 95.62 335 ILE A C 1
ATOM 2344 O O . ILE A 1 335 ? -23.814 -11.671 5.507 1.00 95.62 335 ILE A O 1
ATOM 2348 N N . ASN A 1 336 ? -21.919 -12.741 4.931 1.00 95.75 336 ASN A N 1
ATOM 2349 C CA . ASN A 1 336 ? -22.214 -12.921 3.505 1.00 95.75 336 ASN A CA 1
ATOM 2350 C C . ASN A 1 336 ? -22.341 -11.621 2.693 1.00 95.75 336 ASN A C 1
ATOM 2352 O O . ASN A 1 336 ? -23.235 -11.505 1.854 1.00 95.75 336 ASN A O 1
ATOM 2356 N N . ASN A 1 337 ? -21.450 -10.652 2.926 1.00 95.12 337 ASN A N 1
ATOM 2357 C CA . ASN A 1 337 ? -21.478 -9.361 2.222 1.00 95.12 337 ASN A CA 1
ATOM 2358 C C . ASN A 1 337 ? -20.485 -9.239 1.055 1.00 95.12 337 ASN A C 1
ATOM 2360 O O . ASN A 1 337 ? -20.544 -8.242 0.337 1.00 95.12 337 ASN A O 1
ATOM 2364 N N . LEU A 1 338 ? -19.613 -10.220 0.819 1.00 97.25 338 LEU A N 1
ATOM 2365 C CA . LEU A 1 338 ? -18.826 -10.343 -0.410 1.00 97.25 338 LEU A CA 1
ATOM 2366 C C . LEU A 1 338 ? -19.619 -11.127 -1.460 1.00 97.25 338 LEU A C 1
ATOM 2368 O O . LEU A 1 338 ? -20.088 -12.237 -1.201 1.00 97.25 338 LEU A O 1
ATOM 2372 N N . ALA A 1 339 ? -19.744 -10.550 -2.652 1.00 97.31 339 ALA A N 1
ATOM 2373 C CA . ALA A 1 339 ? -20.294 -11.218 -3.827 1.00 97.31 339 ALA A CA 1
ATOM 2374 C C . ALA A 1 339 ? -19.222 -12.022 -4.571 1.00 97.31 339 ALA A C 1
ATOM 2376 O O . ALA A 1 339 ? -19.509 -13.113 -5.052 1.00 97.31 339 ALA A O 1
ATOM 2377 N N . HIS A 1 340 ? -17.995 -11.496 -4.632 1.00 97.62 340 HIS A N 1
ATOM 2378 C CA . HIS A 1 340 ? -16.886 -12.112 -5.357 1.00 97.62 340 HIS A CA 1
ATOM 2379 C C . HIS A 1 340 ? -15.577 -11.970 -4.583 1.00 97.62 340 HIS A C 1
ATOM 2381 O O . HIS A 1 340 ? -15.379 -10.999 -3.852 1.00 97.62 340 HIS A O 1
ATOM 2387 N N . VAL A 1 341 ? -14.652 -12.901 -4.804 1.00 98.19 341 VAL A N 1
ATOM 2388 C CA . VAL A 1 341 ? -13.228 -12.723 -4.501 1.00 98.19 341 VAL A CA 1
ATOM 2389 C C . VAL A 1 341 ? -12.450 -13.127 -5.746 1.00 98.19 341 VAL A C 1
ATOM 2391 O O . VAL A 1 341 ? -12.618 -14.239 -6.240 1.00 98.19 341 VAL A O 1
ATOM 2394 N N . TYR A 1 342 ? -11.620 -12.228 -6.265 1.00 97.44 342 TYR A N 1
ATOM 2395 C CA . TYR A 1 342 ? -10.791 -12.468 -7.442 1.00 97.44 342 TYR A CA 1
ATOM 2396 C C . TYR A 1 342 ? -9.332 -12.645 -7.036 1.00 97.44 342 TYR A C 1
ATOM 2398 O O . TYR A 1 342 ? -8.797 -11.849 -6.266 1.00 97.44 342 TYR A O 1
ATOM 2406 N N . THR A 1 343 ? -8.686 -13.659 -7.607 1.00 96.12 343 THR A N 1
ATOM 2407 C CA . THR A 1 343 ? -7.241 -13.895 -7.528 1.00 96.12 343 THR A CA 1
ATOM 2408 C C . THR A 1 343 ? -6.665 -13.914 -8.938 1.00 96.12 343 THR A C 1
ATOM 2410 O O . THR A 1 343 ? -7.000 -14.797 -9.730 1.00 96.12 343 THR A O 1
ATOM 2413 N N . GLY A 1 344 ? -5.848 -12.920 -9.281 1.00 93.00 344 GLY A N 1
ATOM 2414 C CA . GLY A 1 344 ? -5.264 -12.775 -10.615 1.00 93.00 344 GLY A CA 1
ATOM 2415 C C . GLY A 1 344 ? -6.322 -12.593 -11.706 1.00 93.00 344 GLY A C 1
ATOM 2416 O O . GLY A 1 344 ? -6.195 -13.161 -12.784 1.00 93.00 344 GLY A O 1
ATOM 2417 N N . GLY A 1 345 ? -7.416 -11.890 -11.390 1.00 91.50 345 GLY A N 1
ATOM 2418 C CA . GLY A 1 345 ? -8.560 -11.707 -12.293 1.00 91.50 345 GLY A CA 1
ATOM 2419 C C . GLY A 1 345 ? -9.476 -12.931 -12.438 1.00 91.50 345 GLY A C 1
ATOM 2420 O O . GLY A 1 345 ? -10.495 -12.846 -13.120 1.00 91.50 345 GLY A O 1
ATOM 2421 N N . VAL A 1 346 ? -9.163 -14.057 -11.785 1.00 94.94 346 VAL A N 1
ATOM 2422 C CA . VAL A 1 346 ? -9.980 -15.280 -11.801 1.00 94.94 346 VAL A CA 1
ATOM 2423 C C . VAL A 1 346 ? -10.771 -15.390 -10.503 1.00 94.94 346 VAL A C 1
ATOM 2425 O O . VAL A 1 346 ? -10.220 -15.231 -9.417 1.00 94.94 346 VAL A O 1
ATOM 2428 N N . GLU A 1 347 ? -12.067 -15.668 -10.607 1.00 96.75 347 GLU A N 1
ATOM 2429 C CA . GLU A 1 347 ? -12.947 -15.807 -9.446 1.00 96.75 347 GLU A CA 1
ATOM 2430 C C . GLU A 1 347 ? -12.588 -17.046 -8.604 1.00 96.75 347 GLU A C 1
ATOM 2432 O O . GLU A 1 347 ? -12.433 -18.158 -9.121 1.00 96.75 347 GLU A O 1
ATOM 2437 N N . ALA A 1 348 ? -12.465 -16.844 -7.294 1.00 98.25 348 ALA A N 1
ATOM 2438 C CA . ALA A 1 348 ? -12.329 -17.886 -6.288 1.00 98.25 348 ALA A CA 1
ATOM 2439 C C . ALA A 1 348 ? -13.699 -18.213 -5.675 1.00 98.25 348 ALA A C 1
ATOM 2441 O O . ALA A 1 348 ? -14.576 -17.359 -5.557 1.00 98.25 348 ALA A O 1
ATOM 2442 N N . THR A 1 349 ? -13.887 -19.460 -5.243 1.00 98.44 349 THR A N 1
ATOM 2443 C CA . THR A 1 349 ? -15.118 -19.853 -4.542 1.00 98.44 349 THR A CA 1
ATOM 2444 C C . THR A 1 349 ? -15.040 -19.416 -3.085 1.00 98.44 349 THR A C 1
ATOM 2446 O O . THR A 1 349 ? -14.100 -19.797 -2.393 1.00 98.44 349 THR A O 1
ATOM 2449 N N . ILE A 1 350 ? -16.032 -18.668 -2.602 1.00 98.25 350 ILE A N 1
ATOM 2450 C CA . ILE A 1 350 ? -16.154 -18.319 -1.181 1.00 98.25 350 ILE A CA 1
ATOM 2451 C C . ILE A 1 350 ? -16.829 -19.486 -0.447 1.00 98.25 350 ILE A C 1
ATOM 2453 O O . ILE A 1 350 ? -18.003 -19.774 -0.672 1.00 98.25 350 ILE A O 1
ATOM 2457 N N . GLU A 1 351 ? -16.091 -20.169 0.427 1.00 97.12 351 GLU A N 1
ATOM 2458 C CA . GLU A 1 351 ? -16.592 -21.298 1.226 1.00 97.12 351 GLU A CA 1
ATOM 2459 C C . GLU A 1 351 ? -17.129 -20.851 2.591 1.00 97.12 351 GLU A C 1
ATOM 2461 O O . GLU A 1 351 ? -18.045 -21.465 3.143 1.00 97.12 351 GLU A O 1
ATOM 2466 N N . TYR A 1 352 ? -16.578 -19.763 3.129 1.00 97.38 352 TYR A N 1
ATOM 2467 C CA . TYR A 1 352 ? -17.077 -19.082 4.319 1.00 97.38 352 TYR A CA 1
ATOM 2468 C C . TYR A 1 352 ? -16.724 -17.600 4.250 1.00 97.38 352 TYR A C 1
ATOM 2470 O O . TYR A 1 352 ? -15.646 -17.243 3.789 1.00 97.38 352 TYR A O 1
ATOM 2478 N N . GLN A 1 353 ? -17.605 -16.752 4.764 1.00 96.75 353 GLN A N 1
ATOM 2479 C CA . GLN A 1 353 ? -17.341 -15.342 5.019 1.00 96.75 353 GLN A CA 1
ATOM 2480 C C . GLN A 1 353 ? -18.210 -14.899 6.200 1.00 96.75 353 GLN A C 1
ATOM 2482 O O . GLN A 1 353 ? -19.409 -15.198 6.254 1.00 96.75 353 GLN A O 1
ATOM 2487 N N . GLY A 1 354 ? -17.594 -14.301 7.209 1.00 95.06 354 GLY A N 1
ATOM 2488 C CA . GLY A 1 354 ? -18.306 -13.824 8.382 1.00 95.06 354 GLY A CA 1
ATOM 2489 C C . GLY A 1 354 ? -17.402 -13.603 9.581 1.00 95.06 354 GLY A C 1
ATOM 2490 O O . GLY A 1 354 ? -16.189 -13.419 9.471 1.00 95.06 354 GLY A O 1
ATOM 2491 N N . ALA A 1 355 ? -17.994 -13.635 10.772 1.00 92.56 355 ALA A N 1
ATOM 2492 C CA . ALA A 1 355 ? -17.249 -13.437 12.009 1.00 92.56 355 ALA A CA 1
ATOM 2493 C C . ALA A 1 355 ? -16.235 -14.572 12.242 1.00 92.56 355 ALA A C 1
ATOM 2495 O O . ALA A 1 355 ? -16.558 -15.751 12.079 1.00 92.56 355 ALA A O 1
ATOM 2496 N N . SER A 1 356 ? -15.025 -14.218 12.679 1.00 88.31 356 SER A N 1
ATOM 2497 C CA . SER A 1 356 ? -14.016 -15.175 13.174 1.00 88.31 356 SER A CA 1
ATOM 2498 C C . SER A 1 356 ? -14.332 -15.700 14.582 1.00 88.31 356 SER A C 1
ATOM 2500 O O . SER A 1 356 ? -13.780 -16.701 15.033 1.00 88.31 356 SER A O 1
ATOM 2502 N N . GLY A 1 357 ? -15.209 -14.991 15.296 1.00 86.06 357 GLY A N 1
ATOM 2503 C CA . GLY A 1 357 ? -15.482 -15.170 16.716 1.00 86.06 357 GLY A CA 1
ATOM 2504 C C . GLY A 1 357 ? -14.891 -14.061 17.586 1.00 86.06 357 GLY A C 1
ATOM 2505 O O . GLY A 1 357 ? -15.446 -13.782 18.646 1.00 86.06 357 GLY A O 1
ATOM 2506 N N . TYR A 1 358 ? -13.824 -13.391 17.140 1.00 89.44 358 TYR A N 1
ATOM 2507 C CA . TYR A 1 358 ? -13.272 -12.218 17.821 1.00 89.44 358 TYR A CA 1
ATOM 2508 C C . TYR A 1 358 ? -14.055 -10.947 17.463 1.00 89.44 358 TYR A C 1
ATOM 2510 O O . TYR A 1 358 ? -14.421 -10.781 16.295 1.00 89.44 358 TYR A O 1
ATOM 2518 N N . PRO A 1 359 ? -14.275 -10.030 18.426 1.00 92.50 359 PRO A N 1
ATOM 2519 C CA . PRO A 1 359 ? -14.920 -8.750 18.162 1.00 92.50 359 PRO A CA 1
ATOM 2520 C C . PRO A 1 359 ? -14.313 -8.004 16.976 1.00 92.50 359 PRO A C 1
ATOM 2522 O O . PRO A 1 359 ? -13.119 -7.706 16.974 1.00 92.50 359 PRO A O 1
ATOM 2525 N N . GLY A 1 360 ? -15.150 -7.749 15.972 1.00 92.31 360 GLY A N 1
ATOM 2526 C CA . GLY A 1 360 ? -14.839 -7.038 14.733 1.00 92.31 360 GLY A CA 1
ATOM 2527 C C . GLY A 1 360 ? -13.839 -7.666 13.770 1.00 92.31 360 GLY A C 1
ATOM 2528 O O . GLY A 1 360 ? -13.545 -7.055 12.746 1.00 92.31 360 GLY A O 1
ATOM 2529 N N . LEU A 1 361 ? -13.347 -8.874 14.047 1.00 92.19 361 LEU A N 1
ATOM 2530 C CA . LEU A 1 361 ? -12.477 -9.608 13.133 1.00 92.19 361 LEU A CA 1
ATOM 2531 C C . LEU A 1 361 ? -13.307 -10.560 12.267 1.00 92.19 361 LEU A C 1
ATOM 2533 O O . LEU A 1 361 ? -13.983 -11.467 12.771 1.00 92.19 361 LEU A O 1
ATOM 2537 N N . ASN A 1 362 ? -13.196 -10.396 10.957 1.00 94.19 362 ASN A N 1
ATOM 2538 C CA . ASN A 1 362 ? -13.801 -11.249 9.949 1.00 94.19 362 ASN A CA 1
ATOM 2539 C C . ASN A 1 362 ? -12.788 -12.268 9.411 1.00 94.19 362 ASN A C 1
ATOM 2541 O O . ASN A 1 362 ? -11.580 -12.027 9.392 1.00 94.19 362 ASN A O 1
ATOM 2545 N N . GLN A 1 363 ? -13.302 -13.413 8.967 1.00 91.94 363 GLN A N 1
ATOM 2546 C CA . GLN A 1 363 ? -12.535 -14.429 8.252 1.00 91.94 363 GLN A CA 1
ATOM 2547 C C . GLN A 1 363 ? -13.270 -14.790 6.959 1.00 91.94 363 GLN A C 1
ATOM 2549 O O . GLN A 1 363 ? -14.497 -14.926 6.952 1.00 91.94 363 GLN A O 1
ATOM 2554 N N . VAL A 1 364 ? -12.519 -14.992 5.882 1.00 97.50 364 VAL A N 1
ATOM 2555 C CA . VAL A 1 364 ? -13.043 -15.401 4.578 1.00 97.50 364 VAL A CA 1
ATOM 2556 C C . VAL A 1 364 ? -12.244 -16.604 4.097 1.00 97.50 364 VAL A C 1
ATOM 2558 O O . VAL A 1 364 ? -11.045 -16.507 3.863 1.00 97.50 364 VAL A O 1
ATOM 2561 N N . VAL A 1 365 ? -12.897 -17.754 3.965 1.00 97.56 365 VAL A N 1
ATOM 2562 C CA . VAL A 1 365 ? -12.280 -18.971 3.432 1.00 97.56 365 VAL A CA 1
ATOM 2563 C C . VAL A 1 365 ? -12.591 -19.039 1.950 1.00 97.56 365 VAL A C 1
ATOM 2565 O O . VAL A 1 365 ? -13.762 -19.088 1.566 1.00 97.56 365 VAL A O 1
ATOM 2568 N N . ILE A 1 366 ? -11.549 -19.048 1.126 1.00 98.50 366 ILE A N 1
ATOM 2569 C CA . ILE A 1 366 ? -11.667 -19.165 -0.323 1.00 98.50 366 ILE A CA 1
ATOM 2570 C C . ILE A 1 366 ? -11.025 -20.450 -0.825 1.00 98.50 366 ILE A C 1
ATOM 2572 O O . ILE A 1 366 ? -10.001 -20.892 -0.304 1.00 98.50 366 ILE A O 1
ATOM 2576 N N . ARG A 1 367 ? -11.590 -21.007 -1.894 1.00 98.44 367 ARG A N 1
ATOM 2577 C CA . ARG A 1 367 ? -10.943 -22.018 -2.727 1.00 98.44 367 ARG A CA 1
ATOM 2578 C C . ARG A 1 367 ? -10.528 -21.392 -4.047 1.00 98.44 367 ARG A C 1
ATOM 2580 O O . ARG A 1 367 ? -11.374 -20.895 -4.795 1.00 98.44 367 ARG A O 1
ATOM 2587 N N . LEU A 1 368 ? -9.233 -21.450 -4.341 1.00 97.94 368 LEU A N 1
ATOM 2588 C CA . LEU A 1 368 ? -8.688 -20.950 -5.597 1.00 97.94 368 LEU A CA 1
ATOM 2589 C C . LEU A 1 368 ? -9.222 -21.760 -6.775 1.00 97.94 368 LEU A C 1
ATOM 2591 O O . LEU A 1 368 ? -9.369 -22.980 -6.697 1.00 97.94 368 LEU A O 1
ATOM 2595 N N . SER A 1 369 ? -9.458 -21.090 -7.900 1.00 96.75 369 SER A N 1
ATOM 2596 C CA . SER A 1 369 ? -9.722 -21.785 -9.157 1.00 96.75 369 SER A CA 1
ATOM 2597 C C . SER A 1 369 ? -8.526 -22.677 -9.528 1.00 96.75 369 SER A C 1
ATOM 2599 O O . SER A 1 369 ? -7.378 -22.248 -9.378 1.00 96.75 369 SER A O 1
ATOM 2601 N N . PRO A 1 370 ? -8.743 -23.888 -10.077 1.00 95.94 370 PRO A N 1
ATOM 2602 C CA . PRO A 1 370 ? -7.667 -24.679 -10.677 1.00 95.94 370 PRO A CA 1
ATOM 2603 C C . PRO A 1 370 ? -6.935 -23.953 -11.818 1.00 95.94 370 PRO A C 1
ATOM 2605 O O . PRO A 1 370 ? -5.822 -24.332 -12.159 1.00 95.94 370 PRO A O 1
ATOM 2608 N N . ASN A 1 371 ? -7.554 -22.911 -12.389 1.00 92.81 371 ASN A N 1
ATOM 2609 C CA . ASN A 1 371 ? -6.998 -22.083 -13.459 1.00 92.81 371 ASN A CA 1
ATOM 2610 C C . ASN A 1 371 ? -6.494 -20.715 -12.961 1.00 92.81 371 ASN A C 1
ATOM 2612 O O . ASN A 1 371 ? -6.202 -19.853 -13.787 1.00 92.81 371 ASN A O 1
ATOM 2616 N N . ALA A 1 372 ? -6.442 -20.475 -11.643 1.00 93.69 372 ALA A N 1
ATOM 2617 C CA . ALA A 1 372 ? -5.873 -19.237 -11.109 1.00 93.69 372 ALA A CA 1
ATOM 2618 C C . ALA A 1 372 ? -4.411 -19.111 -11.567 1.00 93.69 372 ALA A C 1
ATOM 2620 O O . ALA A 1 372 ? -3.692 -20.112 -11.526 1.00 93.69 372 ALA A O 1
ATOM 2621 N N . PRO A 1 373 ? -3.949 -17.938 -12.021 1.00 92.88 373 PRO A N 1
ATOM 2622 C CA . PRO A 1 373 ? -2.577 -17.808 -12.481 1.00 92.88 373 PRO A CA 1
ATOM 2623 C C . PRO A 1 373 ? -1.604 -17.983 -11.305 1.00 92.88 373 PRO A C 1
ATOM 2625 O O . PRO A 1 373 ? -1.919 -17.658 -10.160 1.00 92.88 373 PRO A O 1
ATOM 2628 N N . THR A 1 374 ? -0.427 -18.537 -11.584 1.00 93.25 374 THR A N 1
ATOM 2629 C CA . THR A 1 374 ? 0.639 -18.718 -10.590 1.00 93.25 374 THR A CA 1
ATOM 2630 C C . THR A 1 374 ? 1.567 -17.513 -10.582 1.00 93.25 374 THR A C 1
ATOM 2632 O O . THR A 1 374 ? 1.829 -16.935 -11.635 1.00 93.25 374 THR A O 1
ATOM 2635 N N . GLY A 1 375 ? 2.120 -17.182 -9.422 1.00 92.31 375 GLY A N 1
ATOM 2636 C CA . GLY A 1 375 ? 3.018 -16.044 -9.262 1.00 92.31 375 GLY A CA 1
ATOM 2637 C C . GLY A 1 375 ? 3.312 -15.763 -7.796 1.00 92.31 375 GLY A C 1
ATOM 2638 O O . GLY A 1 375 ? 2.656 -16.305 -6.904 1.00 92.31 375 GLY A O 1
ATOM 2639 N N . CYS A 1 376 ? 4.313 -14.924 -7.539 1.00 91.62 376 CYS A N 1
ATOM 2640 C CA . CYS A 1 376 ? 4.614 -14.486 -6.175 1.00 91.62 376 CYS A CA 1
ATOM 2641 C C . CYS A 1 376 ? 3.704 -13.359 -5.700 1.00 91.62 376 CYS A C 1
ATOM 2643 O O . CYS A 1 376 ? 3.318 -13.342 -4.536 1.00 91.62 376 CYS A O 1
ATOM 2645 N N . ASN A 1 377 ? 3.310 -12.483 -6.620 1.00 91.06 377 ASN A N 1
ATOM 2646 C CA . ASN A 1 377 ? 2.396 -11.383 -6.374 1.00 91.06 377 ASN A CA 1
ATOM 2647 C C . ASN A 1 377 ? 1.158 -11.540 -7.263 1.00 91.06 377 ASN A C 1
ATOM 2649 O O . ASN A 1 377 ? 1.019 -10.834 -8.256 1.00 91.06 377 ASN A O 1
ATOM 2653 N N . VAL A 1 378 ? 0.269 -12.492 -6.958 1.00 94.44 378 VAL A N 1
ATOM 2654 C CA . VAL A 1 378 ? -1.005 -12.611 -7.688 1.00 94.44 378 VAL A CA 1
ATOM 2655 C C . VAL A 1 378 ? -2.033 -11.689 -7.028 1.00 94.44 378 VAL A C 1
ATOM 2657 O O . VAL A 1 378 ? -2.361 -11.936 -5.867 1.00 94.44 378 VAL A O 1
ATOM 2660 N N . PRO A 1 379 ? -2.571 -10.650 -7.696 1.00 95.38 379 PRO A N 1
ATOM 2661 C CA . PRO A 1 379 ? -3.484 -9.714 -7.044 1.00 95.38 379 PRO A CA 1
ATOM 2662 C C . PRO A 1 379 ? -4.735 -10.384 -6.478 1.00 95.38 379 PRO A C 1
ATOM 2664 O O . PRO A 1 379 ? -5.329 -11.250 -7.120 1.00 95.38 379 PRO A O 1
ATOM 2667 N N . LEU A 1 380 ? -5.138 -9.958 -5.288 1.00 96.50 380 LEU A N 1
ATOM 2668 C CA . LEU A 1 380 ? -6.272 -10.436 -4.513 1.00 96.50 380 LEU A CA 1
ATOM 2669 C C . LEU A 1 380 ? -7.181 -9.251 -4.184 1.00 96.50 380 LEU A C 1
ATOM 2671 O O . LEU A 1 380 ? -6.738 -8.268 -3.591 1.00 96.50 380 LEU A O 1
ATOM 2675 N N . VAL A 1 381 ? -8.464 -9.369 -4.522 1.00 97.50 381 VAL A N 1
ATOM 2676 C CA . VAL A 1 381 ? -9.476 -8.358 -4.192 1.00 97.50 381 VAL A CA 1
ATOM 2677 C C . VAL A 1 381 ? -10.831 -9.012 -3.941 1.00 97.50 381 VAL A C 1
ATOM 2679 O O . VAL A 1 381 ? -11.248 -9.912 -4.672 1.00 97.50 381 VAL A O 1
ATOM 2682 N N . GLY A 1 382 ? -11.535 -8.565 -2.903 1.00 97.62 382 GLY A N 1
ATOM 2683 C CA . GLY A 1 382 ? -12.933 -8.914 -2.660 1.00 97.62 382 GLY A CA 1
ATOM 2684 C C . GLY A 1 382 ? -13.853 -7.837 -3.218 1.00 97.62 382 GLY A C 1
ATOM 2685 O O . GLY A 1 382 ? -13.525 -6.659 -3.154 1.00 97.62 382 GLY A O 1
ATOM 2686 N N . ILE A 1 383 ? -15.014 -8.222 -3.741 1.00 96.94 383 ILE A N 1
ATOM 2687 C CA . ILE A 1 383 ? -16.061 -7.295 -4.178 1.00 96.94 383 ILE A CA 1
ATOM 2688 C C . ILE A 1 383 ? -17.275 -7.497 -3.283 1.00 96.94 383 ILE A C 1
ATOM 2690 O O . ILE A 1 383 ? -17.807 -8.606 -3.191 1.00 96.94 383 ILE A O 1
ATOM 2694 N N . THR A 1 384 ? -17.725 -6.433 -2.624 1.00 94.44 384 THR A N 1
ATOM 2695 C CA . THR A 1 384 ? -18.938 -6.465 -1.805 1.00 94.44 384 THR A CA 1
ATOM 2696 C C . THR A 1 384 ? -20.183 -6.682 -2.669 1.00 94.44 384 THR A C 1
ATOM 2698 O O . THR A 1 384 ? -20.187 -6.432 -3.873 1.00 94.44 384 THR A O 1
ATOM 2701 N N . ALA A 1 385 ? -21.297 -7.072 -2.053 1.00 91.25 385 ALA A N 1
ATOM 2702 C CA . ALA A 1 385 ? -22.598 -7.162 -2.716 1.00 91.25 385 ALA A CA 1
ATOM 2703 C C . ALA A 1 385 ? -23.086 -5.815 -3.288 1.00 91.25 385 ALA A C 1
ATOM 2705 O O . ALA A 1 385 ? -23.931 -5.796 -4.180 1.00 91.25 385 ALA A O 1
ATOM 2706 N N . SER A 1 386 ? -22.541 -4.690 -2.807 1.00 87.00 386 SER A N 1
ATOM 2707 C CA . SER A 1 386 ? -22.771 -3.352 -3.365 1.00 87.00 386 SER A CA 1
ATOM 2708 C C . SER A 1 386 ? -21.843 -2.995 -4.535 1.00 87.00 386 SER A C 1
ATOM 2710 O O . SER A 1 386 ? -21.953 -1.895 -5.069 1.00 87.00 386 SER A O 1
ATOM 2712 N N . GLY A 1 387 ? -20.950 -3.900 -4.945 1.00 90.31 387 GLY A N 1
ATOM 2713 C CA . GLY A 1 387 ? -20.012 -3.693 -6.050 1.00 90.31 387 GLY A CA 1
ATOM 2714 C C . GLY A 1 387 ? -18.736 -2.939 -5.672 1.00 90.31 387 GLY A C 1
ATOM 2715 O O . GLY A 1 387 ? -17.983 -2.555 -6.564 1.00 90.31 387 GLY A O 1
ATOM 2716 N N . MET A 1 388 ? -18.475 -2.723 -4.378 1.00 91.69 388 MET A N 1
ATOM 2717 C CA . MET A 1 388 ? -17.291 -1.998 -3.916 1.00 91.69 388 MET A CA 1
ATOM 2718 C C . MET A 1 388 ? -16.114 -2.955 -3.703 1.00 91.69 388 MET A C 1
ATOM 2720 O O . MET A 1 388 ? -16.301 -3.993 -3.065 1.00 91.69 388 MET A O 1
ATOM 2724 N N . PRO A 1 389 ? -14.905 -2.634 -4.191 1.00 95.56 389 PRO A N 1
ATOM 2725 C CA . PRO A 1 389 ? -13.731 -3.450 -3.924 1.00 95.56 389 PRO A CA 1
ATOM 2726 C C . PRO A 1 389 ? -13.206 -3.238 -2.497 1.00 95.56 389 PRO A C 1
ATOM 2728 O O . PRO A 1 389 ? -13.291 -2.137 -1.946 1.00 95.56 389 PRO A O 1
ATOM 2731 N N . THR A 1 390 ? -12.606 -4.280 -1.924 1.00 96.69 390 THR A N 1
ATOM 2732 C CA . THR A 1 390 ? -11.720 -4.171 -0.754 1.00 96.69 390 THR A CA 1
ATOM 2733 C C . THR A 1 390 ? -10.436 -3.413 -1.120 1.00 96.69 390 THR A C 1
ATOM 2735 O O . THR A 1 390 ? -10.249 -2.992 -2.263 1.00 96.69 390 THR A O 1
ATOM 2738 N N . ASN A 1 391 ? -9.505 -3.275 -0.176 1.00 93.62 391 ASN A N 1
ATOM 2739 C CA . ASN A 1 391 ? -8.111 -3.012 -0.533 1.00 93.62 391 ASN A CA 1
ATOM 2740 C C . ASN A 1 391 ? -7.567 -4.129 -1.444 1.00 93.62 391 ASN A C 1
ATOM 2742 O O . ASN A 1 391 ? -8.031 -5.275 -1.387 1.00 93.62 391 ASN A O 1
ATOM 2746 N N . PHE A 1 392 ? -6.601 -3.774 -2.288 1.00 93.75 392 PHE A N 1
ATOM 2747 C CA . PHE A 1 392 ? -5.946 -4.693 -3.210 1.00 93.75 392 PHE A CA 1
ATOM 2748 C C . PHE A 1 392 ? -4.683 -5.237 -2.553 1.00 93.75 392 PHE A C 1
ATOM 2750 O O . PHE A 1 392 ? -3.809 -4.479 -2.144 1.00 93.75 392 PHE A O 1
ATOM 2757 N N . LEU A 1 393 ? -4.607 -6.559 -2.446 1.00 93.00 393 LEU A N 1
ATOM 2758 C CA . LEU A 1 393 ? -3.470 -7.278 -1.878 1.00 93.00 393 LEU A CA 1
ATOM 2759 C C . LEU A 1 393 ? -2.863 -8.209 -2.925 1.00 93.00 393 LEU A C 1
ATOM 2761 O O . LEU A 1 393 ? -3.344 -8.287 -4.054 1.00 93.00 393 LEU A O 1
ATOM 2765 N N . THR A 1 394 ? -1.834 -8.959 -2.551 1.00 93.62 394 THR A N 1
ATOM 2766 C CA . THR A 1 394 ? -1.285 -10.054 -3.349 1.00 93.62 394 THR A CA 1
ATOM 2767 C C . THR A 1 394 ? -1.328 -11.372 -2.580 1.00 93.62 394 THR A C 1
ATOM 2769 O O . THR A 1 394 ? -1.279 -11.412 -1.351 1.00 93.62 394 THR A O 1
ATOM 2772 N N . LEU A 1 395 ? -1.443 -12.477 -3.309 1.00 94.69 395 LEU A N 1
ATOM 2773 C CA . LEU A 1 395 ? -1.413 -13.833 -2.781 1.00 94.69 395 LEU A CA 1
ATOM 2774 C C . LEU A 1 395 ? -0.395 -14.651 -3.592 1.00 94.69 395 LEU A C 1
ATOM 2776 O O . LEU A 1 395 ? -0.473 -14.663 -4.820 1.00 94.69 395 LEU A O 1
ATOM 2780 N N . PRO A 1 396 ? 0.555 -15.351 -2.956 1.00 94.56 396 PRO A N 1
ATOM 2781 C CA . PRO A 1 396 ? 1.487 -16.202 -3.669 1.00 94.56 396 PRO A CA 1
ATOM 2782 C C . PRO A 1 396 ? 0.765 -17.499 -4.036 1.00 94.56 396 PRO A C 1
ATOM 2784 O O . PRO A 1 396 ? 0.260 -18.204 -3.159 1.00 94.56 396 PRO A O 1
ATOM 2787 N N . ILE A 1 397 ? 0.728 -17.830 -5.328 1.00 95.88 397 ILE A N 1
ATOM 2788 C CA . ILE A 1 397 ? 0.073 -19.036 -5.853 1.00 95.88 397 ILE A CA 1
ATOM 2789 C C . ILE A 1 397 ? 1.111 -19.890 -6.578 1.00 95.88 397 ILE A C 1
ATOM 2791 O O . ILE A 1 397 ? 1.770 -19.432 -7.514 1.00 95.88 397 ILE A O 1
ATOM 2795 N N . GLY A 1 398 ? 1.256 -21.142 -6.153 1.00 94.44 398 GLY A N 1
ATOM 2796 C CA . GLY A 1 398 ? 2.304 -22.045 -6.624 1.00 94.44 398 GLY A CA 1
ATOM 2797 C C . GLY A 1 398 ? 2.296 -23.382 -5.885 1.00 94.44 398 GLY A C 1
ATOM 2798 O O . GLY A 1 398 ? 1.273 -23.811 -5.366 1.00 94.44 398 GLY A O 1
ATOM 2799 N N . ASN A 1 399 ? 3.432 -24.078 -5.847 1.00 90.75 399 ASN A N 1
ATOM 2800 C CA . ASN A 1 399 ? 3.578 -25.330 -5.104 1.00 90.75 399 ASN A CA 1
ATOM 2801 C C . ASN A 1 399 ? 4.883 -25.294 -4.297 1.00 90.75 399 ASN A C 1
ATOM 2803 O O . ASN A 1 399 ? 5.952 -25.590 -4.829 1.00 90.75 399 ASN A O 1
ATOM 2807 N N . GLY A 1 400 ? 4.798 -24.883 -3.027 1.00 92.56 400 GLY A N 1
ATOM 2808 C CA . GLY A 1 400 ? 5.969 -24.530 -2.217 1.00 92.56 400 GLY A CA 1
ATOM 2809 C C . GLY A 1 400 ? 6.375 -23.076 -2.453 1.00 92.56 400 GLY A C 1
ATOM 2810 O O . GLY A 1 400 ? 5.520 -22.196 -2.382 1.00 92.56 400 GLY A O 1
ATOM 2811 N N . ALA A 1 401 ? 7.644 -22.803 -2.754 1.00 94.12 401 ALA A N 1
ATOM 2812 C CA . ALA A 1 401 ? 8.061 -21.447 -3.105 1.00 94.12 401 ALA A CA 1
ATOM 2813 C C . ALA A 1 401 ? 7.403 -21.003 -4.421 1.00 94.12 401 ALA A C 1
ATOM 2815 O O . ALA A 1 401 ? 7.388 -21.754 -5.398 1.00 94.12 401 ALA A O 1
ATOM 2816 N N . CYS A 1 402 ? 6.860 -19.787 -4.445 1.00 93.38 402 CYS A N 1
ATOM 2817 C CA . CYS A 1 402 ? 6.303 -19.208 -5.664 1.00 93.38 402 CYS A CA 1
ATOM 2818 C C . CYS A 1 402 ? 7.416 -18.874 -6.670 1.00 93.38 402 CYS A C 1
ATOM 2820 O O . CYS A 1 402 ? 8.597 -18.769 -6.322 1.00 93.38 402 CYS A O 1
ATOM 2822 N N . THR A 1 403 ? 7.040 -18.671 -7.928 1.00 90.81 403 THR A N 1
ATOM 2823 C CA . THR A 1 403 ? 7.952 -18.216 -8.982 1.00 90.81 403 THR A CA 1
ATOM 2824 C C . THR A 1 403 ? 7.245 -17.209 -9.862 1.00 90.81 403 THR A C 1
ATOM 2826 O O . THR A 1 403 ? 6.109 -17.456 -10.263 1.00 90.81 403 THR A O 1
ATOM 2829 N N . ASP A 1 404 ? 7.936 -16.135 -10.220 1.00 84.88 404 ASP A N 1
ATOM 2830 C CA . ASP A 1 404 ? 7.508 -15.227 -11.269 1.00 84.88 404 ASP A CA 1
ATOM 2831 C C . ASP A 1 404 ? 8.508 -15.277 -12.426 1.00 84.88 404 ASP A C 1
ATOM 2833 O O . ASP A 1 404 ? 9.570 -14.651 -12.410 1.00 84.88 404 ASP A O 1
ATOM 2837 N N . SER A 1 405 ? 8.198 -16.109 -13.421 1.00 78.19 405 SER A N 1
ATOM 2838 C CA . SER A 1 405 ? 9.090 -16.344 -14.558 1.00 78.19 405 SER A CA 1
ATOM 2839 C C . SER A 1 405 ? 9.215 -15.134 -15.475 1.00 78.19 405 SER A C 1
ATOM 2841 O O . SER A 1 405 ? 10.187 -15.054 -16.217 1.00 78.19 405 SER A O 1
ATOM 2843 N N . VAL A 1 406 ? 8.234 -14.229 -15.452 1.00 76.50 406 VAL A N 1
ATOM 2844 C CA . VAL A 1 406 ? 8.223 -13.048 -16.319 1.00 76.50 406 VAL A CA 1
ATOM 2845 C C . VAL A 1 406 ? 9.255 -12.036 -15.838 1.00 76.50 406 VAL A C 1
ATOM 2847 O O . VAL A 1 406 ? 9.970 -11.462 -16.652 1.00 76.50 406 VAL A O 1
ATOM 2850 N N . PHE A 1 407 ? 9.397 -11.897 -14.519 1.00 77.19 407 PHE A N 1
ATOM 2851 C CA . PHE A 1 407 ? 10.363 -10.981 -13.912 1.00 77.19 407 PHE A CA 1
ATOM 2852 C C . PHE A 1 407 ? 11.668 -11.665 -13.471 1.00 77.19 407 PHE A C 1
ATOM 2854 O O . PHE A 1 407 ? 12.592 -11.005 -13.005 1.00 77.19 407 PHE A O 1
ATOM 2861 N N . GLY A 1 408 ? 11.762 -12.993 -13.604 1.00 77.62 408 GLY A N 1
ATOM 2862 C CA . GLY A 1 408 ? 12.934 -13.768 -13.185 1.00 77.62 408 GLY A CA 1
ATOM 2863 C C . GLY A 1 408 ? 13.107 -13.849 -11.665 1.00 77.62 408 GLY A C 1
ATOM 2864 O O . GLY A 1 408 ? 14.211 -14.094 -11.181 1.00 77.62 408 GLY A O 1
ATOM 2865 N N . ILE A 1 409 ? 12.028 -13.651 -10.905 1.00 78.88 409 ILE A N 1
ATOM 2866 C CA . ILE A 1 409 ? 12.051 -13.547 -9.445 1.00 78.88 409 ILE A CA 1
ATOM 2867 C C . ILE A 1 409 ? 11.550 -14.856 -8.824 1.00 78.88 409 ILE A C 1
ATOM 2869 O O . ILE A 1 409 ? 10.493 -15.381 -9.181 1.00 78.88 409 ILE A O 1
ATOM 2873 N N . SER A 1 410 ? 12.296 -15.389 -7.852 1.00 88.44 410 SER A N 1
ATOM 2874 C CA . SER A 1 410 ? 11.860 -16.553 -7.068 1.00 88.44 410 SER A CA 1
ATOM 2875 C C . SER A 1 410 ? 11.316 -16.148 -5.701 1.00 88.44 410 SER A C 1
ATOM 2877 O O . SER A 1 410 ? 11.812 -15.220 -5.061 1.00 88.44 410 SER A O 1
ATOM 2879 N N . GLY A 1 411 ? 10.348 -16.908 -5.199 1.00 90.06 411 GLY A N 1
ATOM 2880 C CA . GLY A 1 411 ? 9.758 -16.669 -3.889 1.00 90.06 411 GLY A CA 1
ATOM 2881 C C . GLY A 1 411 ? 10.746 -16.809 -2.734 1.00 90.06 411 GLY A C 1
ATOM 2882 O O . GLY A 1 411 ? 10.673 -16.068 -1.761 1.00 90.06 411 GLY A O 1
ATOM 2883 N N . ASN A 1 412 ? 11.742 -17.691 -2.858 1.00 91.00 412 ASN A N 1
ATOM 2884 C CA . ASN A 1 412 ? 12.809 -17.803 -1.861 1.00 91.00 412 ASN A CA 1
ATOM 2885 C C . ASN A 1 412 ? 13.699 -16.555 -1.822 1.00 91.00 412 ASN A C 1
ATOM 2887 O O . ASN A 1 412 ? 14.086 -16.124 -0.740 1.00 91.00 412 ASN A O 1
ATOM 2891 N N . GLN A 1 413 ? 14.008 -15.969 -2.983 1.00 89.44 413 GLN A N 1
ATOM 2892 C CA . GLN A 1 413 ? 14.771 -14.724 -3.061 1.00 89.44 413 GLN A CA 1
ATOM 2893 C C . GLN A 1 413 ? 13.982 -13.563 -2.452 1.00 89.44 413 GLN A C 1
ATOM 2895 O O . GLN A 1 413 ? 14.516 -12.865 -1.595 1.00 89.44 413 GLN A O 1
ATOM 2900 N N . LEU A 1 414 ? 12.703 -13.410 -2.817 1.00 87.38 414 LEU A N 1
ATOM 2901 C CA . LEU A 1 414 ? 11.825 -12.400 -2.215 1.00 87.38 414 LEU A CA 1
ATOM 2902 C C . LEU A 1 414 ? 11.721 -12.574 -0.703 1.00 87.38 414 LEU A C 1
ATOM 2904 O O . LEU A 1 414 ? 11.883 -11.610 0.035 1.00 87.38 414 LEU A O 1
ATOM 2908 N N . GLN A 1 415 ? 11.512 -13.804 -0.225 1.00 87.19 415 GLN A N 1
ATOM 2909 C CA . GLN A 1 415 ? 11.409 -14.081 1.206 1.00 87.19 415 GLN A CA 1
ATOM 2910 C C . GLN A 1 415 ? 12.706 -13.760 1.956 1.00 87.19 415 GLN A C 1
ATOM 2912 O O . GLN A 1 415 ? 12.648 -13.275 3.086 1.00 87.19 415 GLN A O 1
ATOM 2917 N N . ALA A 1 416 ? 13.861 -14.039 1.345 1.00 88.69 416 ALA A N 1
ATOM 2918 C CA . ALA A 1 416 ? 15.164 -13.739 1.924 1.00 88.69 416 ALA A CA 1
ATOM 2919 C C . ALA A 1 416 ? 15.397 -12.227 2.021 1.00 88.69 416 ALA A C 1
ATOM 2921 O O . ALA A 1 416 ? 15.765 -11.750 3.090 1.00 88.69 416 ALA A O 1
ATOM 2922 N N . LEU A 1 417 ? 15.126 -11.479 0.944 1.00 87.69 417 LEU A N 1
ATOM 2923 C CA . LEU A 1 417 ? 15.215 -10.015 0.922 1.00 87.69 417 LEU A CA 1
ATOM 2924 C C . LEU A 1 417 ? 14.243 -9.390 1.928 1.00 87.69 417 LEU A C 1
ATOM 2926 O O . LEU A 1 417 ? 14.641 -8.570 2.750 1.00 87.69 417 LEU A O 1
ATOM 2930 N N . ALA A 1 418 ? 12.996 -9.860 1.952 1.00 81.56 418 ALA A N 1
ATOM 2931 C CA . ALA A 1 418 ? 11.983 -9.353 2.865 1.00 81.56 418 ALA A CA 1
ATOM 2932 C C . ALA A 1 418 ? 12.294 -9.620 4.351 1.00 81.56 418 ALA A C 1
ATOM 2934 O O . ALA A 1 418 ? 11.775 -8.939 5.235 1.00 81.56 418 ALA A O 1
ATOM 2935 N N . GLY A 1 419 ? 13.135 -10.620 4.635 1.00 77.31 419 GLY A N 1
ATOM 2936 C CA . GLY A 1 419 ? 13.630 -10.926 5.975 1.00 77.31 419 GLY A CA 1
ATOM 2937 C C . GLY A 1 419 ? 14.856 -10.112 6.405 1.00 77.31 419 GLY A C 1
ATOM 2938 O O . GLY A 1 419 ? 15.278 -10.242 7.554 1.00 77.31 419 GLY A O 1
ATOM 2939 N N . GLN A 1 420 ? 15.450 -9.304 5.520 1.00 82.38 420 GLN A N 1
ATOM 2940 C CA . GLN A 1 420 ? 16.600 -8.468 5.865 1.00 82.38 420 GLN A CA 1
ATOM 2941 C C . GLN A 1 420 ? 16.181 -7.219 6.646 1.00 82.38 420 GLN A C 1
ATOM 2943 O O . GLN A 1 420 ? 15.087 -6.684 6.477 1.00 82.38 420 GLN A O 1
ATOM 2948 N N . THR A 1 421 ? 17.088 -6.687 7.468 1.00 76.75 421 THR A N 1
ATOM 2949 C CA . THR A 1 421 ? 16.885 -5.368 8.091 1.00 76.75 421 THR A CA 1
ATOM 2950 C C . THR A 1 421 ? 16.815 -4.268 7.033 1.00 76.75 421 THR A C 1
ATOM 2952 O O . THR A 1 421 ? 15.998 -3.355 7.136 1.00 76.75 421 THR A O 1
ATOM 2955 N N . THR A 1 422 ? 17.655 -4.375 6.003 1.00 83.44 422 THR A N 1
ATOM 2956 C CA . THR A 1 422 ? 17.759 -3.415 4.906 1.00 83.44 422 THR A CA 1
ATOM 2957 C C . THR A 1 422 ? 17.971 -4.172 3.603 1.00 83.44 422 THR A C 1
ATOM 2959 O O . THR A 1 422 ? 18.770 -5.103 3.576 1.00 83.44 422 THR A O 1
ATOM 2962 N N . VAL A 1 423 ? 17.280 -3.756 2.546 1.00 83.88 423 VAL A N 1
ATOM 2963 C CA . VAL A 1 423 ? 17.453 -4.237 1.173 1.00 83.88 423 VAL A CA 1
ATOM 2964 C C . VAL A 1 423 ? 17.923 -3.070 0.323 1.00 83.88 423 VAL A C 1
ATOM 2966 O O . VAL A 1 423 ? 17.384 -1.973 0.436 1.00 83.88 423 VAL A O 1
ATOM 2969 N N . LYS A 1 424 ? 18.940 -3.295 -0.505 1.00 90.31 424 LYS A N 1
ATOM 2970 C CA . LYS A 1 424 ? 19.526 -2.307 -1.409 1.00 90.31 424 LYS A CA 1
ATOM 2971 C C . LYS A 1 424 ? 19.207 -2.671 -2.852 1.00 90.31 424 LYS A C 1
ATOM 2973 O O . LYS A 1 424 ? 19.613 -3.731 -3.329 1.00 90.31 424 LYS A O 1
ATOM 2978 N N . THR A 1 425 ? 18.510 -1.789 -3.549 1.00 89.06 425 THR A N 1
ATOM 2979 C CA . THR A 1 425 ? 18.039 -2.002 -4.919 1.00 89.06 425 THR A CA 1
ATOM 2980 C C . THR A 1 425 ? 18.707 -1.029 -5.881 1.00 89.06 425 THR A C 1
ATOM 2982 O O . THR A 1 425 ? 19.011 0.104 -5.508 1.00 89.06 425 THR A O 1
ATOM 2985 N N . GLY A 1 426 ? 18.895 -1.451 -7.129 1.00 90.50 426 GLY A N 1
ATOM 2986 C CA . GLY A 1 426 ? 19.254 -0.575 -8.242 1.00 90.50 426 GLY A CA 1
ATOM 2987 C C . GLY A 1 426 ? 18.292 -0.756 -9.411 1.00 90.50 426 GLY A C 1
ATOM 2988 O O . GLY A 1 426 ? 17.970 -1.885 -9.770 1.00 90.50 426 GLY A O 1
ATOM 2989 N N . VAL A 1 427 ? 17.861 0.336 -10.024 1.00 89.81 427 VAL A N 1
ATOM 2990 C CA . VAL A 1 427 ? 17.102 0.349 -11.275 1.00 89.81 427 VAL A CA 1
ATOM 2991 C C . VAL A 1 427 ? 17.860 1.212 -12.271 1.00 89.81 427 VAL A C 1
ATOM 2993 O O . VAL A 1 427 ? 18.379 2.262 -11.911 1.00 89.81 427 VAL A O 1
ATOM 2996 N N . VAL A 1 428 ? 17.961 0.760 -13.516 1.00 91.88 428 VAL A N 1
ATOM 2997 C CA . VAL A 1 428 ? 18.509 1.525 -14.640 1.00 91.88 428 VAL A CA 1
ATOM 2998 C C . VAL A 1 428 ? 17.516 1.442 -15.778 1.00 91.88 428 VAL A C 1
ATOM 3000 O O . VAL A 1 428 ? 17.252 0.357 -16.289 1.00 91.88 428 VAL A O 1
ATOM 3003 N N . ALA A 1 429 ? 17.005 2.574 -16.224 1.00 88.81 429 ALA A N 1
ATOM 3004 C CA . ALA A 1 429 ? 15.937 2.580 -17.192 1.00 88.81 429 ALA A CA 1
ATOM 3005 C C . ALA A 1 429 ? 16.082 3.670 -18.244 1.00 88.81 429 ALA A C 1
ATOM 3007 O O . ALA A 1 429 ? 16.804 4.659 -18.097 1.00 88.81 429 ALA A O 1
ATOM 3008 N N . LEU A 1 430 ? 15.396 3.439 -19.352 1.00 87.88 430 LEU A N 1
ATOM 3009 C CA . LEU A 1 430 ? 15.234 4.398 -20.428 1.00 87.88 430 LEU A CA 1
ATOM 3010 C C . LEU A 1 430 ? 13.742 4.461 -20.751 1.00 87.88 430 LEU A C 1
ATOM 3012 O O . LEU A 1 430 ? 13.096 3.431 -20.944 1.00 87.88 430 LEU A O 1
ATOM 3016 N N . GLU A 1 431 ? 13.199 5.668 -20.788 1.00 85.75 431 GLU A N 1
ATOM 3017 C CA . GLU A 1 431 ? 11.803 5.923 -21.119 1.00 85.75 431 GLU A CA 1
ATOM 3018 C C . GLU A 1 431 ? 11.715 6.696 -22.436 1.00 85.75 431 GLU A C 1
ATOM 3020 O O . GLU A 1 431 ? 12.512 7.601 -22.693 1.00 85.75 431 GLU A O 1
ATOM 3025 N N . HIS A 1 432 ? 10.722 6.340 -23.247 1.00 86.56 432 HIS A N 1
ATOM 3026 C CA . HIS A 1 432 ? 10.212 7.159 -24.336 1.00 86.56 432 HIS A CA 1
ATOM 3027 C C . HIS A 1 432 ? 8.730 7.400 -24.088 1.00 86.56 432 HIS A C 1
ATOM 3029 O O . HIS A 1 432 ? 7.938 6.454 -24.088 1.00 86.56 432 HIS A O 1
ATOM 3035 N N . PHE A 1 433 ? 8.343 8.659 -23.922 1.00 84.44 433 PHE A N 1
ATOM 3036 C CA . PHE A 1 433 ? 6.990 9.029 -23.547 1.00 84.44 433 PHE A CA 1
ATOM 3037 C C . PHE A 1 433 ? 6.379 10.019 -24.529 1.00 84.44 433 PHE A C 1
ATOM 3039 O O . PHE A 1 433 ? 6.939 11.086 -24.785 1.00 84.44 433 PHE A O 1
ATOM 3046 N N . ILE A 1 434 ? 5.204 9.685 -25.055 1.00 88.19 434 ILE A N 1
ATOM 3047 C CA . ILE A 1 434 ? 4.335 10.622 -25.763 1.00 88.19 434 ILE A CA 1
ATOM 3048 C C . ILE A 1 434 ? 3.246 11.033 -24.779 1.00 88.19 434 ILE A C 1
ATOM 3050 O O . ILE A 1 434 ? 2.489 10.199 -24.305 1.00 88.19 434 ILE A O 1
ATOM 3054 N N . MET A 1 435 ? 3.163 12.317 -24.451 1.00 86.56 435 MET A N 1
ATOM 3055 C CA . MET A 1 435 ? 2.205 12.803 -23.453 1.00 86.56 435 MET A CA 1
ATOM 3056 C C . MET A 1 435 ? 1.611 14.152 -23.849 1.00 86.56 435 MET A C 1
ATOM 3058 O O . MET A 1 435 ? 2.137 14.810 -24.755 1.00 86.56 435 MET A O 1
ATOM 3062 N N . PRO A 1 436 ? 0.534 14.618 -23.193 1.00 84.69 436 PRO A N 1
ATOM 3063 C CA . PRO A 1 436 ? -0.010 15.942 -23.447 1.00 84.69 436 PRO A CA 1
ATOM 3064 C C . PRO A 1 436 ? 1.045 17.021 -23.177 1.00 84.69 436 PRO A C 1
ATOM 3066 O O . PRO A 1 436 ? 1.803 16.947 -22.209 1.00 84.69 436 PRO A O 1
ATOM 3069 N N . ALA A 1 437 ? 1.108 18.038 -24.036 1.00 83.06 437 ALA A N 1
ATOM 3070 C CA . ALA A 1 437 ? 2.042 19.142 -23.846 1.00 83.06 437 ALA A CA 1
ATOM 3071 C C . ALA A 1 437 ? 1.714 19.923 -22.559 1.00 83.06 437 ALA A C 1
ATOM 3073 O O . ALA A 1 437 ? 0.557 20.255 -22.297 1.00 83.06 437 ALA A O 1
ATOM 3074 N N . THR A 1 438 ? 2.741 20.268 -21.775 1.00 73.94 438 THR A N 1
ATOM 3075 C CA . THR A 1 438 ? 2.583 21.062 -20.537 1.00 73.94 438 THR A CA 1
ATOM 3076 C C . THR A 1 438 ? 2.158 22.507 -20.809 1.00 73.94 438 THR A C 1
ATOM 3078 O O . THR A 1 438 ? 1.577 23.164 -19.945 1.00 73.94 438 THR A O 1
ATOM 3081 N N . THR A 1 439 ? 2.434 23.017 -22.015 1.00 71.31 439 THR A N 1
ATOM 3082 C CA . THR A 1 439 ? 2.020 24.344 -22.482 1.00 71.31 439 THR A CA 1
ATOM 3083 C C . THR A 1 439 ? 1.602 24.294 -23.951 1.00 71.31 439 THR A C 1
ATOM 3085 O O . THR A 1 439 ? 2.260 23.668 -24.778 1.00 71.31 439 THR A O 1
ATOM 3088 N N . GLY A 1 440 ? 0.504 24.979 -24.287 1.00 61.75 440 GLY A N 1
ATOM 3089 C CA . GLY A 1 440 ? -0.119 24.869 -25.611 1.00 61.75 440 GLY A CA 1
ATOM 3090 C C . GLY A 1 440 ? -0.905 23.560 -25.783 1.00 61.75 440 GLY A C 1
ATOM 3091 O O . GLY A 1 440 ? -0.733 22.611 -25.030 1.00 61.75 440 GLY A O 1
ATOM 3092 N N . GLY A 1 441 ? -1.835 23.516 -26.738 1.00 76.25 441 GLY A N 1
ATOM 3093 C CA . GLY A 1 441 ? -2.527 22.265 -27.072 1.00 76.25 441 GLY A CA 1
ATOM 3094 C C . GLY A 1 441 ? -1.629 21.337 -27.897 1.00 76.25 441 GLY A C 1
ATOM 3095 O O . GLY A 1 441 ? -0.854 21.825 -28.716 1.00 76.25 441 GLY A O 1
ATOM 3096 N N . GLY A 1 442 ? -1.763 20.018 -27.725 1.00 84.62 442 GLY A N 1
ATOM 3097 C CA . GLY A 1 442 ? -1.027 19.004 -28.496 1.00 84.62 442 GLY A CA 1
ATOM 3098 C C . GLY A 1 442 ? -0.314 17.975 -27.616 1.00 84.62 442 GLY A C 1
ATOM 3099 O O . GLY A 1 442 ? -0.627 17.850 -26.432 1.00 84.62 442 GLY A O 1
ATOM 3100 N N . THR A 1 443 ? 0.635 17.245 -28.204 1.00 87.12 443 THR A N 1
ATOM 3101 C CA . THR A 1 443 ? 1.500 16.276 -27.514 1.00 87.12 443 THR A CA 1
ATOM 3102 C C . THR A 1 443 ? 2.955 16.742 -27.506 1.00 87.12 443 THR A C 1
ATOM 3104 O O . THR A 1 443 ? 3.365 17.576 -28.317 1.00 87.12 443 THR A O 1
ATOM 3107 N N . GLN A 1 444 ? 3.739 16.193 -26.588 1.00 86.56 444 GLN A N 1
ATOM 3108 C CA . GLN A 1 444 ? 5.189 16.319 -26.521 1.00 86.56 444 GLN A CA 1
ATOM 3109 C C . GLN A 1 444 ? 5.817 14.929 -26.397 1.00 86.56 444 GLN A C 1
ATOM 3111 O O . GLN A 1 444 ? 5.164 13.995 -25.933 1.00 86.56 444 GLN A O 1
ATOM 3116 N N . VAL A 1 445 ? 7.077 14.820 -26.814 1.00 86.81 445 VAL A N 1
ATOM 3117 C CA . VAL A 1 445 ? 7.882 13.604 -26.675 1.00 86.81 445 VAL A CA 1
ATOM 3118 C C . VAL A 1 445 ? 8.959 13.858 -25.632 1.00 86.81 445 VAL A C 1
ATOM 3120 O O . VAL A 1 445 ? 9.661 14.871 -25.716 1.00 86.81 445 VAL A O 1
ATOM 3123 N N . ILE A 1 446 ? 9.082 12.953 -24.669 1.00 83.19 446 ILE A N 1
ATOM 3124 C CA . ILE A 1 446 ? 10.108 12.980 -23.633 1.00 83.19 446 ILE A CA 1
ATOM 3125 C C . ILE A 1 446 ? 10.880 11.668 -23.700 1.00 83.19 446 ILE A C 1
ATOM 3127 O O . ILE A 1 446 ? 10.313 10.602 -23.497 1.00 83.19 446 ILE A O 1
ATOM 3131 N N . ASP A 1 447 ? 12.173 11.775 -23.988 1.00 87.25 447 ASP A N 1
ATOM 3132 C CA . ASP A 1 447 ? 13.123 10.681 -23.836 1.00 87.25 447 ASP A CA 1
ATOM 3133 C C . ASP A 1 447 ? 13.955 10.952 -22.578 1.00 87.25 447 ASP A C 1
ATOM 3135 O O . ASP A 1 447 ? 14.640 11.981 -22.513 1.00 87.25 447 ASP A O 1
ATOM 3139 N N . THR A 1 448 ? 13.936 10.044 -21.604 1.00 87.69 448 THR A N 1
ATOM 3140 C CA . THR A 1 448 ? 14.718 10.187 -20.364 1.00 87.69 448 THR A CA 1
ATOM 3141 C C . THR A 1 448 ? 15.464 8.901 -20.055 1.00 87.69 448 THR A C 1
ATOM 3143 O O . THR A 1 448 ? 14.886 7.820 -20.008 1.00 87.69 448 THR A O 1
ATOM 3146 N N . ALA A 1 449 ? 16.763 9.011 -19.796 1.00 90.31 449 ALA A N 1
ATOM 3147 C CA . ALA A 1 449 ? 17.508 7.958 -19.120 1.00 90.31 449 ALA A CA 1
ATOM 3148 C C . ALA A 1 449 ? 17.453 8.224 -17.619 1.00 90.31 449 ALA A C 1
ATOM 3150 O O . ALA A 1 449 ? 17.805 9.329 -17.202 1.00 90.31 449 ALA A O 1
ATOM 3151 N N . PHE A 1 450 ? 17.073 7.234 -16.817 1.00 89.19 450 PHE A N 1
ATOM 3152 C CA . PHE A 1 450 ? 17.106 7.343 -15.364 1.00 89.19 450 PHE A CA 1
ATOM 3153 C C . PHE A 1 450 ? 17.776 6.134 -14.717 1.00 89.19 450 PHE A C 1
ATOM 3155 O O . PHE A 1 450 ? 17.877 5.059 -15.305 1.00 89.19 450 PHE A O 1
ATOM 3162 N N . ALA A 1 451 ? 18.287 6.316 -13.509 1.00 89.44 451 ALA A N 1
ATOM 3163 C CA . ALA A 1 451 ? 18.730 5.221 -12.673 1.00 89.44 451 ALA A CA 1
ATOM 3164 C C . ALA A 1 451 ? 18.526 5.583 -11.206 1.00 89.44 451 ALA A C 1
ATOM 3166 O O . ALA A 1 451 ? 18.940 6.657 -10.785 1.00 89.44 451 ALA A O 1
ATOM 3167 N N . ASP A 1 452 ? 17.944 4.678 -10.431 1.00 89.19 452 ASP A N 1
ATOM 3168 C CA . ASP A 1 452 ? 17.684 4.882 -9.012 1.00 89.19 452 ASP A CA 1
ATOM 3169 C C . ASP A 1 452 ? 18.341 3.776 -8.197 1.00 89.19 452 ASP A C 1
ATOM 3171 O O . ASP A 1 452 ? 18.127 2.584 -8.417 1.00 89.19 452 ASP A O 1
ATOM 3175 N N . PHE A 1 453 ? 19.148 4.177 -7.226 1.00 89.31 453 PHE A N 1
ATOM 3176 C CA . PHE A 1 453 ? 19.824 3.299 -6.291 1.00 89.31 453 PHE A CA 1
ATOM 3177 C C . PHE A 1 453 ? 19.427 3.706 -4.891 1.00 89.31 453 PHE A C 1
ATOM 3179 O O . PHE A 1 453 ? 19.677 4.829 -4.454 1.00 89.31 453 PHE A O 1
ATOM 3186 N N . GLN A 1 454 ? 18.813 2.781 -4.173 1.00 87.81 454 GLN A N 1
ATOM 3187 C CA . GLN A 1 454 ? 18.214 3.089 -2.888 1.00 87.81 454 GLN A CA 1
ATOM 3188 C C . GLN A 1 454 ? 18.266 1.899 -1.948 1.00 87.81 454 GLN A C 1
ATOM 3190 O O . GLN A 1 454 ? 18.540 0.765 -2.339 1.00 87.81 454 GLN A O 1
ATOM 3195 N N . SER A 1 455 ? 18.009 2.175 -0.679 1.00 83.94 455 SER A N 1
ATOM 3196 C CA . SER A 1 455 ? 17.819 1.164 0.341 1.00 83.94 455 SER A CA 1
ATOM 3197 C C . SER A 1 455 ? 16.522 1.388 1.092 1.00 83.94 455 SER A C 1
ATOM 3199 O O . SER A 1 455 ? 16.148 2.527 1.357 1.00 83.94 455 SER A O 1
ATOM 3201 N N . GLU A 1 456 ? 15.868 0.297 1.454 1.00 74.50 456 GLU A N 1
ATOM 3202 C CA . GLU A 1 456 ? 14.625 0.275 2.217 1.00 74.50 456 GLU A CA 1
ATOM 3203 C C . GLU A 1 456 ? 14.664 -0.849 3.256 1.00 74.50 456 GLU A C 1
ATOM 3205 O O . GLU A 1 456 ? 15.606 -1.641 3.296 1.00 74.50 456 GLU A O 1
ATOM 3210 N N . THR A 1 457 ? 13.659 -0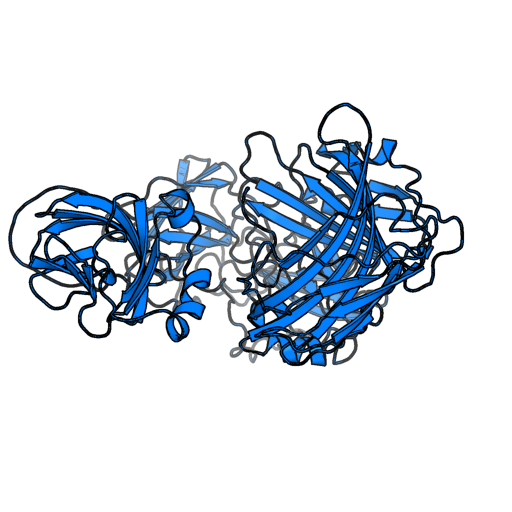.940 4.125 1.00 79.12 457 THR A N 1
ATOM 3211 C CA . THR A 1 457 ? 13.570 -2.074 5.060 1.00 79.12 457 THR A CA 1
ATOM 3212 C C . THR A 1 457 ? 13.155 -3.351 4.327 1.00 79.12 457 THR A C 1
ATOM 3214 O O . THR A 1 457 ? 12.419 -3.282 3.345 1.00 79.12 457 THR A O 1
ATOM 3217 N N . GLY A 1 458 ? 13.537 -4.534 4.822 1.00 74.25 458 GLY A N 1
ATOM 3218 C CA . GLY A 1 458 ? 13.044 -5.786 4.230 1.00 74.25 458 GLY A CA 1
ATOM 3219 C C . GLY A 1 458 ? 11.518 -5.901 4.268 1.00 74.25 458 GLY A C 1
ATOM 3220 O O . GLY A 1 458 ? 10.911 -6.360 3.306 1.00 74.25 458 GLY A O 1
ATOM 3221 N N . ALA A 1 459 ? 10.865 -5.401 5.321 1.00 70.31 459 ALA A N 1
ATOM 3222 C CA . ALA A 1 459 ? 9.403 -5.370 5.383 1.00 70.31 459 ALA A CA 1
ATOM 3223 C C . ALA A 1 459 ? 8.785 -4.495 4.271 1.00 70.31 459 ALA A C 1
ATOM 3225 O O . ALA A 1 459 ? 7.807 -4.907 3.648 1.00 70.31 459 ALA A O 1
ATOM 3226 N N . SER A 1 460 ? 9.378 -3.330 3.983 1.00 71.44 460 SER A N 1
ATOM 3227 C CA . SER A 1 460 ? 8.985 -2.459 2.862 1.00 71.44 460 SER A CA 1
ATOM 3228 C C . SER A 1 460 ? 9.172 -3.157 1.516 1.00 71.44 460 SER A C 1
ATOM 3230 O O . SER A 1 460 ? 8.210 -3.271 0.757 1.00 71.44 460 SER A O 1
ATOM 3232 N N . TYR A 1 461 ? 10.345 -3.758 1.291 1.00 76.25 461 TYR A N 1
ATOM 3233 C CA . TYR A 1 461 ? 10.634 -4.513 0.071 1.00 76.25 461 TYR A CA 1
ATOM 3234 C C . TYR A 1 461 ? 9.645 -5.672 -0.131 1.00 76.25 461 TYR A C 1
ATOM 3236 O O . TYR A 1 461 ? 9.107 -5.869 -1.220 1.00 76.25 461 TYR A O 1
ATOM 3244 N N . GLY A 1 462 ? 9.352 -6.420 0.940 1.00 71.31 462 GLY A N 1
ATOM 3245 C CA . GLY A 1 462 ? 8.402 -7.533 0.938 1.00 71.31 462 GLY A CA 1
ATOM 3246 C C . GLY A 1 462 ? 6.942 -7.119 0.751 1.00 71.31 462 GLY A C 1
ATOM 3247 O O . GLY A 1 462 ? 6.127 -7.957 0.364 1.00 71.31 462 GLY A O 1
ATOM 3248 N N . THR A 1 463 ? 6.616 -5.850 1.008 1.00 67.81 463 THR A N 1
ATOM 3249 C CA . THR A 1 463 ? 5.307 -5.251 0.713 1.00 67.81 463 THR A CA 1
ATOM 3250 C C . THR A 1 463 ? 5.202 -4.836 -0.755 1.00 67.81 463 THR A C 1
ATOM 3252 O O . THR A 1 463 ? 4.092 -4.776 -1.281 1.00 67.81 463 THR A O 1
ATOM 3255 N N . SER A 1 464 ? 6.333 -4.579 -1.430 1.00 62.84 464 SER A N 1
ATOM 3256 C CA . SER A 1 464 ? 6.333 -4.075 -2.802 1.00 62.84 464 SER A CA 1
ATOM 3257 C C . SER A 1 464 ? 5.678 -5.071 -3.768 1.00 62.84 464 SER A C 1
ATOM 3259 O O . SER A 1 464 ? 6.087 -6.222 -3.934 1.00 62.84 464 SER A O 1
ATOM 3261 N N . GLY A 1 465 ? 4.604 -4.603 -4.399 1.00 57.66 465 GLY A N 1
ATOM 3262 C CA . GLY A 1 465 ? 3.871 -5.317 -5.436 1.00 57.66 465 GLY A CA 1
ATOM 3263 C C . GLY A 1 465 ? 4.211 -4.825 -6.836 1.00 57.66 465 GLY A C 1
ATOM 3264 O O . GLY A 1 465 ? 3.448 -5.125 -7.738 1.00 57.66 465 GLY A O 1
ATOM 3265 N N . ALA A 1 466 ? 5.298 -4.061 -7.030 1.00 57.25 466 ALA A N 1
ATOM 3266 C CA . ALA A 1 466 ? 5.609 -3.363 -8.289 1.00 57.25 466 ALA A CA 1
ATOM 3267 C C . ALA A 1 466 ? 5.577 -4.284 -9.523 1.00 57.25 466 ALA A C 1
ATOM 3269 O O . ALA A 1 466 ? 5.193 -3.869 -10.614 1.00 57.25 466 ALA A O 1
ATOM 3270 N N . PHE A 1 467 ? 5.900 -5.560 -9.315 1.00 70.38 467 PHE A N 1
ATOM 3271 C CA . PHE A 1 467 ? 5.749 -6.615 -10.299 1.00 70.38 467 PHE A CA 1
ATOM 3272 C C . PHE A 1 467 ? 4.745 -7.653 -9.799 1.00 70.38 467 PHE A C 1
ATOM 3274 O O . PHE A 1 467 ? 4.957 -8.305 -8.769 1.00 70.38 467 PHE A O 1
ATOM 3281 N N . PHE A 1 468 ? 3.644 -7.792 -10.535 1.00 82.25 468 PHE A N 1
ATOM 3282 C CA . PHE A 1 468 ? 2.550 -8.708 -10.237 1.00 82.25 468 PHE A CA 1
ATOM 3283 C C . PHE A 1 468 ? 2.097 -9.461 -11.489 1.00 82.25 468 PHE A C 1
ATOM 3285 O O . PHE A 1 468 ? 2.430 -9.112 -12.622 1.00 82.25 468 PHE A O 1
ATOM 3292 N N . THR A 1 469 ? 1.359 -10.548 -11.280 1.00 84.56 469 THR A N 1
ATOM 3293 C CA . THR A 1 469 ? 1.075 -11.520 -12.340 1.00 84.56 469 THR A CA 1
ATOM 3294 C C . THR A 1 469 ? 0.291 -10.907 -13.513 1.00 84.56 469 THR A C 1
ATOM 3296 O O . THR A 1 469 ? -0.773 -10.326 -13.289 1.00 84.56 469 THR A O 1
ATOM 3299 N N . PRO A 1 470 ? 0.743 -11.064 -14.774 1.00 85.75 470 PRO A N 1
ATOM 3300 C CA . PRO A 1 470 ? 0.013 -10.558 -15.936 1.00 85.75 470 PRO A CA 1
ATOM 3301 C C . PRO A 1 470 ? -1.429 -11.082 -16.029 1.00 85.75 470 PRO A C 1
ATOM 3303 O O . PRO A 1 470 ? -1.725 -12.212 -15.648 1.00 85.75 470 PRO A O 1
ATOM 3306 N N . GLY A 1 471 ? -2.318 -10.268 -16.595 1.00 84.50 471 GLY A N 1
ATOM 3307 C CA . GLY A 1 471 ? -3.763 -10.499 -16.676 1.00 84.50 471 GLY A CA 1
ATOM 3308 C C . GLY A 1 471 ? -4.554 -9.956 -15.482 1.00 84.50 471 GLY A C 1
ATOM 3309 O O . GLY A 1 471 ? -5.725 -10.294 -15.325 1.00 84.50 471 GLY A O 1
ATOM 3310 N N . SER A 1 472 ? -3.936 -9.137 -14.632 1.00 89.94 472 SER A N 1
ATOM 3311 C CA . SER A 1 472 ? -4.540 -8.655 -13.389 1.00 89.94 472 SER A CA 1
ATOM 3312 C C . SER A 1 472 ? -4.242 -7.175 -13.139 1.00 89.94 472 SER A C 1
ATOM 3314 O O . SER A 1 472 ? -3.577 -6.533 -13.954 1.00 89.94 472 SER A O 1
ATOM 3316 N N . CYS A 1 473 ? -4.785 -6.624 -12.049 1.00 92.88 473 CYS A N 1
ATOM 3317 C CA . CYS A 1 473 ? -4.682 -5.210 -11.704 1.00 92.88 473 CYS A CA 1
ATOM 3318 C C . CYS A 1 473 ? -4.522 -5.003 -10.195 1.00 92.88 473 CYS A C 1
ATOM 3320 O O . CYS A 1 473 ? -5.083 -5.770 -9.409 1.00 92.88 473 CYS A O 1
ATOM 3322 N N . ILE A 1 474 ? -3.844 -3.922 -9.819 1.00 91.94 474 ILE A N 1
ATOM 3323 C CA . ILE A 1 474 ? -3.725 -3.400 -8.453 1.00 91.94 474 ILE A CA 1
ATOM 3324 C C . ILE A 1 474 ? -4.209 -1.945 -8.440 1.00 91.94 474 ILE A C 1
ATOM 3326 O O . ILE A 1 474 ? -4.129 -1.252 -9.456 1.00 91.94 474 ILE A O 1
ATOM 3330 N N . VAL A 1 475 ? -4.746 -1.509 -7.301 1.00 92.19 475 VAL A N 1
ATOM 3331 C CA . VAL A 1 475 ? -5.152 -0.126 -7.040 1.00 92.19 475 VAL A CA 1
ATOM 3332 C C . VAL A 1 475 ? -4.425 0.370 -5.800 1.00 92.19 475 VAL A C 1
ATOM 3334 O O . VAL A 1 475 ? -4.447 -0.312 -4.776 1.00 92.19 475 VAL A O 1
ATOM 3337 N N . ASP A 1 476 ? -3.899 1.587 -5.878 1.00 87.00 476 ASP A N 1
ATOM 3338 C CA . ASP A 1 476 ? -3.364 2.326 -4.742 1.00 87.00 476 ASP A CA 1
ATOM 3339 C C . ASP A 1 476 ? -4.239 3.555 -4.458 1.00 87.00 476 ASP A C 1
ATOM 3341 O O . ASP A 1 476 ? -4.707 4.250 -5.363 1.00 87.00 476 ASP A O 1
ATOM 3345 N N . GLN A 1 477 ? -4.509 3.806 -3.177 1.00 86.38 477 GLN A N 1
ATOM 3346 C CA . GLN A 1 477 ? -5.421 4.855 -2.715 1.00 86.38 477 GLN A CA 1
ATOM 3347 C C . GLN A 1 477 ? -4.764 5.639 -1.584 1.00 86.38 477 GLN A C 1
ATOM 3349 O O . GLN A 1 477 ? -4.566 5.110 -0.490 1.00 86.38 477 GLN A O 1
ATOM 3354 N N . PHE A 1 478 ? -4.438 6.905 -1.829 1.00 75.50 478 PHE A N 1
ATOM 3355 C CA . PHE A 1 478 ? -3.657 7.715 -0.901 1.00 75.50 478 PHE A CA 1
ATOM 3356 C C . PHE A 1 478 ? -4.225 9.130 -0.730 1.00 75.50 478 PHE A C 1
ATOM 3358 O O . PHE A 1 478 ? -5.080 9.597 -1.486 1.00 75.50 478 PHE A O 1
ATOM 3365 N N . GLY A 1 479 ? -3.789 9.806 0.336 1.00 67.75 479 GLY A N 1
ATOM 3366 C CA . GLY A 1 479 ? -4.079 11.225 0.540 1.00 67.75 479 GLY A CA 1
ATOM 3367 C C . GLY A 1 479 ? -3.221 12.099 -0.381 1.00 67.75 479 GLY A C 1
ATOM 3368 O O . GLY A 1 479 ? -2.083 11.747 -0.679 1.00 67.75 479 GLY A O 1
ATOM 3369 N N . THR A 1 480 ? -3.723 13.255 -0.812 1.00 54.50 480 THR A N 1
ATOM 3370 C CA . THR A 1 480 ? -2.988 14.197 -1.676 1.00 54.50 480 THR A CA 1
ATOM 3371 C C . THR A 1 480 ? -1.657 14.599 -1.050 1.00 54.50 480 THR A C 1
ATOM 3373 O O . THR A 1 480 ? -1.626 15.014 0.110 1.00 54.50 480 THR A O 1
ATOM 3376 N N . GLY A 1 481 ? -0.572 14.506 -1.823 1.00 42.03 481 GLY A N 1
ATOM 3377 C CA . GLY A 1 481 ? 0.792 14.778 -1.353 1.00 42.03 481 GLY A CA 1
ATOM 3378 C C . GLY A 1 481 ? 1.462 13.603 -0.633 1.00 42.03 481 GLY A C 1
ATOM 3379 O O . GLY A 1 481 ? 2.590 13.750 -0.171 1.00 42.03 481 GLY A O 1
ATOM 3380 N N . SER A 1 482 ? 0.793 12.449 -0.542 1.00 46.66 482 SER A N 1
ATOM 3381 C CA . SER A 1 482 ? 1.409 11.182 -0.135 1.00 46.66 482 SER A CA 1
ATOM 3382 C C . SER A 1 482 ? 1.859 10.426 -1.386 1.00 46.66 482 SER A C 1
ATOM 3384 O O . SER A 1 482 ? 1.107 10.347 -2.351 1.00 46.66 482 SER A O 1
ATOM 3386 N N . SER A 1 483 ? 3.070 9.874 -1.384 1.00 38.75 483 SER A N 1
ATOM 3387 C CA . SER A 1 483 ? 3.555 8.990 -2.448 1.00 38.75 483 SER A CA 1
ATOM 3388 C C . SER A 1 483 ? 3.123 7.538 -2.196 1.00 38.75 483 SER A C 1
ATOM 3390 O O . SER A 1 483 ? 2.976 7.118 -1.048 1.00 38.75 483 SER A O 1
ATOM 3392 N N . ALA A 1 484 ? 2.944 6.755 -3.266 1.00 42.94 484 ALA A N 1
ATOM 3393 C CA . ALA A 1 484 ? 2.505 5.350 -3.240 1.00 42.94 484 ALA A CA 1
ATOM 3394 C C . ALA A 1 484 ? 3.553 4.349 -2.680 1.00 42.94 484 ALA A C 1
ATOM 3396 O O . ALA A 1 484 ? 3.531 3.165 -3.001 1.00 42.94 484 ALA A O 1
ATOM 3397 N N . GLY A 1 485 ? 4.493 4.802 -1.845 1.00 43.69 485 GLY A N 1
ATOM 3398 C CA . GLY A 1 485 ? 5.558 3.975 -1.279 1.00 43.69 485 GLY A CA 1
ATOM 3399 C C . GLY A 1 485 ? 5.275 3.563 0.164 1.00 43.69 485 GLY A C 1
ATOM 3400 O O . GLY A 1 485 ? 5.128 4.405 1.048 1.00 43.69 485 GLY A O 1
ATOM 3401 N N . THR A 1 486 ? 5.270 2.259 0.442 1.00 42.94 486 THR A N 1
ATOM 3402 C CA . THR A 1 486 ? 5.221 1.724 1.811 1.00 42.94 486 THR A CA 1
ATOM 3403 C C . THR A 1 486 ? 6.627 1.626 2.404 1.00 42.94 486 THR A C 1
ATOM 3405 O O . THR A 1 486 ? 7.159 0.536 2.603 1.00 42.94 486 THR A O 1
ATOM 3408 N N . GLY A 1 487 ? 7.280 2.752 2.682 1.00 47.78 487 GLY A N 1
ATOM 3409 C CA . GLY A 1 487 ? 8.624 2.718 3.260 1.00 47.78 487 GLY A CA 1
ATOM 3410 C C . GLY A 1 487 ? 9.360 4.041 3.184 1.00 47.78 487 GLY A C 1
ATOM 3411 O O . GLY A 1 487 ? 8.964 4.941 2.453 1.00 47.78 487 GLY A O 1
ATOM 3412 N N . THR A 1 488 ? 10.442 4.159 3.957 1.00 54.56 488 THR A N 1
ATOM 3413 C CA . THR A 1 488 ? 11.430 5.209 3.694 1.00 54.56 488 THR A CA 1
ATOM 3414 C C . THR A 1 488 ? 12.562 4.631 2.872 1.00 54.56 488 THR A C 1
ATOM 3416 O O . THR A 1 488 ? 13.077 3.563 3.205 1.00 54.56 488 THR A O 1
ATOM 3419 N N . PHE A 1 489 ? 12.963 5.375 1.852 1.00 65.56 489 PHE A N 1
ATOM 3420 C CA . PHE A 1 489 ? 14.082 5.041 0.995 1.00 65.56 489 PHE A CA 1
ATOM 3421 C C . PHE A 1 489 ? 15.271 5.938 1.334 1.00 65.56 489 PHE A C 1
ATOM 3423 O O . PHE A 1 489 ? 15.110 7.122 1.626 1.00 65.56 489 PHE A O 1
ATOM 3430 N N . THR A 1 490 ? 16.473 5.372 1.335 1.00 79.75 490 THR A N 1
ATOM 3431 C CA . THR A 1 490 ? 17.730 6.125 1.440 1.00 79.75 490 THR A CA 1
ATOM 3432 C C . THR A 1 490 ? 18.528 5.915 0.167 1.00 79.75 490 THR A C 1
ATOM 3434 O O . THR A 1 490 ? 18.860 4.773 -0.150 1.00 79.75 490 THR A O 1
ATOM 3437 N N . GLY A 1 491 ? 18.846 7.004 -0.530 1.00 81.88 491 GLY A N 1
ATOM 3438 C CA . GLY A 1 491 ? 19.640 6.988 -1.753 1.00 81.88 491 GLY A CA 1
ATOM 3439 C C . GLY A 1 491 ? 21.046 6.411 -1.571 1.00 81.88 491 GLY A C 1
ATOM 3440 O O . GLY A 1 491 ? 21.669 6.580 -0.521 1.00 81.88 491 GLY A O 1
ATOM 3441 N N . LEU A 1 492 ? 21.553 5.725 -2.596 1.00 84.31 492 LEU A N 1
ATOM 3442 C CA . LEU A 1 492 ? 22.866 5.083 -2.620 1.00 84.31 492 LEU A CA 1
ATOM 3443 C C . LEU A 1 492 ? 23.700 5.628 -3.784 1.00 84.31 492 LEU A C 1
ATOM 3445 O O . LEU A 1 492 ? 23.360 5.442 -4.946 1.00 84.31 492 LEU A O 1
ATOM 3449 N N . GLN A 1 493 ? 24.843 6.241 -3.492 1.00 93.50 493 GLN A N 1
ATOM 3450 C CA . GLN A 1 493 ? 25.675 6.852 -4.523 1.00 93.50 493 GLN A CA 1
ATOM 3451 C C . GLN A 1 493 ? 26.396 5.799 -5.385 1.00 93.50 493 GLN A C 1
ATOM 3453 O O . GLN A 1 493 ? 27.246 5.041 -4.892 1.00 93.50 493 GLN A O 1
ATOM 3458 N N . ALA A 1 494 ? 26.106 5.810 -6.687 1.00 93.69 494 ALA A N 1
ATOM 3459 C CA . ALA A 1 494 ? 26.664 4.921 -7.709 1.00 93.69 494 ALA A CA 1
ATOM 3460 C C . ALA A 1 494 ? 27.743 5.568 -8.594 1.00 93.69 494 ALA A C 1
ATOM 3462 O O . ALA A 1 494 ? 28.324 4.909 -9.460 1.00 93.69 494 ALA A O 1
ATOM 3463 N N . GLY A 1 495 ? 28.071 6.834 -8.326 1.00 94.75 495 GLY A N 1
ATOM 3464 C CA . GLY A 1 495 ? 29.092 7.578 -9.058 1.00 94.75 495 GLY A CA 1
ATOM 3465 C C . GLY A 1 495 ? 28.597 8.007 -10.436 1.00 94.75 495 GLY A C 1
ATOM 3466 O O . GLY A 1 495 ? 27.404 8.183 -10.655 1.00 94.75 495 GLY A O 1
ATOM 3467 N N . THR A 1 496 ? 29.515 8.211 -11.378 1.00 97.12 496 THR A N 1
ATOM 3468 C CA . THR A 1 496 ? 29.147 8.657 -12.728 1.00 97.12 496 THR A CA 1
ATOM 3469 C C . THR A 1 496 ? 28.485 7.527 -13.511 1.00 97.12 496 THR A C 1
ATOM 3471 O O . THR A 1 496 ? 29.103 6.480 -13.712 1.00 97.12 496 THR A O 1
ATOM 3474 N N . ILE A 1 497 ? 27.275 7.769 -14.020 1.00 98.06 497 ILE A N 1
ATOM 3475 C CA . ILE A 1 497 ? 26.546 6.845 -14.895 1.00 98.06 497 ILE A CA 1
ATOM 3476 C C . ILE A 1 497 ? 26.471 7.433 -16.302 1.00 98.06 497 ILE A C 1
ATOM 3478 O O . ILE A 1 497 ? 26.122 8.600 -16.486 1.00 98.06 497 ILE A O 1
ATOM 3482 N N . THR A 1 498 ? 26.802 6.621 -17.302 1.00 97.25 498 THR A N 1
ATOM 3483 C CA . THR A 1 498 ? 26.783 7.010 -18.716 1.00 97.25 498 THR A CA 1
ATOM 3484 C C . THR A 1 498 ? 25.970 6.025 -19.543 1.00 97.25 498 THR A C 1
ATOM 3486 O O . THR A 1 498 ? 26.136 4.817 -19.395 1.00 97.25 498 THR A O 1
ATOM 3489 N N . MET A 1 499 ? 25.112 6.533 -20.427 1.00 95.25 499 MET A N 1
ATOM 3490 C CA . MET A 1 499 ? 24.318 5.744 -21.370 1.00 95.25 499 MET A CA 1
ATOM 3491 C C . MET A 1 499 ? 24.743 6.053 -22.805 1.00 95.25 499 MET A C 1
ATOM 3493 O O . MET A 1 499 ? 24.868 7.214 -23.196 1.00 95.25 499 MET A O 1
ATOM 3497 N N . SER A 1 500 ? 24.959 5.011 -23.604 1.00 93.50 500 SER A N 1
ATOM 3498 C CA . SER A 1 500 ? 25.330 5.126 -25.017 1.00 93.50 500 SER A CA 1
ATOM 3499 C C . SER A 1 500 ? 24.153 4.784 -25.925 1.00 93.50 500 SER A C 1
ATOM 3501 O O . SER A 1 500 ? 23.408 3.846 -25.653 1.00 93.50 500 SER A O 1
ATOM 3503 N N . SER A 1 501 ? 24.011 5.519 -27.030 1.00 89.44 501 SER A N 1
ATOM 3504 C CA . SER A 1 501 ? 22.976 5.251 -28.031 1.00 89.44 501 SER A CA 1
ATOM 3505 C C . SER A 1 501 ? 23.481 4.302 -29.129 1.00 89.44 501 SER A C 1
ATOM 3507 O O . SER A 1 501 ? 24.612 4.460 -29.603 1.00 89.44 501 SER A O 1
ATOM 3509 N N . PRO A 1 502 ? 22.644 3.364 -29.611 1.00 86.31 502 PRO A N 1
ATOM 3510 C CA . PRO A 1 502 ? 22.976 2.507 -30.746 1.00 86.31 502 PRO A CA 1
ATOM 3511 C C . PRO A 1 502 ? 23.022 3.259 -32.088 1.00 86.31 502 PRO A C 1
ATOM 3513 O O . PRO A 1 502 ? 23.586 2.738 -33.049 1.00 86.31 502 PRO A O 1
ATOM 3516 N N . SER A 1 503 ? 22.470 4.478 -32.185 1.00 78.94 503 SER A N 1
ATOM 3517 C CA . SER A 1 503 ? 22.449 5.273 -33.428 1.00 78.94 503 SER A CA 1
ATOM 3518 C C . SER A 1 503 ? 23.700 6.123 -33.665 1.00 78.94 503 SER A C 1
ATOM 3520 O O . SER A 1 503 ? 23.748 6.892 -34.624 1.00 78.94 503 SER A O 1
ATOM 3522 N N . GLY A 1 504 ? 24.729 5.990 -32.821 1.00 73.38 504 GLY A N 1
ATOM 3523 C CA . GLY A 1 504 ? 25.975 6.753 -32.943 1.00 73.38 504 GLY A CA 1
ATOM 3524 C C . GLY A 1 504 ? 25.910 8.170 -32.363 1.00 73.38 504 GLY A C 1
ATOM 3525 O O . GLY A 1 504 ? 26.863 8.931 -32.532 1.00 73.38 504 GLY A O 1
ATOM 3526 N N . SER A 1 505 ? 24.824 8.522 -31.664 1.00 82.56 505 SER A N 1
ATOM 3527 C CA . SER A 1 505 ? 24.793 9.712 -30.803 1.00 82.56 505 SER A CA 1
ATOM 3528 C C . SER A 1 505 ? 25.854 9.597 -29.702 1.00 82.56 505 SER A C 1
ATOM 3530 O O . SER A 1 505 ? 26.114 8.502 -29.196 1.00 82.56 505 SER A O 1
ATOM 3532 N N . SER A 1 506 ? 26.467 10.723 -29.323 1.00 86.50 506 SER A N 1
ATOM 3533 C CA . SER A 1 506 ? 27.445 10.756 -28.230 1.00 86.50 506 SER A CA 1
ATOM 3534 C C . SER A 1 506 ? 26.844 10.189 -26.935 1.00 86.50 506 SER A C 1
ATOM 3536 O O . SER A 1 506 ? 25.672 10.459 -26.660 1.00 86.50 506 SER A O 1
ATOM 3538 N N . PRO A 1 507 ? 27.623 9.455 -26.118 1.00 91.31 507 PRO A N 1
ATOM 3539 C CA . PRO A 1 507 ? 27.165 9.008 -24.809 1.00 91.31 507 PRO A CA 1
ATOM 3540 C C . PRO A 1 507 ? 26.701 10.178 -23.937 1.00 91.31 507 PRO A C 1
ATOM 3542 O O . PRO A 1 507 ? 27.300 11.256 -23.961 1.00 91.31 507 PRO A O 1
ATOM 3545 N N . VAL A 1 508 ? 25.651 9.946 -23.154 1.00 95.50 508 VAL A N 1
ATOM 3546 C CA . VAL A 1 508 ? 25.068 10.917 -22.226 1.00 95.50 508 VAL A CA 1
ATOM 3547 C C . VAL A 1 508 ? 25.417 10.516 -20.799 1.00 95.50 508 VAL A C 1
ATOM 3549 O O . VAL A 1 508 ? 25.230 9.366 -20.410 1.00 95.50 508 VAL A O 1
ATOM 3552 N N . THR A 1 509 ? 25.909 11.471 -20.015 1.00 97.06 509 THR A N 1
ATOM 3553 C CA . THR A 1 509 ? 26.135 11.303 -18.575 1.00 97.06 509 THR A CA 1
ATOM 3554 C C . THR A 1 509 ? 24.897 11.742 -17.805 1.00 97.06 509 THR A C 1
ATOM 3556 O O . THR A 1 509 ? 24.464 12.890 -17.942 1.00 97.06 509 THR A O 1
ATOM 3559 N N . LEU A 1 510 ? 24.358 10.853 -16.973 1.00 95.00 510 LEU A N 1
ATOM 3560 C CA . LEU A 1 510 ? 23.220 11.161 -16.113 1.00 95.00 510 LEU A CA 1
ATOM 3561 C C . LEU A 1 510 ? 23.656 12.097 -14.978 1.00 95.00 510 LEU A C 1
ATOM 3563 O O . LEU A 1 510 ? 24.766 11.990 -14.453 1.00 95.00 510 LEU A O 1
ATOM 3567 N N . GLN A 1 511 ? 22.785 13.038 -14.632 1.00 92.00 511 GLN A N 1
ATOM 3568 C CA . GLN A 1 511 ? 22.963 13.962 -13.516 1.00 92.00 511 GLN A CA 1
ATOM 3569 C C . GLN A 1 511 ? 22.348 13.364 -12.257 1.00 92.00 511 GLN A C 1
ATOM 3571 O O . GLN A 1 511 ? 21.330 12.697 -12.362 1.00 92.00 511 GLN A O 1
ATOM 3576 N N . GLU A 1 512 ? 22.931 13.627 -11.089 1.00 90.12 512 GLU A N 1
ATOM 3577 C CA . GLU A 1 512 ? 22.433 13.158 -9.787 1.00 90.12 512 GLU A CA 1
ATOM 3578 C C . GLU A 1 512 ? 21.719 14.316 -9.061 1.00 90.12 512 GLU A C 1
ATOM 3580 O O . GLU A 1 512 ? 22.374 15.046 -8.312 1.00 90.12 512 GLU A O 1
ATOM 3585 N N . PRO A 1 513 ? 20.425 14.593 -9.338 1.00 72.69 513 PRO A N 1
ATOM 3586 C CA . PRO A 1 513 ? 19.692 15.664 -8.656 1.00 72.69 513 PRO A CA 1
ATOM 3587 C C . PRO A 1 513 ? 19.521 15.405 -7.155 1.00 72.69 513 PRO A C 1
ATOM 3589 O O . PRO A 1 513 ? 19.549 16.348 -6.367 1.00 72.69 513 PRO A O 1
ATOM 3592 N N . GLU A 1 514 ? 19.376 14.139 -6.767 1.00 78.06 514 GLU A N 1
ATOM 3593 C CA . GLU A 1 514 ? 19.307 13.676 -5.384 1.00 78.06 514 GLU A CA 1
ATOM 3594 C C . GLU A 1 514 ? 20.201 12.448 -5.233 1.00 78.06 514 GLU A C 1
ATOM 3596 O O . GLU A 1 514 ? 20.413 11.716 -6.197 1.00 78.06 514 GLU A O 1
ATOM 3601 N N . VAL A 1 515 ? 20.741 12.214 -4.032 1.00 81.62 515 VAL A N 1
ATOM 3602 C CA . VAL A 1 515 ? 21.671 11.097 -3.809 1.00 81.62 515 VAL A CA 1
ATOM 3603 C C . VAL A 1 515 ? 21.030 9.788 -4.263 1.00 81.62 515 VAL A C 1
ATOM 3605 O O . VAL A 1 515 ? 19.938 9.448 -3.818 1.00 81.62 515 VAL A O 1
ATOM 3608 N N . GLY A 1 516 ? 21.718 9.048 -5.128 1.00 81.44 516 GLY A N 1
ATOM 3609 C CA . GLY A 1 516 ? 21.248 7.772 -5.661 1.00 81.44 516 GLY A CA 1
ATOM 3610 C C . GLY A 1 516 ? 20.192 7.856 -6.764 1.00 81.44 516 GLY A C 1
ATOM 3611 O O . GLY A 1 516 ? 19.957 6.830 -7.393 1.00 81.44 516 GLY A O 1
ATOM 3612 N N . SER A 1 517 ? 19.611 9.025 -7.048 1.00 86.94 517 SER A N 1
ATOM 3613 C CA . SER A 1 517 ? 18.717 9.225 -8.192 1.00 86.94 517 SER A CA 1
ATOM 3614 C C . SER A 1 517 ? 19.459 9.944 -9.305 1.00 86.94 517 SER A C 1
ATOM 3616 O O . SER A 1 517 ? 20.016 11.020 -9.104 1.00 86.94 517 SER A O 1
ATOM 3618 N N . TYR A 1 518 ? 19.479 9.342 -10.486 1.00 90.25 518 TYR A N 1
ATOM 3619 C CA . TYR A 1 518 ? 20.218 9.802 -11.649 1.00 90.25 518 TYR A CA 1
ATOM 3620 C C . TYR A 1 518 ? 19.265 9.986 -12.823 1.00 90.25 518 TYR A C 1
ATOM 3622 O O . TYR A 1 518 ? 18.478 9.095 -13.118 1.00 90.25 518 TYR A O 1
ATOM 3630 N N . SER A 1 519 ? 19.356 11.099 -13.549 1.00 91.56 519 SER A N 1
ATOM 3631 C CA . SER A 1 519 ? 18.535 11.327 -14.740 1.00 91.56 519 SER A CA 1
ATOM 3632 C C . SER A 1 519 ? 19.228 12.169 -15.810 1.00 91.56 519 SER A C 1
ATOM 3634 O O . SER A 1 519 ? 20.115 12.982 -15.539 1.00 91.56 519 SER A O 1
ATOM 3636 N N . ALA A 1 520 ? 18.829 11.971 -17.063 1.00 90.50 520 ALA A N 1
ATOM 3637 C CA . ALA A 1 520 ? 19.163 12.849 -18.173 1.00 90.50 520 ALA A CA 1
ATOM 3638 C C . ALA A 1 520 ? 18.031 12.872 -19.196 1.00 90.50 520 ALA A C 1
ATOM 3640 O O . ALA A 1 520 ? 17.644 11.830 -19.723 1.00 90.50 520 ALA A O 1
ATOM 3641 N N . GLN A 1 521 ? 17.570 14.076 -19.535 1.00 89.44 521 GLN A N 1
ATOM 3642 C CA . GLN A 1 521 ? 16.727 14.281 -20.705 1.00 89.44 521 GLN A CA 1
ATOM 3643 C C . GLN A 1 521 ? 17.573 14.122 -21.972 1.00 89.44 521 GLN A C 1
ATOM 3645 O O . GLN A 1 521 ? 18.648 14.716 -22.102 1.00 89.44 521 GLN A O 1
ATOM 3650 N N . LEU A 1 522 ? 17.088 13.317 -22.908 1.00 90.19 522 LEU A N 1
ATOM 3651 C CA . LEU A 1 522 ? 17.828 12.925 -24.097 1.00 90.19 522 LEU A CA 1
ATOM 3652 C C . LEU A 1 522 ? 17.432 13.788 -25.295 1.00 90.19 522 LEU A C 1
ATOM 3654 O O . LEU A 1 522 ? 16.304 14.263 -25.423 1.00 90.19 522 LEU A O 1
ATOM 3658 N N . SER A 1 523 ? 18.387 14.024 -26.193 1.00 88.25 523 SER A N 1
ATOM 3659 C CA . SER A 1 523 ? 18.119 14.762 -27.426 1.00 88.25 523 SER A CA 1
ATOM 3660 C C . SER A 1 523 ? 17.240 13.948 -28.376 1.00 88.25 523 SER A C 1
ATOM 3662 O O . SER A 1 523 ? 17.413 12.735 -28.487 1.00 88.25 523 SER A O 1
ATOM 3664 N N . ALA A 1 524 ? 16.391 14.627 -29.151 1.00 85.19 524 ALA A N 1
ATOM 3665 C CA . ALA A 1 524 ? 15.589 13.993 -30.196 1.00 85.19 524 ALA A CA 1
ATOM 3666 C C . ALA A 1 524 ? 16.440 13.076 -31.099 1.00 85.19 524 ALA A C 1
ATOM 3668 O O . ALA A 1 524 ? 17.488 13.483 -31.606 1.00 85.19 524 ALA A O 1
ATOM 3669 N N . GLY A 1 525 ? 15.975 11.841 -31.302 1.00 82.81 525 GLY A N 1
ATOM 3670 C CA . GLY A 1 525 ? 16.665 10.822 -32.101 1.00 82.81 525 GLY A CA 1
ATOM 3671 C C . GLY A 1 525 ? 17.741 10.026 -31.352 1.00 82.81 525 GLY A C 1
ATOM 3672 O O . GLY A 1 525 ? 18.371 9.155 -31.959 1.00 82.81 525 GLY A O 1
ATOM 3673 N N . PHE A 1 526 ? 17.947 10.281 -30.052 1.00 88.31 526 PHE A N 1
ATOM 3674 C CA . PHE A 1 526 ? 18.779 9.418 -29.209 1.00 88.31 526 PHE A CA 1
ATOM 3675 C C . PHE A 1 526 ? 18.202 8.001 -29.146 1.00 88.31 526 PHE A C 1
ATOM 3677 O O . PHE A 1 526 ? 18.958 7.037 -29.294 1.00 88.31 526 PHE A O 1
ATOM 3684 N N . VAL A 1 527 ? 16.876 7.891 -28.997 1.00 87.56 527 VAL A N 1
ATOM 3685 C CA . VAL A 1 527 ? 16.116 6.647 -29.152 1.00 87.56 527 VAL A CA 1
ATOM 3686 C C . VAL A 1 527 ? 15.686 6.505 -30.621 1.00 87.56 527 VAL A C 1
ATOM 3688 O O . VAL A 1 527 ? 14.923 7.338 -31.117 1.00 87.56 527 VAL A O 1
ATOM 3691 N N . PRO A 1 528 ? 16.190 5.508 -31.374 1.00 84.81 528 PRO A N 1
ATOM 3692 C CA . PRO A 1 528 ? 15.814 5.322 -32.773 1.00 84.81 528 PRO A CA 1
ATOM 3693 C C . PRO A 1 528 ? 14.368 4.847 -32.931 1.00 84.81 528 PRO A C 1
ATOM 3695 O O . PRO A 1 528 ? 13.819 4.159 -32.072 1.00 84.81 528 PRO A O 1
ATOM 3698 N N . VAL A 1 529 ? 13.778 5.134 -34.092 1.00 77.75 529 VAL A N 1
ATOM 3699 C CA . VAL A 1 529 ? 12.488 4.554 -34.491 1.00 77.75 529 VAL A CA 1
ATOM 3700 C C . VAL A 1 529 ? 12.665 3.036 -34.641 1.00 77.75 529 VAL A C 1
ATOM 3702 O O . VAL A 1 529 ? 13.412 2.599 -35.515 1.00 77.75 529 VAL A O 1
ATOM 3705 N N . GLY A 1 530 ? 12.005 2.253 -33.783 1.00 76.12 530 GLY A N 1
ATOM 3706 C CA . GLY A 1 530 ? 12.167 0.790 -33.688 1.00 76.12 530 GLY A CA 1
ATOM 3707 C C . GLY A 1 530 ? 13.076 0.317 -32.545 1.00 76.12 530 GLY A C 1
ATOM 3708 O O . GLY A 1 530 ? 13.330 -0.877 -32.418 1.00 76.12 530 GLY A O 1
ATOM 3709 N N . GLY A 1 531 ? 13.572 1.236 -31.710 1.00 83.50 531 GLY A N 1
ATOM 3710 C CA . GLY A 1 531 ? 14.318 0.889 -30.506 1.00 83.50 531 GLY A CA 1
ATOM 3711 C C . GLY A 1 531 ? 15.774 0.485 -30.753 1.00 83.50 531 GLY A C 1
ATOM 3712 O O . GLY A 1 531 ? 16.424 0.943 -31.698 1.00 83.50 531 GLY A O 1
ATOM 3713 N N . GLY A 1 532 ? 16.323 -0.329 -29.852 1.00 87.62 532 GLY A N 1
ATOM 3714 C CA . GLY A 1 532 ? 17.713 -0.776 -29.889 1.00 87.62 532 GLY A CA 1
ATOM 3715 C C . GLY A 1 532 ? 18.288 -1.125 -28.516 1.00 87.62 532 GLY A C 1
ATOM 3716 O O . GLY A 1 532 ? 17.614 -1.038 -27.494 1.00 87.62 532 GLY A O 1
ATOM 3717 N N . ILE A 1 533 ? 19.565 -1.513 -28.500 1.00 90.38 533 ILE A N 1
ATOM 3718 C CA . ILE A 1 533 ? 20.299 -1.858 -27.276 1.00 90.38 533 ILE A CA 1
ATOM 3719 C C . ILE A 1 533 ? 21.149 -0.659 -26.852 1.00 90.38 533 ILE A C 1
ATOM 3721 O O . ILE A 1 533 ? 21.992 -0.195 -27.619 1.00 90.38 533 ILE A O 1
ATOM 3725 N N . PHE A 1 534 ? 20.951 -0.202 -25.620 1.00 92.69 534 PHE A N 1
ATOM 3726 C CA . PHE A 1 534 ? 21.599 0.955 -25.012 1.00 92.69 534 PHE A CA 1
ATOM 3727 C C . PHE A 1 534 ? 22.543 0.485 -23.901 1.00 92.69 534 PHE A C 1
ATOM 3729 O O . PHE A 1 534 ? 22.080 0.093 -22.826 1.00 92.69 534 PHE A O 1
ATOM 3736 N N . PRO A 1 535 ? 23.866 0.473 -24.136 1.00 94.44 535 PRO A N 1
ATOM 3737 C CA . PRO A 1 535 ? 24.838 0.173 -23.094 1.00 94.44 535 PRO A CA 1
ATOM 3738 C C . PRO A 1 535 ? 24.830 1.251 -22.011 1.00 94.44 535 PRO A C 1
ATOM 3740 O O . PRO A 1 535 ? 24.858 2.445 -22.324 1.00 94.44 535 PRO A O 1
ATOM 3743 N N . VAL A 1 536 ? 24.852 0.825 -20.751 1.00 95.88 536 VAL A N 1
ATOM 3744 C CA . VAL A 1 536 ? 24.972 1.701 -19.584 1.00 95.88 536 VAL A CA 1
ATOM 3745 C C . VAL A 1 536 ? 26.182 1.279 -18.765 1.00 95.88 536 VAL A C 1
ATOM 3747 O O . VAL A 1 536 ? 26.312 0.110 -18.402 1.00 95.88 536 VAL A O 1
ATOM 3750 N N . HIS A 1 537 ? 27.045 2.245 -18.463 1.00 97.31 537 HIS A N 1
ATOM 3751 C CA . HIS A 1 537 ? 28.234 2.061 -17.641 1.00 97.31 537 HIS A CA 1
ATOM 3752 C C . HIS A 1 537 ? 28.168 2.960 -16.407 1.00 97.31 537 HIS A C 1
ATOM 3754 O O . HIS A 1 537 ? 28.090 4.188 -16.536 1.00 97.31 537 HIS A O 1
ATOM 3760 N N . GLY A 1 538 ? 28.225 2.349 -15.224 1.00 97.38 538 GLY A N 1
ATOM 3761 C CA . GLY A 1 538 ? 28.390 3.025 -13.943 1.00 97.38 538 GLY A CA 1
ATOM 3762 C C . GLY A 1 538 ? 29.823 2.882 -13.441 1.00 97.38 538 GLY A C 1
ATOM 3763 O O . GLY A 1 538 ? 30.301 1.769 -13.228 1.00 97.38 538 GLY A O 1
ATOM 3764 N N . ALA A 1 539 ? 30.506 4.004 -13.206 1.00 97.44 539 ALA A N 1
ATOM 3765 C CA . ALA A 1 539 ? 31.899 4.018 -12.750 1.00 97.44 539 ALA A CA 1
ATOM 3766 C C . ALA A 1 539 ? 32.079 3.543 -11.293 1.00 97.44 539 ALA A C 1
ATOM 3768 O O . ALA A 1 539 ? 33.198 3.236 -10.874 1.00 97.44 539 ALA A O 1
ATOM 3769 N N . GLY A 1 540 ? 30.986 3.475 -10.527 1.00 95.50 540 GLY A N 1
ATOM 3770 C CA . GLY A 1 540 ? 30.986 3.179 -9.101 1.00 95.50 540 GLY A CA 1
ATOM 3771 C C . GLY A 1 540 ? 31.168 4.434 -8.245 1.00 95.50 540 GLY A C 1
ATOM 3772 O O . GLY A 1 540 ? 31.888 5.369 -8.598 1.00 95.50 540 GLY A O 1
ATOM 3773 N N . GLY A 1 541 ? 30.496 4.442 -7.098 1.00 95.19 541 GLY A N 1
ATOM 3774 C CA . GLY A 1 541 ? 30.491 5.510 -6.110 1.00 95.19 541 GLY A CA 1
ATOM 3775 C C . GLY A 1 541 ? 30.827 5.007 -4.708 1.00 95.19 541 GLY A C 1
ATOM 3776 O O . GLY A 1 541 ? 31.424 3.947 -4.516 1.00 95.19 541 GLY A O 1
ATOM 3777 N N . SER A 1 542 ? 30.454 5.799 -3.703 1.00 94.81 542 SER A N 1
ATOM 3778 C CA . SER A 1 542 ? 30.736 5.499 -2.295 1.00 94.81 542 SER A CA 1
ATOM 3779 C C . SER A 1 542 ? 29.895 4.342 -1.739 1.00 94.81 542 SER A C 1
ATOM 3781 O O . SER A 1 542 ? 30.288 3.727 -0.746 1.00 94.81 542 SER A O 1
ATOM 3783 N N . ASN A 1 543 ? 28.754 4.027 -2.364 1.00 96.62 543 ASN A N 1
ATOM 3784 C CA . ASN A 1 543 ? 27.844 2.980 -1.896 1.00 96.62 543 ASN A CA 1
ATOM 3785 C C . ASN A 1 543 ? 27.691 1.825 -2.885 1.00 96.62 543 ASN A C 1
ATOM 3787 O O . ASN A 1 543 ? 27.619 0.678 -2.445 1.00 96.62 543 ASN A O 1
ATOM 3791 N N . VAL A 1 544 ? 27.654 2.117 -4.187 1.00 97.81 544 VAL A N 1
ATOM 3792 C CA . VAL A 1 544 ? 27.473 1.116 -5.245 1.00 97.81 544 VAL A CA 1
ATOM 3793 C C . VAL A 1 544 ? 28.749 1.018 -6.076 1.00 97.81 544 VAL A C 1
ATOM 3795 O O . VAL A 1 544 ? 29.287 2.026 -6.519 1.00 97.81 544 VAL A O 1
ATOM 3798 N N . GLY A 1 545 ? 29.261 -0.194 -6.271 1.00 98.06 545 GLY A N 1
ATOM 3799 C CA . GLY A 1 545 ? 30.438 -0.465 -7.092 1.00 98.06 545 GLY A CA 1
ATOM 3800 C C . GLY A 1 545 ? 30.166 -0.287 -8.585 1.00 98.06 545 GLY A C 1
ATOM 3801 O O . GLY A 1 545 ? 29.023 -0.143 -9.008 1.00 98.06 545 GLY A O 1
ATOM 3802 N N . ALA A 1 546 ? 31.231 -0.321 -9.386 1.00 97.69 546 ALA A N 1
ATOM 3803 C CA . ALA A 1 546 ? 31.111 -0.226 -10.836 1.00 97.69 546 ALA A CA 1
ATOM 3804 C C . ALA A 1 546 ? 30.239 -1.354 -11.409 1.00 97.69 546 ALA A C 1
ATOM 3806 O O . ALA A 1 546 ? 30.260 -2.483 -10.903 1.00 97.69 546 ALA A O 1
ATOM 3807 N N . PHE A 1 547 ? 29.500 -1.047 -12.472 1.00 97.56 547 PHE A N 1
ATOM 3808 C CA . PHE A 1 547 ? 28.632 -1.999 -13.156 1.00 97.56 547 PHE A CA 1
ATOM 3809 C C . PHE A 1 547 ? 28.507 -1.675 -14.644 1.00 97.56 547 PHE A C 1
ATOM 3811 O O . PHE A 1 547 ? 28.623 -0.523 -15.064 1.00 97.56 547 PHE A O 1
ATOM 3818 N N . ASP A 1 548 ? 28.199 -2.708 -15.420 1.00 96.31 548 ASP A N 1
ATOM 3819 C CA . ASP A 1 548 ? 27.818 -2.609 -16.822 1.00 96.31 548 ASP A CA 1
ATOM 3820 C C . ASP A 1 548 ? 26.476 -3.318 -17.001 1.00 96.31 548 ASP A C 1
ATOM 3822 O O . ASP A 1 548 ? 26.284 -4.441 -16.527 1.00 96.31 548 ASP A O 1
ATOM 3826 N N . THR A 1 549 ? 25.543 -2.667 -17.687 1.00 94.81 549 THR A N 1
ATOM 3827 C CA . THR A 1 549 ? 24.272 -3.275 -18.087 1.00 94.81 549 THR A CA 1
ATOM 3828 C C . THR A 1 549 ? 23.844 -2.770 -19.463 1.00 94.81 549 THR A C 1
ATOM 3830 O O . THR A 1 549 ? 24.500 -1.929 -20.081 1.00 94.81 549 THR A O 1
ATOM 3833 N N . THR A 1 550 ? 22.745 -3.306 -19.977 1.00 92.25 550 THR A N 1
ATOM 3834 C CA . THR A 1 550 ? 22.133 -2.858 -21.224 1.00 92.25 550 THR A CA 1
ATOM 3835 C C . THR A 1 550 ? 20.639 -2.705 -21.037 1.00 92.25 550 THR A C 1
ATOM 3837 O O . THR A 1 550 ? 19.993 -3.635 -20.555 1.00 92.25 550 THR A O 1
ATOM 3840 N N . VAL A 1 551 ? 20.094 -1.599 -21.523 1.00 89.38 551 VAL A N 1
ATOM 3841 C CA . VAL A 1 551 ? 18.652 -1.412 -21.677 1.00 89.38 551 VAL A CA 1
ATOM 3842 C C . VAL A 1 551 ? 18.272 -1.752 -23.118 1.00 89.38 551 VAL A C 1
ATOM 3844 O O . VAL A 1 551 ? 18.990 -1.379 -24.044 1.00 89.38 551 VAL A O 1
ATOM 3847 N N . ASN A 1 552 ? 17.194 -2.505 -23.331 1.00 86.19 552 ASN A N 1
ATOM 3848 C CA . ASN A 1 552 ? 16.774 -2.942 -24.662 1.00 86.19 552 ASN A CA 1
ATOM 3849 C C . ASN A 1 552 ? 15.361 -2.448 -24.962 1.00 86.19 552 ASN A C 1
ATOM 3851 O O . ASN A 1 552 ? 14.420 -2.848 -24.288 1.00 86.19 552 ASN A O 1
ATOM 3855 N N . PHE A 1 553 ? 15.243 -1.608 -25.984 1.00 81.56 553 PHE A N 1
ATOM 3856 C CA . PHE A 1 553 ? 13.986 -1.086 -26.504 1.00 81.56 553 PHE A CA 1
ATOM 3857 C C . PHE A 1 553 ? 13.511 -1.941 -27.681 1.00 81.56 553 PHE A C 1
ATOM 3859 O O . PHE A 1 553 ? 14.205 -2.005 -28.700 1.00 81.56 553 PHE A O 1
ATOM 3866 N N . SER A 1 554 ? 12.333 -2.558 -27.568 1.00 78.19 554 SER A N 1
ATOM 3867 C CA . SER A 1 554 ? 11.641 -3.213 -28.691 1.00 78.19 554 SER A CA 1
ATOM 3868 C C . SER A 1 554 ? 10.843 -2.233 -29.559 1.00 78.19 554 SER A C 1
ATOM 3870 O O . SER A 1 554 ? 10.826 -1.026 -29.311 1.00 78.19 554 SER A O 1
ATOM 3872 N N . ASP A 1 555 ? 10.186 -2.756 -30.601 1.00 80.12 555 ASP A N 1
ATOM 3873 C CA . ASP A 1 555 ? 9.216 -2.004 -31.396 1.00 80.12 555 ASP A CA 1
ATOM 3874 C C . ASP A 1 555 ? 8.068 -1.478 -30.505 1.00 80.12 555 ASP A C 1
ATOM 3876 O O . ASP A 1 555 ? 7.453 -2.273 -29.788 1.00 80.12 555 ASP A O 1
ATOM 3880 N N . PRO A 1 556 ? 7.724 -0.177 -30.578 1.00 83.81 556 PRO A N 1
ATOM 3881 C CA . PRO A 1 556 ? 6.678 0.411 -29.746 1.00 83.81 556 PRO A CA 1
ATOM 3882 C C . PRO A 1 556 ? 5.283 -0.155 -30.038 1.00 83.81 556 PRO A C 1
ATOM 3884 O O . PRO A 1 556 ? 4.952 -0.421 -31.204 1.00 83.81 556 PRO A O 1
ATOM 3887 N N . PRO A 1 557 ? 4.400 -0.230 -29.024 1.00 89.00 557 PRO A N 1
ATOM 3888 C CA . PRO A 1 557 ? 2.980 -0.414 -29.265 1.00 89.00 557 PRO A CA 1
ATOM 3889 C C . PRO A 1 557 ? 2.374 0.851 -29.892 1.00 89.00 557 PRO A C 1
ATOM 3891 O O . PRO A 1 557 ? 2.789 1.977 -29.640 1.00 89.00 557 PRO A O 1
ATOM 3894 N N . THR A 1 558 ? 1.313 0.675 -30.672 1.00 92.19 558 THR A N 1
ATOM 3895 C CA . THR A 1 558 ? 0.404 1.752 -31.082 1.00 92.19 558 THR A CA 1
ATOM 3896 C C . THR A 1 558 ? -0.914 1.592 -30.338 1.00 92.19 558 THR A C 1
ATOM 3898 O O . THR A 1 558 ? -1.606 0.590 -30.545 1.00 92.19 558 THR A O 1
ATOM 3901 N N . TRP A 1 559 ? -1.291 2.568 -29.508 1.00 94.75 559 TRP A N 1
ATOM 3902 C CA . TRP A 1 559 ? -2.578 2.583 -28.810 1.00 94.75 559 TRP A CA 1
ATOM 3903 C C . TRP A 1 559 ? -3.716 2.935 -29.780 1.00 94.75 559 TRP A C 1
ATOM 3905 O O . TRP A 1 559 ? -3.862 4.060 -30.246 1.00 94.75 559 TRP A O 1
ATOM 3915 N N . THR A 1 560 ? -4.547 1.949 -30.115 1.00 96.50 560 THR A N 1
ATOM 3916 C CA . THR A 1 560 ? -5.508 2.052 -31.232 1.00 96.50 560 THR A CA 1
ATOM 3917 C C . THR A 1 560 ? -6.862 2.657 -30.857 1.00 96.50 560 THR A C 1
ATOM 3919 O O . THR A 1 560 ? -7.588 3.107 -31.742 1.00 96.50 560 THR A O 1
ATOM 3922 N N . ASN A 1 561 ? -7.218 2.692 -29.569 1.00 96.31 561 ASN A N 1
ATOM 3923 C CA . ASN A 1 561 ? -8.489 3.242 -29.081 1.00 96.31 561 ASN A CA 1
ATOM 3924 C C . ASN A 1 561 ? -8.331 4.397 -28.073 1.00 96.31 561 ASN A C 1
ATOM 3926 O O . ASN A 1 561 ? -9.274 4.704 -27.341 1.00 96.31 561 ASN A O 1
ATOM 3930 N N . GLN A 1 562 ? -7.173 5.063 -28.078 1.00 93.62 562 GLN A N 1
ATOM 3931 C CA . GLN A 1 562 ? -6.779 6.141 -27.162 1.00 93.62 562 GLN A CA 1
ATOM 3932 C C . GLN A 1 562 ? -7.878 7.201 -26.947 1.00 93.62 562 GLN A C 1
ATOM 3934 O O . GLN A 1 562 ? -8.285 7.468 -25.819 1.00 93.62 562 GLN A O 1
ATOM 3939 N N . ALA A 1 563 ? -8.456 7.745 -28.025 1.00 90.75 563 ALA A N 1
ATOM 3940 C CA . ALA A 1 563 ? -9.489 8.784 -27.930 1.00 90.75 563 ALA A CA 1
ATOM 3941 C C . ALA A 1 563 ? -10.776 8.322 -27.218 1.00 90.75 563 ALA A C 1
ATOM 3943 O O . ALA A 1 563 ? -11.443 9.116 -26.558 1.00 90.75 563 ALA A O 1
ATOM 3944 N N . THR A 1 564 ? -11.140 7.042 -27.352 1.00 92.94 564 THR A N 1
ATOM 3945 C CA . THR A 1 564 ? -12.320 6.488 -26.667 1.00 92.94 564 THR A CA 1
ATOM 3946 C C . THR A 1 564 ? -12.011 6.201 -25.198 1.00 92.94 564 THR A C 1
ATOM 3948 O O . THR A 1 564 ? -12.867 6.422 -24.346 1.00 92.94 564 THR A O 1
ATOM 3951 N N . ALA A 1 565 ? -10.783 5.770 -24.894 1.00 94.69 565 ALA A N 1
ATOM 3952 C CA . ALA A 1 565 ? -10.342 5.437 -23.541 1.00 94.69 565 ALA A CA 1
ATOM 3953 C C . ALA A 1 565 ? -10.221 6.657 -22.603 1.00 94.69 565 ALA A C 1
ATOM 3955 O O . ALA A 1 565 ? -10.277 6.493 -21.389 1.00 94.69 565 ALA A O 1
ATOM 3956 N N . ALA A 1 566 ? -10.138 7.878 -23.148 1.00 93.62 566 ALA A N 1
ATOM 3957 C CA . ALA A 1 566 ? -10.078 9.128 -22.380 1.00 93.62 566 ALA A CA 1
ATOM 3958 C C . ALA A 1 566 ? -11.297 9.376 -21.463 1.00 93.62 566 ALA A C 1
ATOM 3960 O O . ALA A 1 566 ? -11.219 10.171 -20.525 1.00 93.62 566 ALA A O 1
ATOM 3961 N N . ASN A 1 567 ? -12.441 8.739 -21.738 1.00 94.94 567 ASN A N 1
ATOM 3962 C CA . ASN A 1 567 ? -13.664 8.879 -20.946 1.00 94.94 567 ASN A CA 1
ATOM 3963 C C . ASN A 1 567 ? -13.950 7.570 -20.204 1.00 94.94 567 ASN A C 1
ATOM 3965 O O . ASN A 1 567 ? -14.529 6.637 -20.763 1.00 94.94 567 ASN A O 1
ATOM 3969 N N . VAL A 1 568 ? -13.553 7.511 -18.935 1.00 95.62 568 VAL A N 1
ATOM 3970 C CA . VAL A 1 568 ? -13.657 6.315 -18.099 1.00 95.62 568 VAL A CA 1
ATOM 3971 C C . VAL A 1 568 ? -14.985 6.324 -17.349 1.00 95.62 568 VAL A C 1
ATOM 3973 O O . VAL A 1 568 ? -15.205 7.144 -16.461 1.00 95.62 568 VAL A O 1
ATOM 3976 N N . ASN A 1 569 ? -15.869 5.382 -17.683 1.00 94.31 569 ASN A N 1
ATOM 3977 C CA . ASN A 1 569 ? -17.042 5.073 -16.867 1.00 94.31 569 ASN A CA 1
ATOM 3978 C C . ASN A 1 569 ? -16.616 4.127 -15.744 1.00 94.31 569 ASN A C 1
ATOM 3980 O O . ASN A 1 569 ? -16.376 2.946 -15.997 1.00 94.31 569 ASN A O 1
ATOM 3984 N N . ARG A 1 570 ? -16.562 4.624 -14.505 1.00 92.25 570 ARG A N 1
ATOM 3985 C CA . ARG A 1 570 ? -16.042 3.854 -13.367 1.00 92.25 570 ARG A CA 1
ATOM 3986 C C . ARG A 1 570 ? -16.896 2.643 -12.988 1.00 92.25 570 ARG A C 1
ATOM 3988 O O . ARG A 1 570 ? -16.428 1.803 -12.231 1.00 92.25 570 ARG A O 1
ATOM 3995 N N . ALA A 1 571 ? -18.120 2.530 -13.504 1.00 84.12 571 ALA A N 1
ATOM 3996 C CA . ALA A 1 571 ? -18.999 1.383 -13.281 1.00 84.12 571 ALA A CA 1
ATOM 3997 C C . ALA A 1 571 ? -18.892 0.297 -14.371 1.00 84.12 571 ALA A C 1
ATOM 3999 O O . ALA A 1 571 ? -19.561 -0.732 -14.273 1.00 84.12 571 ALA A O 1
ATOM 4000 N N . ALA A 1 572 ? -18.089 0.508 -15.419 1.00 91.94 572 ALA A N 1
ATOM 4001 C CA . ALA A 1 572 ? -17.950 -0.408 -16.548 1.00 91.94 572 ALA A CA 1
ATOM 4002 C C . ALA A 1 572 ? -16.495 -0.851 -16.735 1.00 91.94 572 ALA A C 1
ATOM 4004 O O . ALA A 1 572 ? -15.566 -0.182 -16.300 1.00 91.94 572 ALA A O 1
ATOM 4005 N N . GLY A 1 573 ? -16.288 -1.986 -17.407 1.00 93.19 573 GLY A N 1
ATOM 4006 C CA . GLY A 1 573 ? -14.947 -2.356 -17.857 1.00 93.19 573 GLY A CA 1
ATOM 4007 C C . GLY A 1 573 ? -14.437 -1.360 -18.901 1.00 93.19 573 GLY A C 1
ATOM 4008 O O . GLY A 1 573 ? -15.185 -0.983 -19.804 1.00 93.19 573 GLY A O 1
ATOM 4009 N N . LEU A 1 574 ? -13.172 -0.960 -18.789 1.00 96.88 574 LEU A N 1
ATOM 4010 C CA . LEU A 1 574 ? -12.501 -0.058 -19.723 1.00 96.88 574 LEU A CA 1
ATOM 4011 C C . LEU A 1 574 ? -11.648 -0.886 -20.702 1.00 96.88 574 LEU A C 1
ATOM 4013 O O . LEU A 1 574 ? -10.585 -1.382 -20.317 1.00 96.88 574 LEU A O 1
ATOM 4017 N N . PRO A 1 575 ? -12.102 -1.082 -21.955 1.00 97.00 575 PRO A N 1
ATOM 4018 C CA . PRO A 1 575 ? -11.332 -1.799 -22.960 1.00 97.00 575 PRO A CA 1
ATOM 4019 C C . PRO A 1 575 ? -10.169 -0.943 -23.466 1.00 97.00 575 PRO A C 1
ATOM 4021 O O . PRO A 1 575 ? -10.336 0.233 -23.787 1.00 97.00 575 PRO A O 1
ATOM 4024 N N . ILE A 1 576 ? -9.004 -1.562 -23.611 1.00 97.69 576 ILE A N 1
ATOM 4025 C CA . ILE A 1 576 ? -7.778 -0.954 -24.127 1.00 97.69 576 ILE A CA 1
ATOM 4026 C C . ILE A 1 576 ? -7.256 -1.850 -25.246 1.00 97.69 576 ILE A C 1
ATOM 4028 O O . ILE A 1 576 ? -7.162 -3.062 -25.061 1.00 97.69 576 ILE A O 1
ATOM 4032 N N . THR A 1 577 ? -6.943 -1.282 -26.409 1.00 97.56 577 THR A N 1
ATOM 4033 C CA . THR A 1 577 ? -6.488 -2.045 -27.580 1.00 97.56 577 THR A CA 1
ATOM 4034 C C . THR A 1 577 ? -5.216 -1.453 -28.163 1.00 97.56 577 THR A C 1
ATOM 4036 O O . THR A 1 577 ? -5.096 -0.238 -28.342 1.00 97.56 577 THR A O 1
ATOM 4039 N N . TRP A 1 578 ? -4.274 -2.308 -28.541 1.00 96.00 578 TRP A N 1
ATOM 4040 C CA . TRP A 1 578 ? -2.993 -1.903 -29.110 1.00 96.00 578 TRP A CA 1
ATOM 4041 C C . TRP A 1 578 ? -2.589 -2.800 -30.278 1.00 96.00 578 TRP A C 1
ATOM 4043 O O . TRP A 1 578 ? -3.134 -3.879 -30.496 1.00 96.00 578 TRP A O 1
ATOM 4053 N N . SER A 1 579 ? -1.626 -2.331 -31.062 1.00 94.31 579 SER A N 1
ATOM 4054 C CA . SER A 1 579 ? -1.035 -3.087 -32.165 1.00 94.31 579 SER A CA 1
ATOM 4055 C C . SER A 1 579 ? 0.469 -2.869 -32.207 1.00 94.31 579 SER A C 1
ATOM 4057 O O . SER A 1 579 ? 0.960 -1.898 -31.643 1.00 94.31 579 SER A O 1
ATOM 4059 N N . PHE A 1 580 ? 1.189 -3.757 -32.881 1.00 90.00 580 PHE A N 1
ATOM 4060 C CA . PHE A 1 580 ? 2.623 -3.623 -33.106 1.00 90.00 580 PHE A CA 1
ATOM 4061 C C . PHE A 1 580 ? 2.924 -3.730 -34.600 1.00 90.00 580 PHE A C 1
ATOM 4063 O O . PHE A 1 580 ? 2.229 -4.445 -35.327 1.00 90.00 580 PHE A O 1
ATOM 4070 N N . ALA A 1 581 ? 3.970 -3.037 -35.055 1.00 87.81 581 ALA A N 1
ATOM 4071 C CA . ALA A 1 581 ? 4.441 -3.140 -36.437 1.00 87.81 581 ALA A CA 1
ATOM 4072 C C . ALA A 1 581 ? 4.994 -4.543 -36.749 1.00 87.81 581 ALA A C 1
ATOM 4074 O O . ALA A 1 581 ? 4.810 -5.055 -37.856 1.00 87.81 581 ALA A O 1
ATOM 4075 N N . THR A 1 582 ? 5.619 -5.182 -35.758 1.00 84.38 582 THR A N 1
ATOM 4076 C CA . THR A 1 582 ? 6.021 -6.591 -35.781 1.00 84.38 582 THR A CA 1
ATOM 4077 C C . THR A 1 582 ? 5.457 -7.317 -34.554 1.00 84.38 582 THR A C 1
ATOM 4079 O O . THR A 1 582 ? 5.165 -6.672 -33.553 1.00 84.38 582 THR A O 1
ATOM 4082 N N . PRO A 1 583 ? 5.230 -8.642 -34.590 1.00 84.69 583 PRO A N 1
ATOM 4083 C CA . PRO A 1 583 ? 4.699 -9.350 -33.427 1.00 84.69 583 PRO A CA 1
ATOM 4084 C C . PRO A 1 583 ? 5.580 -9.168 -32.181 1.00 84.69 583 PRO A C 1
ATOM 4086 O O . PRO A 1 583 ? 6.765 -9.496 -32.214 1.00 84.69 583 PRO A O 1
ATOM 4089 N N . ALA A 1 584 ? 4.984 -8.694 -31.082 1.00 81.31 584 ALA A N 1
ATOM 4090 C CA . ALA A 1 584 ? 5.680 -8.528 -29.810 1.00 81.31 584 ALA A CA 1
ATOM 4091 C C . ALA A 1 584 ? 6.236 -9.870 -29.289 1.00 81.31 584 ALA A C 1
ATOM 4093 O O . ALA A 1 584 ? 5.599 -10.918 -29.476 1.00 81.31 584 ALA A O 1
ATOM 4094 N N . PRO A 1 585 ? 7.403 -9.868 -28.619 1.00 76.25 585 PRO A N 1
ATOM 4095 C CA . PRO A 1 585 ? 7.947 -11.076 -28.018 1.00 76.25 585 PRO A CA 1
ATOM 4096 C C . PRO A 1 585 ? 7.026 -11.591 -26.902 1.00 76.25 585 PRO A C 1
ATOM 4098 O O . PRO A 1 585 ? 6.294 -10.834 -26.270 1.00 76.25 585 PRO A O 1
ATOM 4101 N N . ALA A 1 586 ? 7.087 -12.893 -26.614 1.00 77.00 586 ALA A N 1
ATOM 4102 C CA . ALA A 1 586 ? 6.228 -13.522 -25.603 1.00 77.00 586 ALA A CA 1
ATOM 4103 C C . ALA A 1 586 ? 6.472 -13.020 -24.165 1.00 77.00 586 ALA A C 1
ATOM 4105 O O . ALA A 1 586 ? 5.649 -13.270 -23.292 1.00 77.00 586 ALA A O 1
ATOM 4106 N N . SER A 1 587 ? 7.600 -12.353 -23.916 1.00 77.19 587 SER A N 1
ATOM 4107 C CA . SER A 1 587 ? 7.949 -11.740 -22.632 1.00 77.19 587 SER A CA 1
ATOM 4108 C C . SER A 1 587 ? 7.529 -10.272 -22.514 1.00 77.19 587 SER A C 1
ATOM 4110 O O . SER A 1 587 ? 7.647 -9.723 -21.425 1.00 77.19 587 SER A O 1
ATOM 4112 N N . ALA A 1 588 ? 7.085 -9.628 -23.602 1.00 83.62 588 ALA A N 1
ATOM 4113 C CA . ALA A 1 588 ? 6.663 -8.230 -23.562 1.00 83.62 588 ALA A CA 1
ATOM 4114 C C . ALA A 1 588 ? 5.325 -8.085 -22.833 1.00 83.62 588 ALA A C 1
ATOM 4116 O O . ALA A 1 588 ? 4.372 -8.845 -23.059 1.00 83.62 588 ALA A O 1
ATOM 4117 N N . LEU A 1 589 ? 5.248 -7.067 -21.982 1.00 87.62 589 LEU A N 1
ATOM 4118 C CA . LEU A 1 589 ? 4.071 -6.758 -21.185 1.00 87.62 589 LEU A CA 1
ATOM 4119 C C . LEU A 1 589 ? 3.536 -5.378 -21.536 1.00 87.62 589 LEU A C 1
ATOM 4121 O O . LEU A 1 589 ? 4.294 -4.463 -21.831 1.00 87.62 589 LEU A O 1
ATOM 4125 N N . ILE A 1 590 ? 2.220 -5.226 -21.442 1.00 91.19 590 ILE A N 1
ATOM 4126 C CA . ILE A 1 590 ? 1.554 -3.932 -21.515 1.00 91.19 590 ILE A CA 1
ATOM 4127 C C . ILE A 1 590 ? 1.050 -3.565 -20.132 1.00 91.19 590 ILE A C 1
ATOM 4129 O O . ILE A 1 590 ? 0.246 -4.294 -19.552 1.00 91.19 590 ILE A O 1
ATOM 4133 N N . PHE A 1 591 ? 1.503 -2.428 -19.626 1.00 92.00 591 PHE A N 1
ATOM 4134 C CA . PHE A 1 591 ? 1.004 -1.832 -18.402 1.00 92.00 591 PHE A CA 1
ATOM 4135 C C . PHE A 1 591 ? -0.008 -0.763 -18.793 1.00 92.00 591 PHE A C 1
ATOM 4137 O O . PHE A 1 591 ? 0.285 0.130 -19.578 1.00 92.00 591 PHE A O 1
ATOM 4144 N N . VAL A 1 592 ? -1.214 -0.855 -18.257 1.00 94.38 592 VAL A N 1
ATOM 4145 C CA . VAL A 1 592 ? -2.202 0.217 -18.335 1.00 94.38 592 VAL A CA 1
ATOM 4146 C C . VAL A 1 592 ? -2.286 0.824 -16.954 1.00 94.38 592 VAL A C 1
ATOM 4148 O O . VAL A 1 592 ? -2.713 0.140 -16.022 1.00 94.38 592 VAL A O 1
ATOM 4151 N N . THR A 1 593 ? -1.892 2.084 -16.820 1.00 93.50 593 THR A N 1
ATOM 4152 C CA . THR A 1 593 ? -2.023 2.816 -15.562 1.00 93.50 593 THR A CA 1
ATOM 4153 C C . THR A 1 593 ? -3.000 3.960 -15.713 1.00 93.50 593 THR A C 1
ATOM 4155 O O . THR A 1 593 ? -3.211 4.481 -16.807 1.00 93.50 593 THR A O 1
ATOM 4158 N N . GLY A 1 594 ? -3.618 4.352 -14.611 1.00 92.25 594 GLY A N 1
ATOM 4159 C CA . GLY A 1 594 ? -4.451 5.538 -14.588 1.00 92.25 594 GLY A CA 1
ATOM 4160 C C . GLY A 1 594 ? -4.431 6.188 -13.225 1.00 92.25 594 GLY A C 1
ATOM 4161 O O . GLY A 1 594 ? -4.332 5.500 -12.211 1.00 92.25 594 GLY A O 1
ATOM 4162 N N . THR A 1 595 ? -4.529 7.510 -13.212 1.00 91.31 595 THR A N 1
ATOM 4163 C CA . THR A 1 595 ? -4.612 8.326 -12.002 1.00 91.31 595 THR A CA 1
ATOM 4164 C C . THR A 1 595 ? -5.906 9.123 -12.022 1.00 91.31 595 THR A C 1
ATOM 4166 O O . THR A 1 595 ? -6.380 9.544 -13.078 1.00 91.31 595 THR A O 1
ATOM 4169 N N . SER A 1 596 ? -6.503 9.339 -10.856 1.00 90.81 596 SER A N 1
ATOM 4170 C CA . SER A 1 596 ? -7.651 10.229 -10.712 1.00 90.81 596 SER A CA 1
ATOM 4171 C C . SER A 1 596 ? -7.604 10.940 -9.372 1.00 90.81 596 SER A C 1
ATOM 4173 O O . SER A 1 596 ? -7.391 10.324 -8.325 1.00 90.81 596 SER A O 1
ATOM 4175 N N . SER A 1 597 ? -7.881 12.239 -9.409 1.00 87.06 597 SER A N 1
ATOM 4176 C CA . SER A 1 597 ? -8.093 13.067 -8.226 1.00 87.06 597 SER A CA 1
ATOM 4177 C C . SER A 1 597 ? -9.439 13.786 -8.332 1.00 87.06 597 SER A C 1
ATOM 4179 O O . SER A 1 597 ? -9.852 14.225 -9.409 1.00 87.06 597 SER A O 1
ATOM 4181 N N . ALA A 1 598 ? -10.151 13.903 -7.210 1.00 76.25 598 ALA A N 1
ATOM 4182 C CA . ALA A 1 598 ? -11.402 14.657 -7.149 1.00 76.25 598 ALA A CA 1
ATOM 4183 C C . ALA A 1 598 ? -11.126 16.134 -6.835 1.00 76.25 598 ALA A C 1
ATOM 4185 O O . ALA A 1 598 ? -10.436 16.455 -5.867 1.00 76.25 598 ALA A O 1
ATOM 4186 N N . SER A 1 599 ? -11.728 17.052 -7.597 1.00 65.19 599 SER A N 1
ATOM 4187 C CA . SER A 1 599 ? -11.601 18.495 -7.357 1.00 65.19 599 SER A CA 1
ATOM 4188 C C . SER A 1 599 ? -12.059 18.870 -5.941 1.00 65.19 599 SER A C 1
ATOM 4190 O O . SER A 1 599 ? -13.217 18.644 -5.587 1.00 65.19 599 SER A O 1
ATOM 4192 N N . GLY A 1 600 ? -11.169 19.465 -5.141 1.00 59.94 600 GLY A N 1
ATOM 4193 C CA . GLY A 1 600 ? -11.457 19.863 -3.756 1.00 59.94 600 GLY A CA 1
ATOM 4194 C C . GLY A 1 600 ? -11.386 18.727 -2.727 1.00 59.94 600 GLY A C 1
ATOM 4195 O O . GLY A 1 600 ? -11.638 18.976 -1.549 1.00 59.94 600 GLY A O 1
ATOM 4196 N N . SER A 1 601 ? -11.032 17.508 -3.146 1.00 60.38 601 SER A N 1
ATOM 4197 C CA . SER A 1 601 ? -10.723 16.392 -2.252 1.00 60.38 601 SER A CA 1
ATOM 4198 C C . SER A 1 601 ? -9.222 16.313 -1.977 1.00 60.38 601 SER A C 1
ATOM 4200 O O . SER A 1 601 ? -8.413 16.670 -2.828 1.00 60.38 601 SER A O 1
ATOM 4202 N N . GLN A 1 602 ? -8.851 15.813 -0.798 1.00 71.62 602 GLN A N 1
ATOM 4203 C CA . GLN A 1 602 ? -7.463 15.518 -0.431 1.00 71.62 602 GLN A CA 1
ATOM 4204 C C . GLN A 1 602 ? -7.100 14.055 -0.730 1.00 71.62 602 GLN A C 1
ATOM 4206 O O . GLN A 1 602 ? -6.359 13.449 0.037 1.00 71.62 602 GLN A O 1
ATOM 4211 N N . VAL A 1 603 ? -7.646 13.449 -1.794 1.00 80.75 603 VAL A N 1
ATOM 4212 C CA . VAL A 1 603 ? -7.296 12.071 -2.181 1.00 80.75 603 VAL A CA 1
ATOM 4213 C C . VAL A 1 603 ? -6.954 11.932 -3.657 1.00 80.75 603 VAL A C 1
ATOM 4215 O O . VAL A 1 603 ? -7.539 12.601 -4.513 1.00 80.75 603 VAL A O 1
ATOM 4218 N N . GLU A 1 604 ? -6.042 11.008 -3.927 1.00 84.25 604 GLU A N 1
ATOM 4219 C CA . GLU A 1 604 ? -5.603 10.599 -5.254 1.00 84.25 604 GLU A CA 1
ATOM 4220 C C . GLU A 1 604 ? -5.543 9.070 -5.297 1.00 84.25 604 GLU A C 1
ATOM 4222 O O . GLU A 1 604 ? -5.033 8.424 -4.382 1.00 84.25 604 GLU A O 1
ATOM 4227 N N . GLY A 1 605 ? -6.143 8.490 -6.333 1.00 87.38 605 GLY A N 1
ATOM 4228 C CA . GLY A 1 605 ? -6.106 7.053 -6.565 1.00 87.38 605 GLY A CA 1
ATOM 4229 C C . GLY A 1 605 ? -5.414 6.745 -7.877 1.00 87.38 605 GLY A C 1
ATOM 4230 O O . GLY A 1 605 ? -5.622 7.454 -8.865 1.00 87.38 605 GLY A O 1
ATOM 4231 N N . SER A 1 606 ? -4.655 5.660 -7.894 1.00 90.56 606 SER A N 1
ATOM 4232 C CA . SER A 1 606 ? -4.057 5.115 -9.101 1.00 90.56 606 SER A CA 1
ATOM 4233 C C . SER A 1 606 ? -4.389 3.638 -9.256 1.00 90.56 606 SER A C 1
ATOM 4235 O O . SER A 1 606 ? -4.747 2.946 -8.303 1.00 90.56 606 SER A O 1
ATOM 4237 N N . PHE A 1 607 ? -4.295 3.144 -10.481 1.00 93.00 607 PHE A N 1
ATOM 4238 C CA . PHE A 1 607 ? -4.280 1.715 -10.740 1.00 93.00 607 PHE A CA 1
ATOM 4239 C C . PHE A 1 607 ? -3.186 1.374 -11.736 1.00 93.00 607 PHE A C 1
ATOM 4241 O O . PHE A 1 607 ? -2.813 2.201 -12.566 1.00 93.00 607 PHE A O 1
ATOM 4248 N N . THR A 1 608 ? -2.768 0.116 -11.694 1.00 92.75 608 THR A N 1
ATOM 4249 C CA . THR A 1 608 ? -1.923 -0.510 -12.706 1.00 92.75 608 THR A CA 1
ATOM 4250 C C . THR A 1 608 ? -2.555 -1.841 -13.073 1.00 92.75 608 THR A C 1
ATOM 4252 O O . THR A 1 608 ? -2.915 -2.625 -12.198 1.00 92.75 608 THR A O 1
ATOM 4255 N N . CYS A 1 609 ? -2.692 -2.114 -14.363 1.00 94.19 609 CYS A N 1
ATOM 4256 C CA . CYS A 1 609 ? -3.069 -3.413 -14.902 1.00 94.19 609 CYS A CA 1
ATOM 4257 C C . CYS A 1 609 ? -1.969 -3.907 -15.830 1.00 94.19 609 CYS A C 1
ATOM 4259 O O . CYS A 1 609 ? -1.503 -3.147 -16.671 1.00 94.19 609 CYS A O 1
ATOM 4261 N N . ILE A 1 610 ? -1.598 -5.178 -15.722 1.00 91.69 610 ILE A N 1
ATOM 4262 C CA . ILE A 1 610 ? -0.572 -5.783 -16.574 1.00 91.69 610 ILE A CA 1
ATOM 4263 C C . ILE A 1 610 ? -1.254 -6.764 -17.518 1.00 91.69 610 ILE A C 1
ATOM 4265 O O . ILE A 1 610 ? -2.014 -7.623 -17.079 1.00 91.69 610 ILE A O 1
ATOM 4269 N N . PHE A 1 611 ? -0.960 -6.682 -18.810 1.00 92.25 611 PHE A N 1
ATOM 4270 C CA . PHE A 1 611 ? -1.446 -7.591 -19.842 1.00 92.25 611 PHE A CA 1
ATOM 4271 C C . PHE A 1 611 ? -0.279 -8.157 -20.648 1.00 92.25 611 PHE A C 1
ATOM 4273 O O . PHE A 1 611 ? 0.780 -7.550 -20.760 1.00 92.25 611 PHE A O 1
ATOM 4280 N N . GLN A 1 612 ? -0.481 -9.327 -21.248 1.00 90.62 612 GLN A N 1
ATOM 4281 C CA . GLN A 1 612 ? 0.468 -9.864 -22.222 1.00 90.62 612 GLN A CA 1
ATOM 4282 C C . GLN A 1 612 ? 0.415 -9.026 -23.500 1.00 90.62 612 GLN A C 1
ATOM 4284 O O . GLN A 1 612 ? -0.663 -8.866 -24.072 1.00 90.62 612 GLN A O 1
ATOM 4289 N N . ALA A 1 613 ? 1.555 -8.530 -23.990 1.00 90.31 613 ALA A N 1
ATOM 4290 C CA . ALA A 1 613 ? 1.583 -7.676 -25.181 1.00 90.31 613 ALA A CA 1
ATOM 4291 C C . ALA A 1 613 ? 1.003 -8.377 -26.421 1.00 90.31 613 ALA A C 1
ATOM 4293 O O . ALA A 1 613 ? 0.296 -7.761 -27.221 1.00 90.31 613 ALA A O 1
ATOM 4294 N N . SER A 1 614 ? 1.212 -9.691 -26.533 1.00 90.75 614 SER A N 1
ATOM 4295 C CA . SER A 1 614 ? 0.664 -10.530 -27.607 1.00 90.75 614 SER A CA 1
ATOM 4296 C C . SER A 1 614 ? -0.868 -10.644 -27.612 1.00 90.75 614 SER A C 1
ATOM 4298 O O . SER A 1 614 ? -1.432 -11.083 -28.613 1.00 90.75 614 SER A O 1
ATOM 4300 N N . ALA A 1 615 ? -1.557 -10.231 -26.540 1.00 93.38 615 ALA A N 1
ATOM 4301 C CA . ALA A 1 615 ? -3.016 -10.247 -26.477 1.00 93.38 615 ALA A CA 1
ATOM 4302 C C . ALA A 1 615 ? -3.667 -9.173 -27.363 1.00 93.38 615 ALA A C 1
ATOM 4304 O O . ALA A 1 615 ? -4.830 -9.329 -27.727 1.00 93.38 615 ALA A O 1
ATOM 4305 N N . LEU A 1 616 ? -2.942 -8.093 -27.699 1.00 94.88 616 LEU A N 1
ATOM 4306 C CA . LEU A 1 616 ? -3.407 -6.934 -28.492 1.00 94.88 616 LEU A CA 1
ATOM 4307 C C . LEU A 1 616 ? -4.602 -6.164 -27.895 1.00 94.88 616 LEU A C 1
ATOM 4309 O O . LEU A 1 616 ? -5.047 -5.150 -28.436 1.00 94.88 616 LEU A O 1
ATOM 4313 N N . GLN A 1 617 ? -5.121 -6.629 -26.765 1.00 95.69 617 GLN A N 1
ATOM 4314 C CA . GLN A 1 617 ? -6.203 -6.015 -26.025 1.00 95.69 617 GLN A CA 1
ATOM 4315 C C . GLN A 1 617 ? -6.153 -6.419 -24.551 1.00 95.69 617 GLN A C 1
ATOM 4317 O O . GLN A 1 617 ? -5.741 -7.524 -24.193 1.00 95.69 617 GLN A O 1
ATOM 4322 N N . GLY A 1 618 ? -6.646 -5.524 -23.708 1.00 95.75 618 GLY A N 1
ATOM 4323 C CA . GLY A 1 618 ? -6.870 -5.718 -22.286 1.00 95.75 618 GLY A CA 1
ATOM 4324 C C . GLY A 1 618 ? -8.172 -5.041 -21.879 1.00 95.75 618 GLY A C 1
ATOM 4325 O O . GLY A 1 618 ? -8.741 -4.233 -22.614 1.00 95.75 618 GLY A O 1
ATOM 4326 N N . THR A 1 619 ? -8.699 -5.385 -20.713 1.00 96.31 619 THR A N 1
ATOM 4327 C CA . THR A 1 619 ? -9.841 -4.669 -20.139 1.00 96.31 619 THR A CA 1
ATOM 4328 C C . THR A 1 619 ? -9.555 -4.432 -18.676 1.00 96.31 619 THR A C 1
ATOM 4330 O O . THR A 1 619 ? -9.418 -5.389 -17.919 1.00 96.31 619 THR A O 1
ATOM 4333 N N . VAL A 1 620 ? -9.468 -3.161 -18.289 1.00 96.94 620 VAL A N 1
ATOM 4334 C CA . VAL A 1 620 ? -9.417 -2.777 -16.879 1.00 96.94 620 VAL A CA 1
ATOM 4335 C C . VAL A 1 620 ? -10.806 -3.067 -16.297 1.00 96.94 620 VAL A C 1
ATOM 4337 O O . VAL A 1 620 ? -11.794 -2.522 -16.801 1.00 96.94 620 VAL A O 1
ATOM 4340 N N . PRO A 1 621 ? -10.937 -3.956 -15.298 1.00 95.31 621 PRO A N 1
ATOM 4341 C CA . PRO A 1 621 ? -12.238 -4.296 -14.734 1.00 95.31 621 PRO A CA 1
ATOM 4342 C C . PRO A 1 621 ? -12.915 -3.088 -14.084 1.00 95.31 621 PRO A C 1
ATOM 4344 O O . PRO A 1 621 ? -12.253 -2.265 -13.457 1.00 95.31 621 PRO A O 1
ATOM 4347 N N . GLY A 1 622 ? -14.248 -3.018 -14.147 1.00 94.00 622 GLY A N 1
ATOM 4348 C CA . GLY A 1 622 ? -14.991 -1.881 -13.588 1.00 94.00 622 GLY A CA 1
ATOM 4349 C C . GLY A 1 622 ? -14.752 -1.673 -12.090 1.00 94.00 622 GLY A C 1
ATOM 4350 O O . GLY A 1 622 ? -14.669 -0.540 -11.635 1.00 94.00 622 GLY A O 1
ATOM 4351 N N . TYR A 1 623 ? -14.534 -2.747 -11.322 1.00 93.44 623 TYR A N 1
ATOM 4352 C CA . TYR A 1 623 ? -14.217 -2.633 -9.896 1.00 93.44 623 TYR A CA 1
ATOM 4353 C C . TYR A 1 623 ? -12.859 -1.962 -9.620 1.00 93.44 623 TYR A C 1
ATOM 4355 O O . TYR A 1 623 ? -12.679 -1.405 -8.546 1.00 93.44 623 TYR A O 1
ATOM 4363 N N . VAL A 1 624 ? -11.915 -1.979 -10.569 1.00 95.38 624 VAL A N 1
ATOM 4364 C CA . VAL A 1 624 ? -10.629 -1.269 -10.450 1.00 95.38 624 VAL A CA 1
ATOM 4365 C C . VAL A 1 624 ? -10.875 0.229 -10.576 1.00 95.38 624 VAL A C 1
ATOM 4367 O O . VAL A 1 624 ? -10.527 1.000 -9.688 1.00 95.38 624 VAL A O 1
ATOM 4370 N N . THR A 1 625 ? -11.574 0.649 -11.631 1.00 94.69 625 THR A N 1
ATOM 4371 C CA . THR A 1 625 ? -11.899 2.065 -11.849 1.00 94.69 625 THR A CA 1
ATOM 4372 C C . THR A 1 625 ? -12.901 2.612 -10.831 1.00 94.69 625 THR A C 1
ATOM 4374 O O . THR A 1 625 ? -12.859 3.799 -10.521 1.00 94.69 625 THR A O 1
ATOM 4377 N N . ALA A 1 626 ? -13.774 1.770 -10.269 1.00 92.94 626 ALA A N 1
ATOM 4378 C CA . ALA A 1 626 ? -14.712 2.142 -9.206 1.00 92.94 626 ALA A CA 1
ATOM 4379 C C . ALA A 1 626 ? -14.017 2.499 -7.883 1.00 92.94 626 ALA A C 1
ATOM 4381 O O . ALA A 1 626 ? -14.592 3.235 -7.079 1.00 92.94 626 ALA A O 1
ATOM 4382 N N . ALA A 1 627 ? -12.799 1.996 -7.654 1.00 93.38 627 ALA A N 1
ATOM 4383 C CA . ALA A 1 627 ? -11.997 2.355 -6.490 1.00 93.38 627 ALA A CA 1
ATOM 4384 C C . ALA A 1 627 ? -11.444 3.787 -6.590 1.00 93.38 627 ALA A C 1
ATOM 4386 O O . ALA A 1 627 ? -11.245 4.451 -5.575 1.00 93.38 627 ALA A O 1
ATOM 4387 N N . LEU A 1 628 ? -11.220 4.296 -7.804 1.00 92.50 628 LEU A N 1
ATOM 4388 C CA . LEU A 1 628 ? -10.709 5.647 -8.011 1.00 92.50 628 LEU A CA 1
ATOM 4389 C C . LEU A 1 628 ? -11.810 6.700 -7.771 1.00 92.50 628 LEU A C 1
ATOM 4391 O O . LEU A 1 628 ? -12.999 6.445 -8.016 1.00 92.50 628 LEU A O 1
ATOM 4395 N N . PRO A 1 629 ? -11.450 7.913 -7.312 1.00 91.19 629 PRO A N 1
ATOM 4396 C CA . PRO A 1 629 ? -12.406 9.004 -7.190 1.00 91.19 629 PRO A CA 1
ATOM 4397 C C . PRO A 1 629 ? -12.913 9.441 -8.573 1.00 91.19 629 PRO A C 1
ATOM 4399 O O . PRO A 1 629 ? -12.207 9.328 -9.577 1.00 91.19 629 PRO A O 1
ATOM 4402 N N . ALA A 1 630 ? -14.141 9.966 -8.631 1.00 91.44 630 ALA A N 1
ATOM 4403 C CA . ALA A 1 630 ? -14.590 10.701 -9.812 1.00 91.44 630 ALA A CA 1
ATOM 4404 C C . ALA A 1 630 ? -13.783 11.992 -9.938 1.00 91.44 630 ALA A C 1
ATOM 4406 O O . ALA A 1 630 ? -13.601 12.707 -8.950 1.00 91.44 630 ALA A O 1
ATOM 4407 N N . GLY A 1 631 ? -13.343 12.310 -11.147 1.00 91.69 631 GLY A N 1
ATOM 4408 C CA . GLY A 1 631 ? -12.497 13.468 -11.368 1.00 91.69 631 GLY A CA 1
ATOM 4409 C C . GLY A 1 631 ? -11.712 13.395 -12.662 1.00 91.69 631 GLY A C 1
ATOM 4410 O O . GLY A 1 631 ? -12.158 12.818 -13.654 1.00 91.69 631 GLY A O 1
ATOM 4411 N N . THR A 1 632 ? -10.548 14.026 -12.649 1.00 90.06 632 THR A N 1
ATOM 4412 C CA . THR A 1 632 ? -9.641 14.096 -13.794 1.00 90.06 632 THR A CA 1
ATOM 4413 C C . THR A 1 632 ? -8.264 13.608 -13.383 1.00 90.06 632 THR A C 1
ATOM 4415 O O . THR A 1 632 ? -7.848 13.796 -12.238 1.00 90.06 632 THR A O 1
ATOM 4418 N N . GLY A 1 633 ? -7.546 13.029 -14.332 1.00 90.56 633 GLY A N 1
ATOM 4419 C CA . GLY A 1 633 ? -6.156 12.629 -14.163 1.00 90.56 633 GLY A CA 1
ATOM 4420 C C . GLY A 1 633 ? -5.599 12.116 -15.480 1.00 90.56 633 GLY A C 1
ATOM 4421 O O . GLY A 1 633 ? -5.989 12.612 -16.541 1.00 90.56 633 GLY A O 1
ATOM 4422 N N . SER A 1 634 ? -4.716 11.128 -15.417 1.00 91.00 634 SER A N 1
ATOM 4423 C CA . SER A 1 634 ? -4.111 10.516 -16.596 1.00 91.00 634 SER A CA 1
ATOM 4424 C C . SER A 1 634 ? -4.598 9.087 -16.828 1.00 91.00 634 SER A C 1
ATOM 4426 O O . SER A 1 634 ? -5.133 8.419 -15.935 1.00 91.00 634 SER A O 1
ATOM 4428 N N . LEU A 1 635 ? -4.437 8.632 -18.065 1.00 94.31 635 LEU A N 1
ATOM 4429 C CA . LEU A 1 635 ? -4.482 7.229 -18.443 1.00 94.31 635 LEU A CA 1
ATOM 4430 C C . LEU A 1 635 ? -3.318 6.982 -19.397 1.00 94.31 635 LEU A C 1
ATOM 4432 O O . LEU A 1 635 ? -3.172 7.704 -20.385 1.00 94.31 635 LEU A O 1
ATOM 4436 N N . SER A 1 636 ? -2.530 5.957 -19.109 1.00 92.12 636 SER A N 1
ATOM 4437 C CA . SER A 1 636 ? -1.266 5.717 -19.791 1.00 92.12 636 SER A CA 1
ATOM 4438 C C . SER A 1 636 ? -1.146 4.247 -20.170 1.00 92.12 636 SER A C 1
ATOM 4440 O O . SER A 1 636 ? -1.540 3.353 -19.416 1.00 92.12 636 SER A O 1
ATOM 4442 N N . LEU A 1 637 ? -0.631 3.995 -21.369 1.00 92.88 637 LEU A N 1
ATOM 4443 C CA . LEU A 1 637 ? -0.310 2.666 -21.868 1.00 92.88 637 LEU A CA 1
ATOM 4444 C C . LEU A 1 637 ? 1.198 2.585 -22.033 1.00 92.88 637 LEU A C 1
ATOM 4446 O O . LEU A 1 637 ? 1.756 3.325 -22.839 1.00 92.88 637 LEU A O 1
ATOM 4450 N N . PHE A 1 638 ? 1.825 1.667 -21.304 1.00 87.00 638 PHE A N 1
ATOM 4451 C CA . PHE A 1 638 ? 3.248 1.392 -21.394 1.00 87.00 638 PHE A CA 1
ATOM 4452 C C . PHE A 1 638 ? 3.499 0.007 -21.969 1.00 87.00 638 PHE A C 1
ATOM 4454 O O . PHE A 1 638 ? 2.783 -0.938 -21.644 1.00 87.00 638 PHE A O 1
ATOM 4461 N N . GLU A 1 639 ? 4.552 -0.135 -22.760 1.00 86.56 639 GLU A N 1
ATOM 4462 C CA . GLU A 1 639 ? 5.163 -1.426 -23.052 1.00 86.56 639 GLU A CA 1
ATOM 4463 C C . GLU A 1 639 ? 6.426 -1.581 -22.229 1.00 86.56 639 GLU A C 1
ATOM 4465 O O . GLU A 1 639 ? 7.305 -0.729 -22.273 1.00 86.56 639 GLU A O 1
ATOM 4470 N N . TYR A 1 640 ? 6.470 -2.662 -21.461 1.00 77.81 640 TYR A N 1
ATOM 4471 C CA . TYR A 1 640 ? 7.616 -3.065 -20.669 1.00 77.81 640 TYR A CA 1
ATOM 4472 C C . TYR A 1 640 ? 8.333 -4.176 -21.425 1.00 77.81 640 TYR A C 1
ATOM 4474 O O . TYR A 1 640 ? 7.811 -5.295 -21.544 1.00 77.81 640 TYR A O 1
ATOM 4482 N N . SER A 1 641 ? 9.542 -3.868 -21.891 1.00 68.06 641 SER A N 1
ATOM 4483 C CA . SER A 1 641 ? 10.389 -4.814 -22.604 1.00 68.06 641 SER A CA 1
ATOM 4484 C C . SER A 1 641 ? 11.621 -5.205 -21.796 1.00 68.06 641 SER A C 1
ATOM 4486 O O . SER A 1 641 ? 12.330 -4.358 -21.259 1.00 68.06 641 SER A O 1
ATOM 4488 N N . ASP A 1 642 ? 11.915 -6.509 -21.797 1.00 65.94 642 ASP A N 1
ATOM 4489 C CA . ASP A 1 642 ? 13.240 -7.067 -21.487 1.00 65.94 642 ASP A CA 1
ATOM 4490 C C . ASP A 1 642 ? 13.816 -6.660 -20.113 1.00 65.94 642 ASP A C 1
ATOM 4492 O O . ASP A 1 642 ? 14.950 -6.183 -20.024 1.00 65.94 642 ASP A O 1
ATOM 4496 N N . LEU A 1 643 ? 13.044 -6.883 -19.036 1.00 75.25 643 LEU A N 1
ATOM 4497 C CA . LEU A 1 643 ? 13.541 -6.753 -17.663 1.00 75.25 643 LEU A CA 1
ATOM 4498 C C . LEU A 1 643 ? 14.747 -7.681 -17.466 1.00 75.25 643 LEU A C 1
ATOM 4500 O O . LEU A 1 643 ? 14.626 -8.909 -17.492 1.00 75.25 643 LEU A O 1
ATOM 4504 N N . LYS A 1 644 ? 15.917 -7.090 -17.239 1.00 81.94 644 LYS A N 1
ATOM 4505 C CA . LYS A 1 644 ? 17.165 -7.818 -16.993 1.00 81.94 644 LYS A CA 1
ATOM 4506 C C . LYS A 1 644 ? 17.680 -7.532 -15.606 1.00 81.94 644 LYS A C 1
ATOM 4508 O O . LYS A 1 644 ? 17.651 -6.399 -15.148 1.00 81.94 644 LYS A O 1
ATOM 4513 N N . THR A 1 645 ? 18.236 -8.547 -14.963 1.00 87.38 645 THR A N 1
ATOM 4514 C CA . THR A 1 645 ? 18.958 -8.348 -13.710 1.00 87.38 645 THR A CA 1
ATOM 4515 C C . THR A 1 645 ? 20.414 -7.986 -13.976 1.00 87.38 645 THR A C 1
ATOM 4517 O O . THR A 1 645 ? 21.053 -8.615 -14.823 1.00 87.38 645 THR A O 1
ATOM 4520 N N . PHE A 1 646 ? 20.971 -7.063 -13.198 1.00 91.56 646 PHE A N 1
ATOM 4521 C CA . PHE A 1 646 ? 22.412 -6.809 -13.144 1.00 91.56 646 PHE A CA 1
ATOM 4522 C C . PHE A 1 646 ? 22.913 -6.867 -11.697 1.00 91.56 646 PHE A C 1
ATOM 4524 O O . PHE A 1 646 ? 22.134 -6.822 -10.745 1.00 91.56 646 PHE A O 1
ATOM 4531 N N . SER A 1 647 ? 24.227 -6.988 -11.527 1.00 93.31 647 SER A N 1
ATOM 4532 C CA . SER A 1 647 ? 24.868 -7.044 -10.212 1.00 93.31 647 SER A CA 1
ATOM 4533 C C . SER A 1 647 ? 25.917 -5.951 -10.074 1.00 93.31 647 SER A C 1
ATOM 4535 O O . SER A 1 647 ? 26.718 -5.756 -10.987 1.00 93.31 647 SER A O 1
ATOM 4537 N N . ALA A 1 648 ? 25.974 -5.321 -8.905 1.00 96.25 648 ALA A N 1
ATOM 4538 C CA . ALA A 1 648 ? 27.041 -4.413 -8.507 1.00 96.25 648 ALA A CA 1
ATOM 4539 C C . ALA A 1 648 ? 27.370 -4.646 -7.028 1.00 96.25 648 ALA A C 1
ATOM 4541 O O . ALA A 1 648 ? 26.506 -5.042 -6.246 1.00 96.25 648 ALA A O 1
ATOM 4542 N N . SER A 1 649 ? 28.615 -4.397 -6.615 1.00 97.12 649 SER A N 1
ATOM 4543 C CA . SER A 1 649 ? 28.940 -4.421 -5.183 1.00 97.12 649 SER A CA 1
ATOM 4544 C C . SER A 1 649 ? 28.101 -3.371 -4.452 1.00 97.12 649 SER A C 1
ATOM 4546 O O . SER A 1 649 ? 28.026 -2.238 -4.908 1.00 97.12 649 SER A O 1
ATOM 4548 N N . GLY A 1 650 ? 27.512 -3.709 -3.308 1.00 94.12 650 GLY A N 1
ATOM 4549 C CA . GLY A 1 650 ? 26.756 -2.749 -2.498 1.00 94.12 650 GLY A CA 1
ATOM 4550 C C . GLY A 1 650 ? 25.262 -2.636 -2.817 1.00 94.12 650 GLY A C 1
ATOM 4551 O O . GLY A 1 650 ? 24.586 -1.896 -2.107 1.00 94.12 650 GLY A O 1
ATOM 4552 N N . ILE A 1 651 ? 24.742 -3.399 -3.786 1.00 95.12 651 ILE A N 1
ATOM 4553 C CA . ILE A 1 651 ? 23.301 -3.651 -3.960 1.00 95.12 651 ILE A CA 1
ATOM 4554 C C . ILE A 1 651 ? 22.999 -5.148 -3.844 1.00 95.12 651 ILE A C 1
ATOM 4556 O O . ILE A 1 651 ? 23.839 -5.980 -4.187 1.00 95.12 651 ILE A O 1
ATOM 4560 N N . ASP A 1 652 ? 21.804 -5.483 -3.368 1.00 92.69 652 ASP A N 1
ATOM 4561 C CA . ASP A 1 652 ? 21.325 -6.863 -3.250 1.00 92.69 652 ASP A CA 1
ATOM 4562 C C . ASP A 1 652 ? 20.664 -7.344 -4.546 1.00 92.69 652 ASP A C 1
ATOM 4564 O O . ASP A 1 652 ? 20.753 -8.521 -4.901 1.00 92.69 652 ASP A O 1
ATOM 4568 N N . ILE A 1 653 ? 19.997 -6.432 -5.258 1.00 89.44 653 ILE A N 1
ATOM 4569 C CA . ILE A 1 653 ? 19.308 -6.720 -6.514 1.00 89.44 653 ILE A CA 1
ATO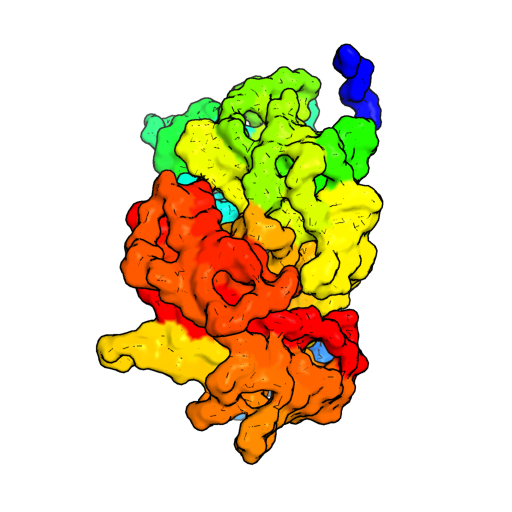M 4570 C C . ILE A 1 653 ? 19.315 -5.493 -7.430 1.00 89.44 653 ILE A C 1
ATOM 4572 O O . ILE A 1 653 ? 19.117 -4.367 -6.974 1.00 89.44 653 ILE A O 1
ATOM 4576 N N . GLY A 1 654 ? 19.570 -5.711 -8.718 1.00 89.88 654 GLY A N 1
ATOM 4577 C CA . GLY A 1 654 ? 19.595 -4.668 -9.738 1.00 89.88 654 GLY A CA 1
ATOM 4578 C C . GLY A 1 654 ? 18.739 -5.055 -10.937 1.00 89.88 654 GLY A C 1
ATOM 4579 O O . GLY A 1 654 ? 18.808 -6.206 -11.368 1.00 89.88 654 GLY A O 1
ATOM 4580 N N . PHE A 1 655 ? 17.982 -4.110 -11.487 1.00 87.31 655 PHE A N 1
ATOM 4581 C CA . PHE A 1 655 ? 17.151 -4.287 -12.675 1.00 87.31 655 PHE A CA 1
ATOM 4582 C C . PHE A 1 655 ? 17.465 -3.246 -13.743 1.00 87.31 655 PHE A C 1
ATOM 4584 O O . PHE A 1 655 ? 17.702 -2.082 -13.436 1.00 87.31 655 PHE A O 1
ATOM 4591 N N . SER A 1 656 ? 17.441 -3.656 -15.004 1.00 88.56 656 SER A N 1
ATOM 4592 C CA . SER A 1 656 ? 17.451 -2.745 -16.137 1.00 88.56 656 SER A CA 1
ATOM 4593 C C . SER A 1 656 ? 16.252 -2.973 -17.038 1.00 88.56 656 SER A C 1
ATOM 4595 O O . SER A 1 656 ? 15.944 -4.124 -17.355 1.00 88.56 656 SER A O 1
ATOM 4597 N N . GLU A 1 657 ? 15.615 -1.886 -17.455 1.00 84.06 657 GLU A N 1
ATOM 4598 C CA . GLU A 1 657 ? 14.299 -1.909 -18.093 1.00 84.06 657 GLU A CA 1
ATOM 4599 C C . GLU A 1 657 ? 14.103 -0.752 -19.082 1.00 84.06 657 GLU A C 1
ATOM 4601 O O . GLU A 1 657 ? 14.805 0.255 -19.043 1.00 84.06 657 GLU A O 1
ATOM 4606 N N . ALA A 1 658 ? 13.183 -0.931 -20.024 1.00 83.06 658 ALA A N 1
ATOM 4607 C CA . ALA A 1 658 ? 12.847 0.041 -21.057 1.00 83.06 658 ALA A CA 1
ATOM 4608 C C . ALA A 1 658 ? 11.336 0.187 -21.153 1.00 83.06 658 ALA A C 1
ATOM 4610 O O . ALA A 1 658 ? 10.635 -0.832 -21.137 1.00 83.06 658 ALA A O 1
ATOM 4611 N N . PHE A 1 659 ? 10.862 1.424 -21.328 1.00 80.50 659 PHE A N 1
ATOM 4612 C CA . PHE A 1 659 ? 9.436 1.698 -21.486 1.00 80.50 659 PHE A CA 1
ATOM 4613 C C . PHE A 1 659 ? 9.134 2.591 -22.678 1.00 80.50 659 PHE A C 1
ATOM 4615 O O . PHE A 1 659 ? 9.631 3.714 -22.772 1.00 80.50 659 PHE A O 1
ATOM 4622 N N . TRP A 1 660 ? 8.231 2.123 -23.534 1.00 83.56 660 TRP A N 1
ATOM 4623 C CA . TRP A 1 660 ? 7.451 2.999 -24.404 1.00 83.56 660 TRP A CA 1
ATOM 4624 C C . TRP A 1 660 ? 6.174 3.370 -23.692 1.00 83.56 660 TRP A C 1
ATOM 4626 O O . TRP A 1 660 ? 5.488 2.467 -23.232 1.00 83.56 660 TRP A O 1
ATOM 4636 N N . GLY A 1 661 ? 5.811 4.644 -23.659 1.00 86.69 661 GLY A N 1
ATOM 4637 C CA . GLY A 1 661 ? 4.547 5.066 -23.084 1.00 86.69 661 GLY A CA 1
ATOM 4638 C C . GLY A 1 661 ? 3.813 6.097 -23.925 1.00 86.69 661 GLY A C 1
ATOM 4639 O O . GLY A 1 661 ? 4.419 6.959 -24.561 1.00 86.69 661 GLY A O 1
ATOM 4640 N N . ASP A 1 662 ? 2.492 5.991 -23.911 1.00 89.62 662 ASP A N 1
ATOM 4641 C CA . ASP A 1 662 ? 1.575 7.003 -24.417 1.00 89.62 662 ASP A CA 1
ATOM 4642 C C . ASP A 1 662 ? 0.596 7.366 -23.299 1.00 89.62 662 ASP A C 1
ATOM 4644 O O . ASP A 1 662 ? -0.020 6.481 -22.699 1.00 89.62 662 ASP A O 1
ATOM 4648 N N . GLU A 1 663 ? 0.469 8.654 -23.005 1.00 90.81 663 GLU A N 1
ATOM 4649 C CA . GLU A 1 663 ? -0.390 9.192 -21.960 1.00 90.81 663 GLU A CA 1
ATOM 4650 C C . GLU A 1 663 ? -1.420 10.156 -22.529 1.00 90.81 663 GLU A C 1
ATOM 4652 O O . GLU A 1 663 ? -1.154 10.987 -23.400 1.00 90.81 663 GLU A O 1
ATOM 4657 N N . ILE A 1 664 ? -2.618 10.088 -21.959 1.00 91.88 664 ILE A N 1
ATOM 4658 C CA . ILE A 1 664 ? -3.688 11.040 -22.210 1.00 91.88 664 ILE A CA 1
ATOM 4659 C C . ILE A 1 664 ? -4.251 11.601 -20.919 1.00 91.88 664 ILE A C 1
ATOM 4661 O O . ILE A 1 664 ? -4.287 10.941 -19.883 1.00 91.88 664 ILE A O 1
ATOM 4665 N N . ASN A 1 665 ? -4.808 12.806 -21.027 1.00 92.19 665 ASN A N 1
ATOM 4666 C CA . ASN A 1 665 ? -5.745 13.296 -20.029 1.00 92.19 665 ASN A CA 1
ATOM 4667 C C . ASN A 1 665 ? -7.009 12.430 -20.062 1.00 92.19 665 ASN A C 1
ATOM 4669 O O . ASN A 1 665 ? -7.598 12.224 -21.128 1.00 92.19 665 ASN A O 1
ATOM 4673 N N . ALA A 1 666 ? -7.448 11.979 -18.893 1.00 93.19 666 ALA A N 1
ATOM 4674 C CA . ALA A 1 666 ? -8.630 11.152 -18.725 1.00 93.19 666 ALA A CA 1
ATOM 4675 C C . ALA A 1 666 ? -9.621 11.785 -17.741 1.00 93.19 666 ALA A C 1
ATOM 4677 O O . ALA A 1 666 ? -9.248 12.447 -16.769 1.00 93.19 666 ALA A O 1
ATOM 4678 N N . THR A 1 667 ? -10.910 11.571 -18.000 1.00 94.81 667 THR A N 1
ATOM 4679 C CA . THR A 1 667 ? -11.999 11.921 -17.080 1.00 94.81 667 THR A CA 1
ATOM 4680 C C . THR A 1 667 ? -12.641 10.649 -16.552 1.00 94.81 667 THR A C 1
ATOM 4682 O O . THR A 1 667 ? -13.071 9.802 -17.334 1.00 94.81 667 THR A O 1
ATOM 4685 N N . TYR A 1 668 ? -12.746 10.548 -15.232 1.00 93.88 668 TYR A N 1
ATOM 4686 C CA . TYR A 1 668 ? -13.325 9.423 -14.512 1.00 93.88 668 TYR A CA 1
ATOM 4687 C C . TYR A 1 668 ? -14.703 9.820 -13.985 1.00 93.88 668 TYR A C 1
ATOM 4689 O O . TYR A 1 668 ? -14.808 10.659 -13.087 1.00 93.88 668 TYR A O 1
ATOM 4697 N N . GLN A 1 669 ? -15.757 9.237 -14.558 1.00 90.94 669 GLN A N 1
ATOM 4698 C CA . GLN A 1 669 ? -17.159 9.539 -14.240 1.00 90.94 669 GLN A CA 1
ATOM 4699 C C . GLN A 1 669 ? -17.765 8.408 -13.407 1.00 90.94 669 GLN A C 1
ATOM 4701 O O . GLN A 1 669 ? -17.655 7.234 -13.829 1.00 90.94 669 GLN A O 1
#

Nearest PDB structures (foldseek):
  8co1-assembly1_Q2  TM=7.647E-01  e=1.510E-03  Deinococcus radiodurans R1 = ATCC 13939 = DSM 20539
  1qhp-assembly1_A  TM=2.930E-01  e=8.919E-04  Geobacillus stearothermophilus
  8zqa-assembly1_A  TM=4.087E-01  e=4.276E+00  Rhodothermus profundi

Solvent-accessible surface area (backbone atoms only — not comparable to full-atom values): 33532 Å² total; per-residue (Å²): 144,85,87,81,89,84,84,79,89,82,79,84,70,83,77,64,45,71,85,67,60,42,66,49,71,52,71,47,77,44,44,45,71,27,16,34,26,75,77,73,69,43,76,38,88,66,90,22,25,33,34,34,66,31,67,37,40,33,52,25,90,77,12,24,33,38,78,74,39,76,53,31,69,70,45,54,69,71,62,42,62,79,71,49,60,74,39,48,89,75,62,41,36,63,76,60,41,36,66,94,64,57,47,68,32,18,28,35,36,35,41,35,65,86,73,36,44,32,42,36,35,29,73,38,75,48,66,57,35,40,29,32,39,37,37,28,37,55,54,60,63,76,83,88,81,90,86,84,91,83,92,82,91,82,86,76,45,16,44,75,78,48,72,33,27,48,27,21,54,42,48,77,80,36,78,50,33,34,43,14,17,12,7,33,30,31,41,34,33,42,56,41,17,37,50,82,44,62,85,54,78,54,63,31,83,78,45,39,42,56,61,41,55,65,16,34,49,43,33,35,27,53,80,69,49,79,48,69,37,26,37,41,31,30,17,20,30,39,36,36,31,20,36,45,30,85,55,48,61,35,58,26,37,39,31,45,29,21,89,94,26,57,24,72,74,42,82,47,43,32,31,64,55,28,42,8,46,28,18,64,79,40,71,19,38,19,40,34,39,29,24,35,82,87,78,65,47,69,43,38,32,53,36,20,42,40,63,54,31,60,38,30,37,36,28,23,8,60,35,63,42,72,88,24,35,45,28,50,42,88,59,85,44,76,65,68,40,61,69,46,36,31,38,32,73,34,66,32,49,76,79,42,39,25,48,62,15,47,47,21,33,29,35,35,32,34,31,40,33,75,80,38,62,64,7,41,28,16,29,30,36,40,26,30,70,86,60,42,40,33,38,35,26,18,43,25,21,28,78,41,46,8,46,30,79,85,74,72,45,43,10,55,58,49,45,53,44,26,70,32,81,61,38,28,40,35,40,39,38,41,41,40,35,38,30,64,33,95,71,68,90,61,70,41,80,47,40,37,41,38,32,42,22,32,30,31,36,2,58,30,59,50,32,59,54,92,69,52,36,68,57,22,59,49,55,51,66,40,45,62,95,58,73,99,63,72,65,65,76,44,56,32,37,37,52,59,35,36,41,35,37,72,79,71,49,78,67,46,68,43,43,68,89,44,70,20,36,29,39,33,81,52,61,92,67,47,70,45,94,60,38,44,60,27,48,32,44,30,70,26,37,93,46,22,40,50,36,73,52,62,30,37,39,59,70,56,73,42,72,73,44,55,84,64,54,28,61,37,51,23,86,40,64,48,68,46,41,40,46,54,96,58,87,61,56,95,76,28,31,29,37,44,35,36,39,19,29,26,89,96,53,67,35,37,19,37,38,42,30,34,31,55,43,74,62,39,52,48,63,51,52,18,52,62,47,42,52,31,34,56,30,47,36,40,37,33,45,31,38,44,26,66,72,37,79,46,76,38,54,71,43,79,46,27,41,21,28,20,36,40,36,42,41,40,73,23,40,35,85

Foldseek 3Di:
DDDPPDPPPPPDPPPFQDDFQDKDKDKDKAWAQWAAAPLARDIDNDDHQWHHNLFKIFGHDPKWKDKPALQAPVVQVPDDCLNCVVCCVPGTGGDIQGDRQPDQSTKMWMCGPVRWIKIWGFHDHGSTITMIIMMTGRHQNDDDDDDDDDDDDDPAFWAWDAKFQRAQRFGPPWPLTFAAQLAKMKTFTAQLAHSPFDFAFDAQQVWFAQAARQKHKWKQAPVRDIDGWGFRGDHRGMTITTHHQPGDFAKMWMWMGGPNGIYDTDITGYDFFNKQWHAPLSPSAEHGQKAAPPPRHGAAQQRAAEAQGKIKIKTFGLGGDNVARIHFDQDADASQFFPFKDWLNHTWDWPGWDDNRHRGMIMTMTGHHSPRDAANFTWIWTATPVRAIHAIYGGHYDHGRTDDVLQRDTSVLLVVLLPAQKAKEKEWEWEWEWEADPDDGDTDIWIKTKMAIKMWGSNQSNRDPVDYDASHKHKDKDFAPDDSGPTDIDAFAQAWKWKQAPVPPDIDIWDPPDHRITMDTDDPCSAPQQGAKIKMWGCGDPQWHTWIDIETDGFDKDWDCVVVQQEAALQAKRKTFIDGPDQDDQSKKKKKKWKFDDVPGRMIMMMIHIHGVNVRMGIHGSNNLSRGRFGKTKIKIKIKPDWDWIDIPNHPTYTYIYIYMYMDIHGYD